Protein AF-A0A2D6XHH4-F1 (afdb_monomer_lite)

Foldseek 3Di:
DALVVLVVLLLVLLPDDLVNCCVVAPFPDADPVWGTKGKACPVFQEEEEAERDFLDFDRWDDDPRFKIAIQRVQPSLFVSCQPPVCVVLVHDHIYIYWTCVVVVPIPLLVDDDPDAHQEYETQRDAFFAKEFEQLDDPVVCVLCVVLLHHYDYDDDDSVVSVCVSQFTYMHGHQQWDPHPDSGIMGGNVRNVVRSVSVSVVCVVPSPHHHGDDRPPDPPPPPPPPPPPPDPDPPDDDDDDDDDDDDDDPDPPPPPPDDDPDDDPPDDPVPPPDDDDDDLQSCQPDDPVRVVVVQVVCVVSVVDDPVVVVSVCSSHVDDDDDDDDDDDPVVVVVVVVVVVVVPDDDDDDDDDDDDDDDDDDDDDDDDDDPPPPPPPPPPPDDDDDDDDDDDDDD

Structure (mmCIF, N/CA/C/O backbone):
data_AF-A0A2D6XHH4-F1
#
_entry.id   AF-A0A2D6XHH4-F1
#
loop_
_atom_site.group_PDB
_atom_site.id
_atom_site.type_symbol
_atom_site.label_atom_id
_atom_site.label_alt_id
_atom_site.label_comp_id
_atom_site.label_asym_id
_atom_site.label_entity_id
_atom_site.label_seq_id
_atom_site.pdbx_PDB_ins_code
_atom_site.Cartn_x
_atom_site.Cartn_y
_atom_site.Cartn_z
_atom_site.occupancy
_atom_site.B_iso_or_equiv
_atom_site.auth_seq_id
_atom_site.auth_comp_id
_atom_site.auth_asym_id
_atom_site.auth_atom_id
_atom_site.pdbx_PDB_model_num
ATOM 1 N N . MET A 1 1 ? 11.012 -10.447 7.308 1.00 82.06 1 MET A N 1
ATOM 2 C CA . MET A 1 1 ? 11.547 -11.017 6.046 1.00 82.06 1 MET A CA 1
ATOM 3 C C . MET A 1 1 ? 12.884 -10.351 5.748 1.00 82.06 1 MET A C 1
ATOM 5 O O . MET A 1 1 ? 12.938 -9.150 5.939 1.00 82.06 1 MET A O 1
ATOM 9 N N . LYS A 1 2 ? 13.917 -11.080 5.291 1.00 83.00 2 LYS A N 1
ATOM 10 C CA . LYS A 1 2 ? 15.198 -10.460 4.887 1.00 83.00 2 LYS A CA 1
ATOM 11 C C . LYS A 1 2 ? 15.027 -9.564 3.651 1.00 83.00 2 LYS A C 1
ATOM 13 O O . LYS A 1 2 ? 14.318 -9.969 2.724 1.00 83.00 2 LYS A O 1
ATOM 18 N N . ALA A 1 3 ? 15.736 -8.442 3.563 1.00 84.75 3 ALA A N 1
ATOM 19 C CA . ALA A 1 3 ? 15.645 -7.464 2.474 1.00 84.75 3 ALA A CA 1
ATOM 20 C C . ALA A 1 3 ? 15.894 -8.090 1.097 1.00 84.75 3 ALA A C 1
ATOM 22 O O . ALA A 1 3 ? 15.133 -7.869 0.159 1.00 84.75 3 ALA A O 1
ATOM 23 N N . LYS A 1 4 ? 16.892 -8.979 0.987 1.00 88.50 4 LYS A N 1
ATOM 24 C CA . LYS A 1 4 ? 17.173 -9.729 -0.252 1.00 88.50 4 LYS A CA 1
ATOM 25 C C . LYS A 1 4 ? 15.967 -10.545 -0.733 1.00 88.50 4 LYS A C 1
ATOM 27 O O . LYS A 1 4 ? 15.725 -10.641 -1.934 1.00 88.50 4 LYS A O 1
ATOM 32 N N . LYS A 1 5 ? 15.211 -11.140 0.197 1.00 93.50 5 LYS A N 1
ATOM 33 C CA . LYS A 1 5 ? 14.001 -11.906 -0.128 1.00 93.50 5 LYS A CA 1
ATOM 34 C C . LYS A 1 5 ? 12.872 -10.972 -0.560 1.00 93.50 5 LYS A C 1
ATOM 36 O O . LYS A 1 5 ? 12.207 -11.274 -1.544 1.00 93.50 5 LYS A O 1
ATOM 41 N N . PHE A 1 6 ? 12.697 -9.841 0.121 1.00 94.88 6 PHE A N 1
ATOM 42 C CA . PHE A 1 6 ? 11.680 -8.863 -0.261 1.00 94.88 6 PHE A CA 1
ATOM 43 C C . PHE A 1 6 ? 11.964 -8.247 -1.638 1.00 94.88 6 PHE A C 1
ATOM 45 O O . PHE A 1 6 ? 11.081 -8.209 -2.484 1.00 94.88 6 PHE A O 1
ATOM 52 N N . MET A 1 7 ? 13.220 -7.904 -1.925 1.00 95.38 7 MET A N 1
ATOM 53 C CA . MET A 1 7 ? 13.656 -7.429 -3.240 1.00 95.38 7 MET A CA 1
ATOM 54 C C . MET A 1 7 ? 13.319 -8.424 -4.363 1.00 95.38 7 MET A C 1
ATOM 56 O O . MET A 1 7 ? 12.922 -8.027 -5.458 1.00 95.38 7 MET A O 1
ATOM 60 N N . ALA A 1 8 ? 13.441 -9.730 -4.102 1.00 96.50 8 ALA A N 1
ATOM 61 C CA . ALA A 1 8 ? 13.021 -10.759 -5.051 1.00 96.50 8 ALA A CA 1
ATOM 62 C C . ALA A 1 8 ? 11.495 -10.768 -5.265 1.00 96.50 8 ALA A C 1
ATOM 64 O O . ALA A 1 8 ? 11.050 -10.958 -6.396 1.00 96.50 8 ALA A O 1
ATOM 65 N N . CYS A 1 9 ? 10.701 -10.523 -4.216 1.00 97.75 9 CYS A N 1
ATOM 66 C CA . CYS A 1 9 ? 9.252 -10.346 -4.331 1.00 97.75 9 CYS A CA 1
ATOM 67 C C . CYS A 1 9 ? 8.900 -9.108 -5.165 1.00 97.75 9 CYS A C 1
ATOM 69 O O . CYS A 1 9 ? 8.151 -9.254 -6.125 1.00 97.75 9 CYS A O 1
ATOM 71 N N . VAL A 1 10 ? 9.496 -7.941 -4.893 1.00 97.88 10 VAL A N 1
ATOM 72 C CA . VAL A 1 10 ? 9.276 -6.705 -5.677 1.00 97.88 10 VAL A CA 1
ATOM 73 C C . VAL A 1 10 ? 9.535 -6.960 -7.161 1.00 97.88 10 VAL A C 1
ATOM 75 O O . VAL A 1 10 ? 8.657 -6.799 -8.003 1.00 97.88 10 VAL A O 1
ATOM 78 N N . LYS A 1 11 ? 10.715 -7.500 -7.472 1.00 97.88 11 LYS A N 1
ATOM 79 C CA . LYS A 1 11 ? 11.112 -7.911 -8.823 1.00 97.88 11 LYS A CA 1
ATOM 80 C C . LYS A 1 11 ? 10.132 -8.882 -9.478 1.00 97.88 11 LYS A C 1
ATOM 82 O O . LYS A 1 11 ? 9.920 -8.807 -10.685 1.00 97.88 11 LYS A O 1
ATOM 87 N N . LYS A 1 12 ? 9.583 -9.827 -8.715 1.00 98.12 12 LYS A N 1
ATOM 88 C CA . LYS A 1 12 ? 8.576 -10.769 -9.207 1.00 98.12 12 LYS A CA 1
ATOM 89 C C . LYS A 1 12 ? 7.274 -10.039 -9.538 1.00 98.12 12 LYS A C 1
ATOM 91 O O . LYS A 1 12 ? 6.743 -10.263 -10.616 1.00 98.12 12 LYS A O 1
ATOM 96 N N . ARG A 1 13 ? 6.774 -9.170 -8.651 1.00 98.12 13 ARG A N 1
ATOM 97 C CA . ARG A 1 13 ? 5.517 -8.427 -8.861 1.00 98.12 13 ARG A CA 1
ATOM 98 C C . ARG A 1 13 ? 5.609 -7.429 -10.012 1.00 98.12 13 ARG A C 1
ATOM 100 O O . ARG A 1 13 ? 4.665 -7.337 -10.782 1.00 98.12 13 ARG A O 1
ATOM 107 N N . CYS A 1 14 ? 6.753 -6.772 -10.196 1.00 97.94 14 CYS A N 1
ATOM 108 C CA . CYS A 1 14 ? 6.982 -5.847 -11.314 1.00 97.94 14 CYS A CA 1
ATOM 109 C C . CYS A 1 14 ? 7.021 -6.531 -12.695 1.00 97.94 14 CYS A C 1
ATOM 111 O O . CYS A 1 14 ? 6.845 -5.863 -13.707 1.00 97.94 14 CYS A O 1
ATOM 113 N N . ARG A 1 15 ? 7.289 -7.846 -12.751 1.00 97.75 15 ARG A N 1
ATOM 114 C CA . ARG A 1 15 ? 7.307 -8.639 -13.998 1.00 97.75 15 ARG A CA 1
ATOM 115 C C . ARG A 1 15 ? 6.029 -9.431 -14.248 1.00 97.75 15 ARG A C 1
ATOM 117 O O . ARG A 1 15 ? 5.916 -10.085 -15.274 1.00 97.75 15 ARG A O 1
ATOM 124 N N . MET A 1 16 ? 5.151 -9.495 -13.257 1.00 97.88 16 MET A N 1
ATOM 125 C CA . MET A 1 16 ? 3.979 -10.349 -13.317 1.00 97.88 16 MET A CA 1
ATOM 126 C C . MET A 1 16 ? 2.921 -9.668 -14.177 1.00 97.88 16 MET A C 1
ATOM 128 O O . MET A 1 16 ? 2.553 -8.526 -13.894 1.00 97.88 16 MET A O 1
ATOM 132 N N . GLU A 1 17 ? 2.436 -10.370 -15.195 1.00 97.25 17 GLU A N 1
ATOM 133 C CA . GLU A 1 17 ? 1.322 -9.897 -16.013 1.00 97.25 17 GLU A CA 1
ATOM 134 C C . GLU A 1 17 ? 0.057 -9.793 -15.153 1.00 97.25 17 GLU A C 1
ATOM 136 O O . GLU A 1 17 ? -0.080 -10.495 -14.148 1.00 97.25 17 GLU A O 1
ATOM 141 N N . ILE A 1 18 ? -0.872 -8.910 -15.521 1.00 96.56 18 ILE A N 1
ATOM 142 C CA . ILE A 1 18 ? -2.100 -8.669 -14.742 1.00 96.56 18 ILE A CA 1
ATOM 143 C C . ILE A 1 18 ? -2.895 -9.972 -14.547 1.00 96.56 18 ILE A C 1
ATOM 145 O O . ILE A 1 18 ? -3.305 -10.289 -13.430 1.00 96.56 18 ILE A O 1
ATOM 149 N N . ASP A 1 19 ? -3.014 -10.797 -15.589 1.00 96.62 19 ASP A N 1
ATOM 150 C CA . ASP A 1 19 ? -3.743 -12.070 -15.525 1.00 96.62 19 ASP A CA 1
ATOM 151 C C . ASP A 1 19 ? -3.163 -13.074 -14.519 1.00 96.62 19 ASP A C 1
ATOM 153 O O . ASP A 1 19 ? -3.909 -13.864 -13.932 1.00 96.62 19 ASP A O 1
ATOM 157 N N . ASP A 1 20 ? -1.859 -13.031 -14.244 1.00 97.88 20 ASP A N 1
ATOM 158 C CA . ASP A 1 20 ? -1.245 -13.923 -13.258 1.00 97.88 20 ASP A CA 1
ATOM 159 C C . ASP A 1 20 ? -1.727 -13.607 -11.826 1.00 97.88 20 ASP A C 1
ATOM 161 O O . ASP A 1 20 ? -1.758 -14.496 -10.959 1.00 97.88 20 ASP A O 1
ATOM 165 N N . PHE A 1 21 ? -2.172 -12.370 -11.561 1.00 98.12 21 PHE A N 1
ATOM 166 C CA . PHE A 1 21 ? -2.742 -11.984 -10.265 1.00 98.12 21 PHE A CA 1
ATOM 167 C C . PHE A 1 21 ? -4.106 -12.606 -10.002 1.00 98.12 21 PHE A C 1
ATOM 169 O O . PHE A 1 21 ? -4.503 -12.681 -8.840 1.00 98.12 21 PHE A O 1
ATOM 176 N N . ARG A 1 22 ? -4.792 -13.155 -11.012 1.00 97.94 22 ARG A N 1
ATOM 177 C CA . ARG A 1 22 ? -6.047 -13.904 -10.804 1.00 97.94 22 ARG A CA 1
ATOM 178 C C . ARG A 1 22 ? -5.865 -15.098 -9.868 1.00 97.94 22 ARG A C 1
ATOM 180 O O . ARG A 1 22 ? -6.818 -15.567 -9.265 1.00 97.94 22 ARG A O 1
ATOM 187 N N . SER A 1 23 ? -4.634 -15.582 -9.701 1.00 97.81 23 SER A N 1
ATOM 188 C CA . SER A 1 23 ? -4.301 -16.622 -8.721 1.00 97.81 23 SER A CA 1
ATOM 189 C C . SER A 1 23 ? -4.298 -16.141 -7.259 1.00 97.81 23 SER A C 1
ATOM 191 O O . SER A 1 23 ? -4.251 -16.963 -6.342 1.00 97.81 23 SER A O 1
ATOM 193 N N . VAL A 1 24 ? -4.325 -14.825 -7.016 1.00 98.06 24 VAL A N 1
ATOM 194 C CA . VAL A 1 24 ? -4.286 -14.228 -5.673 1.00 98.06 24 VAL A CA 1
ATOM 195 C C . VAL A 1 24 ? -5.649 -14.299 -4.982 1.00 98.06 24 VAL A C 1
ATOM 197 O O . VAL A 1 24 ? -5.685 -14.499 -3.764 1.00 98.06 24 VAL A O 1
ATOM 200 N N . GLY A 1 25 ? -6.743 -14.158 -5.732 1.00 98.12 25 GLY A N 1
ATOM 201 C CA . GLY A 1 25 ? -8.104 -14.057 -5.207 1.00 98.12 25 GLY A CA 1
ATOM 202 C C . GLY A 1 25 ? -9.180 -14.357 -6.253 1.00 98.12 25 GLY A C 1
ATOM 203 O O . GLY A 1 25 ? -8.891 -14.820 -7.349 1.00 98.12 25 GLY A O 1
ATOM 204 N N . GLU A 1 26 ? -10.434 -14.115 -5.898 1.00 98.25 26 GLU A N 1
ATOM 205 C CA . GLU A 1 26 ? -11.584 -14.227 -6.795 1.00 98.25 26 GLU A CA 1
ATOM 206 C C . GLU A 1 26 ? -11.703 -12.972 -7.666 1.00 98.25 26 GLU A C 1
ATOM 208 O O . GLU A 1 26 ? -11.599 -11.856 -7.164 1.00 98.25 26 GLU A O 1
ATOM 213 N N . VAL A 1 27 ? -11.954 -13.137 -8.965 1.00 98.25 27 VAL A N 1
ATOM 214 C CA . VAL A 1 27 ? -12.303 -12.012 -9.844 1.00 98.25 27 VAL A CA 1
ATOM 215 C C . VAL A 1 27 ? -13.765 -11.650 -9.590 1.00 98.25 27 VAL A C 1
ATOM 217 O O . VAL A 1 27 ? -14.665 -12.390 -9.984 1.00 98.25 27 VAL A O 1
ATOM 220 N N . VAL A 1 28 ? -14.001 -10.541 -8.890 1.00 97.88 28 VAL A N 1
ATOM 221 C CA . VAL A 1 28 ? -15.346 -10.102 -8.467 1.00 97.88 28 VAL A CA 1
ATOM 222 C C . VAL A 1 28 ? -15.997 -9.143 -9.460 1.00 97.88 28 VAL A C 1
ATOM 224 O O . VAL A 1 28 ? -17.214 -8.962 -9.444 1.00 97.88 28 VAL A O 1
ATOM 227 N N . HIS A 1 29 ? -15.194 -8.551 -10.338 1.00 96.25 29 HIS A N 1
ATOM 228 C CA . HIS A 1 29 ? -15.643 -7.784 -11.486 1.00 96.25 29 HIS A CA 1
ATOM 229 C C . HIS A 1 29 ? -14.603 -7.906 -12.603 1.00 96.25 29 HIS A C 1
ATOM 231 O O . HIS A 1 29 ? -13.413 -8.053 -12.334 1.00 96.25 29 HIS A O 1
ATOM 237 N N . GLU A 1 30 ? -15.056 -7.875 -13.849 1.00 92.94 30 GLU A N 1
ATOM 238 C CA . GLU A 1 30 ? -14.188 -7.914 -15.019 1.00 92.94 30 GLU A CA 1
ATOM 239 C C . GLU A 1 30 ? -14.768 -6.981 -16.071 1.00 92.94 30 GLU A C 1
ATOM 241 O O . GLU A 1 30 ? -15.883 -7.198 -16.557 1.00 92.94 30 GLU A O 1
ATOM 246 N N . ASP A 1 31 ? -14.005 -5.940 -16.383 1.00 87.75 31 ASP A N 1
ATOM 247 C CA . ASP A 1 31 ? -14.319 -4.997 -17.439 1.00 87.75 31 ASP A CA 1
ATOM 248 C C . ASP A 1 31 ? -13.414 -5.291 -18.643 1.00 87.75 31 ASP A C 1
ATOM 250 O O . ASP A 1 31 ? -12.207 -5.496 -18.505 1.00 87.75 31 ASP A O 1
ATOM 254 N N . ALA A 1 32 ? -14.004 -5.364 -19.836 1.00 77.50 32 ALA A N 1
ATOM 255 C CA . ALA A 1 32 ? -13.260 -5.700 -21.048 1.00 77.50 32 ALA A CA 1
ATOM 256 C C . ALA A 1 32 ? -12.268 -4.599 -21.470 1.00 77.50 32 ALA A C 1
ATOM 258 O O . ALA A 1 32 ? -11.323 -4.891 -22.201 1.00 77.50 32 ALA A O 1
ATOM 259 N N . GLU A 1 33 ? -12.504 -3.358 -21.049 1.00 87.12 33 GLU A N 1
ATOM 260 C CA . GLU A 1 33 ? -11.670 -2.184 -21.301 1.00 87.12 33 GLU A CA 1
ATOM 261 C C . GLU A 1 33 ? -10.717 -1.908 -20.131 1.00 87.12 33 GLU A C 1
ATOM 263 O O . GLU A 1 33 ? -9.568 -1.541 -20.370 1.00 87.12 33 GLU A O 1
ATOM 268 N N . HIS A 1 34 ? -11.164 -2.135 -18.891 1.00 89.94 34 HIS A N 1
ATOM 269 C CA . HIS A 1 34 ? -10.436 -1.708 -17.689 1.00 89.94 34 HIS A CA 1
ATOM 270 C C . HIS A 1 34 ? -9.758 -2.819 -16.878 1.00 89.94 34 HIS A C 1
ATOM 272 O O . HIS A 1 34 ? -9.029 -2.507 -15.940 1.00 89.94 34 HIS A O 1
ATOM 278 N N . GLY A 1 35 ? -9.957 -4.092 -17.234 1.00 93.88 35 GLY A N 1
ATOM 279 C CA . GLY A 1 35 ? -9.280 -5.229 -16.610 1.00 93.88 35 GLY A CA 1
ATOM 280 C C . GLY A 1 35 ? -10.006 -5.829 -15.394 1.00 93.88 35 GLY A C 1
ATOM 281 O O . GLY A 1 35 ? -11.191 -5.559 -15.155 1.00 93.88 35 GLY A O 1
ATOM 282 N N . PRO A 1 36 ? -9.349 -6.746 -14.655 1.00 97.44 36 PRO A N 1
ATOM 283 C CA . PRO A 1 36 ? -9.973 -7.480 -13.562 1.00 97.44 36 PRO A CA 1
ATOM 284 C C . PRO A 1 36 ? -9.915 -6.727 -12.225 1.00 97.44 36 PRO A C 1
ATOM 286 O O . PRO A 1 36 ? -8.876 -6.221 -11.817 1.00 97.44 36 PRO A O 1
ATOM 289 N N . LEU A 1 37 ? -11.008 -6.800 -11.465 1.00 98.38 37 LEU A N 1
ATOM 290 C CA . LEU A 1 37 ? -11.043 -6.482 -10.039 1.00 98.38 37 LEU A CA 1
ATOM 291 C C . LEU A 1 37 ? -10.935 -7.782 -9.236 1.00 98.38 37 LEU A C 1
ATOM 293 O O . LEU A 1 37 ? -11.834 -8.631 -9.278 1.00 98.38 37 LEU A O 1
ATOM 297 N N . ILE A 1 38 ? -9.845 -7.949 -8.491 1.00 98.69 38 ILE A N 1
ATOM 298 C CA . ILE A 1 38 ? -9.516 -9.205 -7.807 1.00 98.69 38 ILE A CA 1
ATOM 299 C C . ILE A 1 38 ? -9.641 -9.014 -6.301 1.00 98.69 38 ILE A C 1
ATOM 301 O O . ILE A 1 38 ? -8.956 -8.190 -5.707 1.00 98.69 38 ILE A O 1
ATOM 305 N N . PHE A 1 39 ? -10.470 -9.819 -5.650 1.00 98.81 39 PHE A N 1
ATOM 306 C CA . PHE A 1 39 ? -10.703 -9.752 -4.215 1.00 98.81 39 PHE A CA 1
ATOM 307 C C . PHE A 1 39 ? -10.272 -11.038 -3.506 1.00 98.81 39 PHE A C 1
ATOM 309 O O . PHE A 1 39 ? -10.574 -12.151 -3.933 1.00 98.81 39 PHE A O 1
ATOM 316 N N . LYS A 1 40 ? -9.591 -10.897 -2.370 1.00 98.69 40 LYS A N 1
ATOM 317 C CA . LYS A 1 40 ? -9.203 -12.005 -1.498 1.00 98.69 40 LYS A CA 1
ATOM 318 C C . LYS A 1 40 ? -9.690 -11.759 -0.074 1.00 98.69 40 LYS A C 1
ATOM 320 O O . LYS A 1 40 ? -9.127 -10.935 0.651 1.00 98.69 40 LYS A O 1
ATOM 325 N N . ASP A 1 41 ? -10.674 -12.547 0.346 1.00 98.50 41 ASP A N 1
ATOM 326 C CA . ASP A 1 41 ? -11.144 -12.577 1.731 1.00 98.50 41 ASP A CA 1
ATOM 327 C C . ASP A 1 41 ? -10.180 -13.392 2.605 1.00 98.50 41 ASP A C 1
ATOM 329 O O . ASP A 1 41 ? -10.082 -14.615 2.485 1.00 98.50 41 ASP A O 1
ATOM 333 N N . ASN A 1 42 ? -9.465 -12.717 3.505 1.00 98.31 42 ASN A N 1
ATOM 334 C CA . ASN A 1 42 ? -8.624 -13.351 4.522 1.00 98.31 42 ASN A CA 1
ATOM 335 C C . ASN A 1 42 ? -9.319 -13.372 5.897 1.00 98.31 42 ASN A C 1
ATOM 337 O O . ASN A 1 42 ? -8.686 -13.661 6.914 1.00 98.31 42 ASN A O 1
ATOM 341 N N . GLY A 1 43 ? -10.611 -13.038 5.956 1.00 98.25 43 GLY A N 1
ATOM 342 C CA . GLY A 1 43 ? -11.384 -12.920 7.188 1.00 98.25 43 GLY A CA 1
ATOM 343 C C . GLY A 1 43 ? -11.052 -11.670 8.007 1.00 98.25 43 GLY A C 1
ATOM 344 O O . GLY A 1 43 ? -11.453 -11.582 9.169 1.00 98.25 43 GLY A O 1
ATOM 345 N N . ALA A 1 44 ? -10.335 -10.696 7.442 1.00 98.38 44 ALA A N 1
ATOM 346 C CA . ALA A 1 44 ? -9.916 -9.504 8.167 1.00 98.38 44 ALA A CA 1
ATOM 347 C C . ALA A 1 44 ? -11.012 -8.428 8.198 1.00 98.38 44 ALA A C 1
ATOM 349 O O . ALA A 1 44 ? -11.963 -8.445 7.420 1.00 98.38 44 ALA A O 1
ATOM 350 N N . LYS A 1 45 ? -10.863 -7.460 9.109 1.00 98.56 45 LYS A N 1
ATOM 351 C CA . LYS A 1 45 ? -11.719 -6.261 9.181 1.00 98.56 45 LYS A CA 1
ATOM 352 C C . LYS A 1 45 ? -11.090 -5.040 8.520 1.00 98.56 45 LYS A C 1
ATOM 354 O O . LYS A 1 45 ? -11.688 -3.976 8.538 1.00 98.56 45 LYS A O 1
ATOM 359 N N . VAL A 1 46 ? -9.898 -5.169 7.959 1.00 98.81 46 VAL A N 1
ATOM 360 C CA . VAL A 1 46 ? -9.192 -4.090 7.262 1.00 98.81 46 VAL A CA 1
ATOM 361 C C . VAL A 1 46 ? -8.986 -4.538 5.822 1.00 98.81 46 VAL A C 1
ATOM 363 O O . VAL A 1 46 ? -8.631 -5.700 5.611 1.00 98.81 46 VAL A O 1
ATOM 366 N N . LEU A 1 47 ? -9.219 -3.637 4.870 1.00 98.88 47 LEU A N 1
ATOM 367 C CA . LEU A 1 47 ? -9.028 -3.884 3.441 1.00 98.88 47 LEU A CA 1
ATOM 368 C C . LEU A 1 47 ? -7.743 -3.199 2.966 1.00 98.88 47 LEU A C 1
ATOM 370 O O . LEU A 1 47 ? -7.596 -1.993 3.144 1.00 98.88 47 LEU A O 1
ATOM 374 N N . ALA A 1 48 ? -6.834 -3.972 2.388 1.00 98.88 48 ALA A N 1
ATOM 375 C CA . ALA A 1 48 ? -5.698 -3.482 1.625 1.00 98.88 48 ALA A CA 1
ATOM 376 C C . ALA A 1 48 ? -6.113 -3.351 0.158 1.00 98.88 48 ALA A C 1
ATOM 378 O O . ALA A 1 48 ? -6.735 -4.273 -0.372 1.00 98.88 48 ALA A O 1
ATOM 379 N N . VAL A 1 49 ? -5.763 -2.245 -0.479 1.00 98.81 49 VAL A N 1
ATOM 380 C CA . VAL A 1 49 ? -6.039 -1.969 -1.889 1.00 98.81 49 VAL A CA 1
ATOM 381 C C . VAL A 1 49 ? -4.709 -1.694 -2.601 1.00 98.81 49 VAL A C 1
ATOM 383 O O . VAL A 1 49 ? -3.756 -1.261 -1.952 1.00 98.81 49 VAL A O 1
ATOM 386 N N . GLY A 1 50 ? -4.602 -2.032 -3.883 1.00 98.38 50 GLY A N 1
ATOM 387 C CA . GLY A 1 50 ? -3.454 -1.674 -4.721 1.00 98.38 50 GLY A CA 1
ATOM 388 C C . GLY A 1 50 ? -3.720 -1.994 -6.188 1.00 98.38 50 GLY A C 1
ATOM 389 O O . GLY A 1 50 ? -4.353 -3.014 -6.482 1.00 98.38 50 GLY A O 1
ATOM 390 N N . HIS A 1 51 ? -3.235 -1.150 -7.092 1.00 98.25 51 HIS A N 1
ATOM 391 C CA . HIS A 1 51 ? -3.506 -1.288 -8.519 1.00 98.25 51 HIS A CA 1
ATOM 392 C C . HIS A 1 51 ? -2.428 -2.076 -9.267 1.00 98.25 51 HIS A C 1
ATOM 394 O O . HIS A 1 51 ? -1.284 -2.243 -8.829 1.00 98.25 51 HIS A O 1
ATOM 400 N N . LEU A 1 52 ? -2.842 -2.670 -10.385 1.00 98.06 52 LEU A N 1
ATOM 401 C CA . LEU A 1 52 ? -2.031 -3.585 -11.177 1.00 98.06 52 LEU A CA 1
ATOM 402 C C . LEU A 1 52 ? -1.567 -2.985 -12.503 1.00 98.06 52 LEU A C 1
ATOM 404 O O . LEU A 1 52 ? -0.593 -3.494 -13.059 1.00 98.06 52 LEU A O 1
ATOM 408 N N . ASP A 1 53 ? -2.218 -1.963 -13.032 1.00 97.25 53 ASP A N 1
ATOM 409 C CA . ASP A 1 53 ? -1.748 -1.269 -14.224 1.00 97.25 53 ASP A CA 1
ATOM 410 C C . ASP A 1 53 ? -0.450 -0.493 -13.978 1.00 97.25 53 ASP A C 1
ATOM 412 O O . ASP A 1 53 ? 0.066 -0.401 -12.866 1.00 97.25 53 ASP A O 1
ATOM 416 N N . TRP A 1 54 ? 0.125 -0.008 -15.074 1.00 95.88 54 TRP A N 1
ATOM 417 C CA . TRP A 1 54 ? 1.316 0.827 -15.090 1.00 95.88 54 TRP A CA 1
ATOM 418 C C . TRP A 1 54 ? 1.268 1.735 -16.324 1.00 95.88 54 TRP A C 1
ATOM 420 O O . TRP A 1 54 ? 0.828 1.320 -17.400 1.00 95.88 54 TRP A O 1
ATOM 430 N N . VAL A 1 55 ? 1.817 2.949 -16.230 1.00 94.81 55 VAL A N 1
ATOM 431 C CA . VAL A 1 55 ? 1.945 3.842 -17.406 1.00 94.81 55 VAL A CA 1
ATOM 432 C C . VAL A 1 55 ? 2.972 3.324 -18.420 1.00 94.81 55 VAL A C 1
ATOM 434 O O . VAL A 1 55 ? 2.818 3.468 -19.634 1.00 94.81 55 VAL A O 1
ATOM 437 N N . MET A 1 56 ? 4.077 2.760 -17.931 1.00 95.12 56 MET A N 1
ATOM 438 C CA . MET A 1 56 ? 5.213 2.307 -18.742 1.00 95.12 56 MET A CA 1
ATOM 439 C C . MET A 1 56 ? 5.769 1.003 -18.178 1.00 95.12 56 MET A C 1
ATOM 441 O O . MET A 1 56 ? 5.569 0.703 -17.005 1.00 95.12 56 MET A O 1
ATOM 445 N N . ASN A 1 57 ? 6.516 0.245 -18.984 1.00 94.81 57 ASN A N 1
ATOM 446 C CA . ASN A 1 57 ? 7.169 -0.971 -18.513 1.00 94.81 57 ASN A CA 1
ATOM 447 C C . ASN A 1 57 ? 8.668 -1.014 -18.826 1.00 94.81 57 ASN A C 1
ATOM 449 O O . ASN A 1 57 ? 9.163 -0.498 -19.828 1.00 94.81 57 ASN A O 1
ATOM 453 N N . SER A 1 58 ? 9.414 -1.639 -17.921 1.00 96.62 58 SER A N 1
ATOM 454 C CA . SER A 1 58 ? 10.791 -2.056 -18.156 1.00 96.62 58 SER A CA 1
ATOM 455 C C . SER A 1 58 ? 11.175 -3.204 -17.227 1.00 96.62 58 SER A C 1
ATOM 457 O O . SER A 1 58 ? 10.521 -3.463 -16.215 1.00 96.62 58 SER A O 1
ATOM 459 N N . GLU A 1 59 ? 12.265 -3.885 -17.557 1.00 97.06 59 GLU A N 1
ATOM 460 C CA . GLU A 1 59 ? 12.829 -4.915 -16.693 1.00 97.06 59 GLU A CA 1
ATOM 461 C C . GLU A 1 59 ? 13.354 -4.295 -15.380 1.00 97.06 59 GLU A C 1
ATOM 463 O O . GLU A 1 59 ? 14.196 -3.394 -15.444 1.00 97.06 59 GLU A O 1
ATOM 468 N N . PRO A 1 60 ? 12.935 -4.776 -14.191 1.00 96.81 60 PRO A N 1
ATOM 469 C CA . PRO A 1 60 ? 13.372 -4.208 -12.920 1.00 96.81 60 PRO A CA 1
ATOM 470 C C . PRO A 1 60 ? 14.861 -4.443 -12.674 1.00 96.81 60 PRO A C 1
ATOM 472 O O . PRO A 1 60 ? 15.329 -5.584 -12.535 1.00 96.81 60 PRO A O 1
ATOM 475 N N . LYS A 1 61 ? 15.603 -3.342 -12.550 1.00 96.88 61 LYS A N 1
ATOM 476 C CA . LYS A 1 61 ? 17.053 -3.330 -12.337 1.00 96.88 61 LYS A CA 1
ATOM 477 C C . LYS A 1 61 ? 17.358 -2.977 -10.896 1.00 96.88 61 LYS A C 1
ATOM 479 O O . LYS A 1 61 ? 16.990 -1.917 -10.418 1.00 96.88 61 LYS A O 1
ATOM 484 N N . GLN A 1 62 ? 18.057 -3.863 -10.200 1.00 94.25 62 GLN A N 1
ATOM 485 C CA . GLN A 1 62 ? 18.550 -3.554 -8.861 1.00 94.25 62 GLN A CA 1
ATOM 486 C C . GLN A 1 62 ? 19.905 -2.865 -8.965 1.00 94.25 62 GLN A C 1
ATOM 488 O O . GLN A 1 62 ? 20.816 -3.397 -9.599 1.00 94.25 62 GLN A O 1
ATOM 493 N N . THR A 1 63 ? 20.032 -1.718 -8.310 1.00 90.31 63 THR A N 1
ATOM 494 C CA . THR A 1 63 ? 21.266 -0.943 -8.215 1.00 90.31 63 THR A CA 1
ATOM 495 C C . THR A 1 63 ? 21.732 -0.961 -6.759 1.00 90.31 63 THR A C 1
ATOM 497 O O . THR A 1 63 ? 21.144 -0.364 -5.864 1.00 90.31 63 THR A O 1
ATOM 500 N N . GLY A 1 64 ? 22.784 -1.728 -6.478 1.00 88.94 64 GLY A N 1
ATOM 501 C CA . GLY A 1 64 ? 23.250 -1.939 -5.105 1.00 88.94 64 GLY A CA 1
ATOM 502 C C . GLY A 1 64 ? 22.300 -2.793 -4.252 1.00 88.94 64 GLY A C 1
ATOM 503 O O . GLY A 1 64 ? 21.505 -3.590 -4.756 1.00 88.94 64 GLY A O 1
ATOM 504 N N . ARG A 1 65 ? 22.424 -2.685 -2.926 1.00 86.50 65 ARG A N 1
ATOM 505 C CA . ARG A 1 65 ? 21.676 -3.528 -1.975 1.00 86.50 65 ARG A CA 1
ATOM 506 C C . ARG A 1 65 ? 20.222 -3.085 -1.802 1.00 86.50 65 ARG A C 1
ATOM 508 O O . ARG A 1 65 ? 19.349 -3.939 -1.664 1.00 86.50 65 ARG A O 1
ATOM 515 N N . TRP A 1 66 ? 19.985 -1.776 -1.817 1.00 92.56 66 TRP A N 1
ATOM 516 C CA . TRP A 1 66 ? 18.739 -1.173 -1.340 1.00 92.56 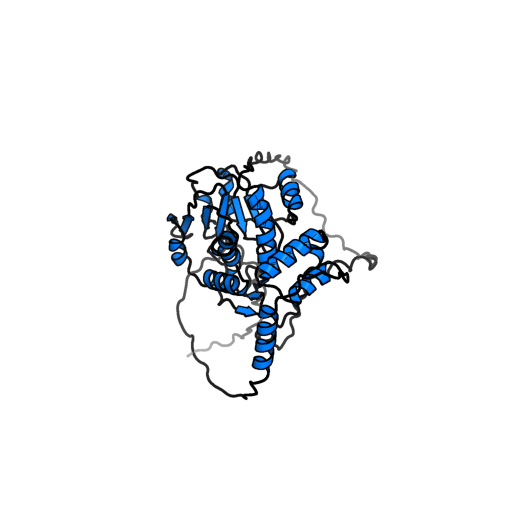66 TRP A CA 1
ATOM 517 C C . TRP A 1 66 ? 17.875 -0.551 -2.429 1.00 92.56 66 TRP A C 1
ATOM 519 O O . TRP A 1 66 ? 16.722 -0.254 -2.150 1.00 92.56 66 TRP A O 1
ATOM 529 N N . TYR A 1 67 ? 18.382 -0.402 -3.654 1.00 96.31 67 TYR A N 1
ATOM 530 C CA . TYR A 1 67 ? 17.655 0.306 -4.702 1.00 96.31 67 TYR A CA 1
ATOM 531 C C . TYR A 1 67 ? 17.211 -0.615 -5.833 1.00 96.31 67 TYR A C 1
ATOM 533 O O . TYR A 1 67 ? 17.921 -1.541 -6.241 1.00 96.31 67 TYR A O 1
ATOM 541 N N . VAL A 1 68 ? 16.028 -0.334 -6.364 1.00 97.56 68 VAL A N 1
ATOM 542 C CA . VAL A 1 68 ? 15.482 -0.966 -7.567 1.00 97.56 68 VAL A CA 1
ATOM 543 C C . VAL A 1 68 ? 14.866 0.101 -8.457 1.00 97.56 68 VAL A C 1
ATOM 545 O O . VAL A 1 68 ? 14.219 1.007 -7.955 1.00 97.56 68 VAL A O 1
ATOM 548 N N . GLY A 1 69 ? 15.090 0.007 -9.764 1.00 97.88 69 GLY A N 1
ATOM 549 C CA . GLY A 1 69 ? 14.527 0.896 -10.772 1.00 97.88 69 GLY A CA 1
ATOM 550 C C . GLY A 1 69 ? 13.631 0.146 -11.749 1.00 97.88 69 GLY A C 1
ATOM 551 O O . GLY A 1 69 ? 14.084 -0.823 -12.368 1.00 97.88 69 GLY A O 1
ATOM 552 N N . CYS A 1 70 ? 12.387 0.603 -11.878 1.00 97.44 70 CYS A N 1
ATOM 553 C CA . CYS A 1 70 ? 11.473 0.326 -12.987 1.00 97.44 70 CYS A CA 1
ATOM 554 C C . CYS A 1 70 ? 10.224 1.221 -12.888 1.00 97.44 70 CYS A C 1
ATOM 556 O O . CYS A 1 70 ? 9.783 1.500 -11.776 1.00 97.44 70 CYS A O 1
ATOM 558 N N . PRO A 1 71 ? 9.607 1.616 -14.017 1.00 97.31 71 PRO A N 1
ATOM 559 C CA . PRO A 1 71 ? 8.364 2.391 -14.028 1.00 97.31 71 PRO A CA 1
ATOM 560 C C . PRO A 1 71 ? 7.212 1.751 -13.260 1.00 97.31 71 PRO A C 1
ATOM 562 O O . PRO A 1 71 ? 6.479 2.461 -12.593 1.00 97.31 71 PRO A O 1
ATOM 565 N N . GLN A 1 72 ? 7.104 0.420 -13.296 1.00 97.62 72 GLN A N 1
ATOM 566 C CA . GLN A 1 72 ? 6.013 -0.319 -12.655 1.00 97.62 72 GLN A CA 1
ATOM 567 C C . GLN A 1 72 ? 6.064 -0.294 -11.121 1.00 97.62 72 GLN A C 1
ATOM 569 O O . GLN A 1 72 ? 5.259 -0.965 -10.492 1.00 97.62 72 GLN A O 1
ATOM 574 N N . LEU A 1 73 ? 7.038 0.373 -10.486 1.00 97.81 73 LEU A N 1
ATOM 575 C CA . LEU A 1 73 ? 7.042 0.487 -9.020 1.00 97.81 73 LEU A CA 1
ATOM 576 C C . LEU A 1 73 ? 5.791 1.203 -8.507 1.00 97.81 73 LEU A C 1
ATOM 578 O O . LEU A 1 73 ? 5.379 0.891 -7.393 1.00 97.81 73 LEU A O 1
ATOM 582 N N . ASP A 1 74 ? 5.213 2.072 -9.334 1.00 96.50 74 ASP A N 1
ATOM 583 C CA . ASP A 1 74 ? 3.869 2.624 -9.195 1.00 96.50 74 ASP A CA 1
ATOM 584 C C . ASP A 1 74 ? 2.866 1.678 -9.895 1.00 96.50 74 ASP A C 1
ATOM 586 O O . ASP A 1 74 ? 2.936 1.524 -11.115 1.00 96.50 74 ASP A O 1
ATOM 590 N N . ASP A 1 75 ? 2.059 0.872 -9.196 1.00 95.19 75 ASP A N 1
ATOM 591 C CA . ASP A 1 75 ? 2.124 0.519 -7.762 1.00 95.19 75 ASP A CA 1
ATOM 592 C C . ASP A 1 75 ? 2.541 -0.949 -7.512 1.00 95.19 75 ASP A C 1
ATOM 594 O O . ASP A 1 75 ? 2.198 -1.611 -6.523 1.00 95.19 75 ASP A O 1
ATOM 598 N N . ARG A 1 76 ? 3.364 -1.551 -8.384 1.00 98.06 76 ARG A N 1
ATOM 599 C CA . ARG A 1 76 ? 3.819 -2.937 -8.124 1.00 98.06 76 ARG A CA 1
ATOM 600 C C . ARG A 1 76 ? 4.710 -3.051 -6.886 1.00 98.06 76 ARG A C 1
ATOM 602 O O . ARG A 1 76 ? 4.901 -4.171 -6.391 1.00 98.06 76 ARG A O 1
ATOM 609 N N . LEU A 1 77 ? 5.239 -1.941 -6.359 1.00 98.56 77 LEU A N 1
ATOM 610 C CA . LEU A 1 77 ? 5.893 -1.920 -5.052 1.00 98.56 77 LEU A CA 1
ATOM 611 C C . LEU A 1 77 ? 4.876 -2.061 -3.912 1.00 98.56 77 LEU A C 1
ATOM 613 O O . LEU A 1 77 ? 5.086 -2.921 -3.050 1.00 98.56 77 LEU A O 1
ATOM 617 N N . GLY A 1 78 ? 3.780 -1.302 -3.917 1.00 98.56 78 GLY A N 1
ATOM 618 C CA . GLY A 1 78 ? 2.689 -1.430 -2.953 1.00 98.56 78 GLY A CA 1
ATOM 619 C C . GLY A 1 78 ? 2.063 -2.806 -2.941 1.00 98.56 78 GLY A C 1
ATOM 620 O O . GLY A 1 78 ? 1.945 -3.447 -1.891 1.00 98.56 78 GLY A O 1
ATOM 621 N N . VAL A 1 79 ? 1.800 -3.350 -4.126 1.00 98.75 79 VAL A N 1
ATOM 622 C CA . VAL A 1 79 ? 1.315 -4.724 -4.288 1.00 98.75 79 VAL A CA 1
ATOM 623 C C . VAL A 1 79 ? 2.291 -5.739 -3.677 1.00 98.75 79 VAL A C 1
ATOM 625 O O . VAL A 1 79 ? 1.870 -6.679 -2.996 1.00 98.75 79 VAL A O 1
ATOM 628 N N . ALA A 1 80 ? 3.607 -5.564 -3.847 1.00 98.69 80 ALA A N 1
ATOM 629 C CA . ALA A 1 80 ? 4.598 -6.417 -3.184 1.00 98.69 80 ALA A CA 1
ATOM 630 C C . ALA A 1 80 ? 4.590 -6.243 -1.654 1.00 98.69 80 ALA A C 1
ATOM 632 O O . ALA A 1 80 ? 4.740 -7.226 -0.918 1.00 98.69 80 ALA A O 1
ATOM 633 N N . VAL A 1 81 ? 4.387 -5.022 -1.152 1.00 98.69 81 VAL A N 1
ATOM 634 C CA . VAL A 1 81 ? 4.227 -4.771 0.286 1.00 98.69 81 VAL A CA 1
ATOM 635 C C . VAL A 1 81 ? 3.019 -5.542 0.824 1.00 98.69 81 VAL A C 1
ATOM 637 O O . VAL A 1 81 ? 3.165 -6.325 1.766 1.00 98.69 81 VAL A O 1
ATOM 640 N N . ILE A 1 82 ? 1.857 -5.395 0.191 1.00 98.75 82 ILE A N 1
ATOM 641 C CA . ILE A 1 82 ? 0.586 -5.993 0.614 1.00 98.75 82 ILE A CA 1
ATOM 642 C C . ILE A 1 82 ? 0.621 -7.523 0.544 1.00 98.75 82 ILE A C 1
ATOM 644 O O . ILE A 1 82 ? 0.208 -8.196 1.491 1.00 98.75 82 ILE A O 1
ATOM 648 N N . LEU A 1 83 ? 1.117 -8.087 -0.560 1.00 98.69 83 LEU A N 1
ATOM 649 C CA . LEU A 1 83 ? 1.059 -9.530 -0.805 1.00 98.69 83 LEU A CA 1
ATOM 650 C C . LEU A 1 83 ? 2.196 -10.314 -0.148 1.00 98.69 83 LEU A C 1
ATOM 652 O O . LEU A 1 83 ? 2.016 -11.498 0.146 1.00 98.69 83 LEU A O 1
ATOM 656 N N . ASP A 1 84 ? 3.363 -9.697 0.053 1.00 98.31 84 ASP A N 1
ATOM 657 C CA . ASP A 1 84 ? 4.567 -10.408 0.484 1.00 98.31 84 ASP A CA 1
ATOM 658 C C . ASP A 1 84 ? 5.124 -9.881 1.817 1.00 98.31 84 ASP A C 1
ATOM 660 O O . ASP A 1 84 ? 5.386 -10.676 2.729 1.00 98.31 84 ASP A O 1
ATOM 664 N N . LEU A 1 85 ? 5.295 -8.562 1.975 1.00 97.81 85 LEU A N 1
ATOM 665 C CA . LEU A 1 85 ? 5.931 -7.992 3.170 1.00 97.81 85 LEU A CA 1
ATOM 666 C C . LEU A 1 85 ? 5.019 -8.032 4.397 1.00 97.81 85 LEU A C 1
ATOM 668 O O . LEU A 1 85 ? 5.413 -8.610 5.413 1.00 97.81 85 LEU A O 1
ATOM 672 N N . LEU A 1 86 ? 3.816 -7.460 4.313 1.00 98.00 86 LEU A N 1
ATOM 673 C CA . LEU A 1 86 ? 2.884 -7.360 5.441 1.00 98.00 86 LEU A CA 1
ATOM 674 C C . LEU A 1 86 ? 2.525 -8.739 6.031 1.00 98.00 86 LEU A C 1
ATOM 676 O O . LEU A 1 86 ? 2.647 -8.895 7.253 1.00 98.00 86 LEU A O 1
ATOM 680 N N . PRO A 1 87 ? 2.222 -9.785 5.232 1.00 97.88 87 PRO A N 1
ATOM 681 C CA . PRO A 1 87 ? 1.986 -11.123 5.773 1.00 97.88 87 PRO A CA 1
ATOM 682 C C . PRO A 1 87 ? 3.197 -11.679 6.526 1.00 97.88 87 PRO A C 1
ATOM 684 O O . PRO A 1 87 ? 3.043 -12.338 7.553 1.00 97.88 87 PRO A O 1
ATOM 687 N N . SER A 1 88 ? 4.419 -11.371 6.075 1.00 96.00 88 SER A N 1
ATOM 688 C CA . SER A 1 88 ? 5.645 -11.789 6.770 1.00 96.00 88 SER A CA 1
ATOM 689 C C . SER A 1 88 ? 5.876 -11.081 8.110 1.00 96.00 88 SER A C 1
ATOM 691 O O . SER A 1 88 ? 6.702 -11.537 8.901 1.00 96.00 88 SER A O 1
ATOM 693 N N . LEU A 1 89 ? 5.157 -9.983 8.358 1.00 94.38 89 LEU A N 1
ATOM 694 C CA . LEU A 1 89 ? 5.136 -9.235 9.615 1.00 94.38 89 LEU A CA 1
ATOM 695 C C . LEU A 1 89 ? 3.941 -9.621 10.510 1.00 94.38 89 LEU A C 1
ATOM 697 O O . LEU A 1 89 ? 3.754 -9.018 11.568 1.00 94.38 89 LEU A O 1
ATOM 701 N N . GLY A 1 90 ? 3.138 -10.617 10.107 1.00 96.19 90 GLY A N 1
ATOM 702 C CA . GLY A 1 90 ? 1.936 -11.056 10.827 1.00 96.19 90 GLY A CA 1
ATOM 703 C C . GLY A 1 90 ? 0.725 -10.135 10.646 1.00 96.19 90 GLY A C 1
ATOM 704 O O . GLY A 1 90 ? -0.206 -10.171 11.452 1.00 96.19 90 GLY A O 1
ATOM 705 N N . ILE A 1 91 ? 0.740 -9.283 9.619 1.00 97.94 91 ILE A N 1
ATOM 706 C CA . ILE A 1 91 ? -0.372 -8.399 9.271 1.00 97.94 91 ILE A CA 1
ATOM 707 C C . ILE A 1 91 ? -1.244 -9.112 8.237 1.00 97.94 91 ILE A C 1
ATOM 709 O O . ILE A 1 91 ? -0.764 -9.526 7.183 1.00 97.94 91 ILE A O 1
ATOM 713 N N . HIS A 1 92 ? -2.535 -9.249 8.542 1.00 96.06 92 HIS A N 1
ATOM 714 C CA . HIS A 1 92 ? -3.501 -9.951 7.701 1.00 96.06 92 HIS A CA 1
ATOM 715 C C . HIS A 1 92 ? -4.677 -9.025 7.395 1.00 96.06 92 HIS A C 1
ATOM 717 O O . HIS A 1 92 ? -5.534 -8.794 8.244 1.00 96.06 92 HIS A O 1
ATOM 723 N N . ALA A 1 93 ? -4.706 -8.479 6.187 1.00 98.62 93 ALA A N 1
ATOM 724 C CA . ALA A 1 93 ? -5.824 -7.706 5.661 1.00 98.62 93 ALA A CA 1
ATOM 725 C C . ALA A 1 93 ? -6.531 -8.513 4.570 1.00 98.62 93 ALA A C 1
ATOM 727 O O . ALA A 1 93 ? -5.928 -9.410 3.978 1.00 98.62 93 ALA A O 1
ATOM 728 N N . ASP A 1 94 ? -7.791 -8.201 4.300 1.00 98.88 94 ASP A N 1
ATOM 729 C CA . ASP A 1 94 ? -8.387 -8.585 3.026 1.00 98.88 94 ASP A CA 1
ATOM 730 C C . ASP A 1 94 ? -7.712 -7.778 1.928 1.00 98.88 94 ASP A C 1
ATOM 732 O O . ASP A 1 94 ? -7.164 -6.713 2.204 1.00 98.88 94 ASP A O 1
ATOM 736 N N . ILE A 1 95 ? -7.720 -8.283 0.703 1.00 98.88 95 ILE A N 1
ATOM 737 C CA . ILE A 1 95 ? -7.001 -7.649 -0.400 1.00 98.88 95 ILE A CA 1
ATOM 738 C C . ILE A 1 95 ? -7.977 -7.378 -1.533 1.00 98.88 95 ILE A C 1
ATOM 740 O O . ILE A 1 95 ? -8.731 -8.271 -1.914 1.00 98.88 95 ILE A O 1
ATOM 744 N N . LEU A 1 96 ? -7.925 -6.170 -2.075 1.00 98.81 96 LEU A N 1
ATOM 745 C CA . LEU A 1 96 ? -8.550 -5.775 -3.324 1.00 98.81 96 LEU A CA 1
ATOM 746 C C . LEU A 1 96 ? -7.439 -5.328 -4.274 1.00 98.81 96 LEU A C 1
ATOM 748 O O . LEU A 1 96 ? -6.719 -4.388 -3.965 1.00 98.81 96 LEU A O 1
ATOM 752 N N . LEU A 1 97 ? -7.265 -6.021 -5.391 1.00 98.75 97 LEU A N 1
ATOM 753 C CA . LEU A 1 97 ? -6.369 -5.591 -6.456 1.00 98.75 97 LEU A CA 1
ATOM 754 C C . LEU A 1 97 ? -7.204 -5.009 -7.584 1.00 98.75 97 LEU A C 1
ATOM 756 O O . LEU A 1 97 ? -8.182 -5.633 -8.006 1.00 98.75 97 LEU A O 1
ATOM 760 N N . THR A 1 98 ? -6.820 -3.822 -8.018 1.00 98.31 98 THR A N 1
ATOM 761 C CA . THR A 1 98 ? -7.541 -3.005 -8.991 1.00 98.31 98 THR A CA 1
ATOM 762 C C . THR A 1 98 ? -6.722 -2.881 -10.272 1.00 98.31 98 THR A C 1
ATOM 764 O O . THR A 1 98 ? -5.613 -3.407 -10.387 1.00 98.31 98 THR A O 1
ATOM 767 N N . ASP A 1 99 ? -7.301 -2.214 -11.254 1.00 97.12 99 ASP A N 1
ATOM 768 C CA . ASP A 1 99 ? -6.734 -1.979 -12.575 1.00 97.12 99 ASP A CA 1
ATOM 769 C C . ASP A 1 99 ? -7.308 -0.652 -13.105 1.00 97.12 99 ASP A C 1
ATOM 771 O O . ASP A 1 99 ? -8.339 -0.182 -12.600 1.00 97.12 99 ASP A O 1
ATOM 775 N N . SER A 1 100 ? -6.653 -0.064 -14.105 1.00 96.12 100 SER A N 1
ATOM 776 C CA . SER A 1 100 ? -6.962 1.241 -14.713 1.00 96.12 100 SER A CA 1
ATOM 777 C C . SER A 1 100 ? -6.919 2.465 -13.776 1.00 96.12 100 SER A C 1
ATOM 779 O O . SER A 1 100 ? -7.545 3.492 -14.077 1.00 96.12 100 SER A O 1
ATOM 781 N N . GLU A 1 101 ? -6.180 2.410 -12.663 1.00 96.06 101 GLU A N 1
ATOM 782 C CA . GLU A 1 101 ? -5.936 3.583 -11.806 1.00 96.06 101 GLU A CA 1
ATOM 783 C C . GLU A 1 101 ? -5.201 4.683 -12.580 1.00 96.06 101 GLU A C 1
ATOM 785 O O . GLU A 1 101 ? -5.634 5.838 -12.563 1.00 96.06 101 GLU A O 1
ATOM 790 N N . GLU A 1 102 ? -4.203 4.300 -13.380 1.00 94.38 102 GLU A N 1
ATOM 791 C CA . GLU A 1 102 ? -3.282 5.190 -14.099 1.00 94.38 102 GLU A CA 1
ATOM 792 C C . GLU A 1 102 ? -3.985 5.991 -15.209 1.00 94.38 102 GLU A C 1
ATOM 794 O O . GLU A 1 102 ? -3.478 6.988 -15.738 1.00 94.38 102 GLU A O 1
ATOM 799 N N . LEU A 1 103 ? -5.191 5.551 -15.578 1.00 93.06 103 LEU A N 1
ATOM 800 C CA . LEU A 1 103 ? -6.098 6.213 -16.517 1.00 93.06 103 LEU A CA 1
ATOM 801 C C . LEU A 1 103 ? -7.123 7.118 -15.810 1.00 93.06 103 LEU A C 1
ATOM 803 O O . LEU A 1 103 ? -7.904 7.809 -16.470 1.00 93.06 103 LEU A O 1
ATOM 807 N N . GLY A 1 104 ? -7.140 7.118 -14.477 1.00 91.56 104 GLY A N 1
ATOM 808 C CA . GLY A 1 104 ? -8.163 7.744 -13.645 1.00 91.56 104 GLY A CA 1
ATOM 809 C C . GLY A 1 104 ? -9.518 7.036 -13.727 1.00 91.56 104 GLY A C 1
ATOM 810 O O . GLY A 1 104 ? -10.547 7.689 -13.555 1.00 91.56 104 GLY A O 1
ATOM 811 N N . CYS A 1 105 ? -9.534 5.740 -14.057 1.00 92.06 105 CYS A N 1
ATOM 812 C CA . CYS A 1 105 ? -10.729 4.910 -14.265 1.00 92.06 105 CYS A CA 1
ATOM 813 C C . CYS A 1 105 ? -10.632 3.617 -13.442 1.00 92.06 105 CYS A C 1
ATOM 815 O O . CYS A 1 105 ? -10.834 2.521 -13.957 1.00 92.06 105 CYS A O 1
ATOM 817 N N . SER A 1 106 ? -10.272 3.760 -12.164 1.00 95.81 106 SER A N 1
ATOM 818 C CA . SER A 1 106 ? -10.042 2.633 -11.263 1.00 95.81 106 SER A CA 1
ATOM 819 C C . SER A 1 106 ? -11.255 1.702 -11.184 1.00 95.81 106 SER A C 1
ATOM 821 O O . SER A 1 106 ? -12.357 2.109 -10.804 1.00 95.81 106 SER A O 1
ATOM 823 N N . THR A 1 107 ? -11.019 0.411 -11.414 1.00 97.44 107 THR A N 1
ATOM 824 C CA . THR A 1 107 ? -12.029 -0.643 -11.229 1.00 97.44 107 THR A CA 1
ATOM 825 C C . THR A 1 107 ? -12.513 -0.780 -9.778 1.00 97.44 107 THR A C 1
ATOM 827 O O . THR A 1 107 ? -13.518 -1.455 -9.529 1.00 97.44 107 THR A O 1
ATOM 830 N N . ALA A 1 108 ? -11.870 -0.117 -8.805 1.00 97.56 108 ALA A N 1
ATOM 831 C CA . ALA A 1 108 ? -12.309 -0.086 -7.410 1.00 97.56 108 ALA A CA 1
ATOM 832 C C . ALA A 1 108 ? -13.742 0.439 -7.242 1.00 97.56 108 ALA A C 1
ATOM 834 O O . ALA A 1 108 ? -14.445 0.002 -6.326 1.00 97.56 108 ALA A O 1
ATOM 835 N N . GLU A 1 109 ? -14.211 1.320 -8.134 1.00 96.75 109 GLU A N 1
ATOM 836 C CA . GLU A 1 109 ? -15.578 1.857 -8.085 1.00 96.75 109 GLU A CA 1
ATOM 837 C C . GLU A 1 109 ? -16.658 0.761 -8.182 1.00 96.75 109 GLU A C 1
ATOM 839 O O . GLU A 1 109 ? -17.781 0.924 -7.694 1.00 96.75 109 GLU A O 1
ATOM 844 N N . HIS A 1 110 ? -16.318 -0.390 -8.771 1.00 97.25 110 HIS A N 1
ATOM 845 C CA . HIS A 1 110 ? -17.215 -1.533 -8.935 1.00 97.25 110 HIS A CA 1
ATOM 846 C C . HIS A 1 110 ? -17.219 -2.484 -7.731 1.00 97.25 110 HIS A C 1
ATOM 848 O O . HIS A 1 110 ? -17.981 -3.456 -7.712 1.00 97.25 110 HIS A O 1
ATOM 854 N N . PHE A 1 111 ? -16.401 -2.228 -6.706 1.00 98.12 111 PHE A N 1
ATOM 855 C CA . PHE A 1 111 ? -16.291 -3.123 -5.563 1.00 98.12 111 PHE A CA 1
ATOM 856 C C . PHE A 1 111 ? -17.544 -3.099 -4.680 1.00 98.12 111 PHE A C 1
ATOM 858 O O . PHE A 1 111 ? -17.897 -2.090 -4.058 1.00 98.12 111 PHE A O 1
ATOM 865 N N . VAL A 1 112 ? -18.182 -4.263 -4.546 1.00 98.12 112 VAL A N 1
ATOM 866 C CA . VAL A 1 112 ? -19.270 -4.500 -3.593 1.00 98.12 112 VAL A CA 1
ATOM 867 C C . VAL A 1 112 ? -18.732 -5.344 -2.445 1.00 98.12 112 VAL A C 1
ATOM 869 O O . VAL A 1 112 ? -18.560 -6.555 -2.573 1.00 98.12 112 VAL A O 1
ATOM 872 N N . ALA A 1 113 ? -18.471 -4.700 -1.307 1.00 97.56 113 ALA A N 1
ATOM 873 C CA . ALA A 1 113 ? -17.903 -5.381 -0.152 1.00 97.56 113 ALA A CA 1
ATOM 874 C C . ALA A 1 113 ? -18.853 -6.473 0.389 1.00 97.56 113 ALA A C 1
ATOM 876 O O . ALA A 1 113 ? -20.019 -6.182 0.677 1.00 97.56 113 ALA A O 1
ATOM 877 N N . PRO A 1 114 ? -18.370 -7.710 0.617 1.00 97.75 114 PRO A N 1
ATOM 878 C CA . PRO A 1 114 ? -19.191 -8.784 1.181 1.00 97.75 114 PRO A CA 1
ATOM 879 C C . PRO A 1 114 ? -19.443 -8.612 2.689 1.00 97.75 114 PRO A C 1
ATOM 881 O O . PRO A 1 114 ? -20.236 -9.348 3.279 1.00 97.75 114 PRO A O 1
ATOM 884 N N . LYS A 1 115 ? -18.750 -7.663 3.332 1.00 98.12 115 LYS A N 1
ATOM 885 C CA . LYS A 1 115 ? -18.815 -7.372 4.768 1.00 98.12 115 LYS A CA 1
ATOM 886 C C . LYS A 1 115 ? -18.424 -5.926 5.064 1.00 98.12 115 LYS A C 1
ATOM 888 O O . LYS A 1 115 ? -17.904 -5.214 4.210 1.00 98.12 115 LYS A O 1
ATOM 893 N N . GLU A 1 116 ? -18.641 -5.504 6.305 1.00 98.25 116 GLU A N 1
ATOM 894 C CA . GLU A 1 116 ? -18.202 -4.192 6.773 1.00 98.25 116 GLU A CA 1
ATOM 895 C C . GLU A 1 116 ? -16.717 -4.199 7.157 1.00 98.25 116 GLU A C 1
ATOM 897 O O . GLU A 1 116 ? -16.276 -4.998 7.987 1.00 98.25 116 GLU A O 1
ATOM 902 N N . TYR A 1 117 ? -15.965 -3.246 6.610 1.00 98.75 117 TYR A N 1
ATOM 903 C CA . TYR A 1 117 ? -14.578 -2.980 6.990 1.00 98.75 117 TYR A CA 1
ATOM 904 C C . TYR A 1 117 ? -14.493 -1.894 8.052 1.00 98.75 117 TYR A C 1
ATOM 906 O O . TYR A 1 117 ? -15.363 -1.039 8.130 1.00 98.75 117 TYR A O 1
ATOM 914 N N . ASN A 1 118 ? -13.445 -1.922 8.865 1.00 98.81 118 ASN A N 1
ATOM 915 C CA . ASN A 1 118 ? -13.117 -0.926 9.875 1.00 98.81 118 ASN A CA 1
ATOM 916 C C . ASN A 1 118 ? -12.453 0.314 9.268 1.00 98.81 118 ASN A C 1
ATOM 918 O O . ASN A 1 118 ? -12.725 1.432 9.707 1.00 98.81 118 ASN A O 1
ATOM 922 N N . TRP A 1 119 ? -11.587 0.099 8.284 1.00 98.81 119 TRP A N 1
ATOM 923 C CA . TRP A 1 119 ? -10.911 1.104 7.468 1.00 98.81 119 TRP A CA 1
ATOM 924 C C . TRP A 1 119 ? -10.217 0.403 6.300 1.00 98.81 119 TRP A C 1
ATOM 926 O O . TRP A 1 119 ? -10.115 -0.830 6.276 1.00 98.81 119 TRP A O 1
ATOM 936 N N . ILE A 1 120 ? -9.776 1.201 5.335 1.00 98.81 120 ILE A N 1
ATOM 937 C CA . ILE A 1 120 ? -9.090 0.748 4.125 1.00 98.81 120 ILE A CA 1
ATOM 938 C C . ILE A 1 120 ? -7.695 1.376 4.052 1.00 98.81 120 ILE A C 1
ATOM 940 O O . ILE A 1 120 ? -7.462 2.435 4.645 1.00 98.81 120 ILE A O 1
ATOM 944 N N . PHE A 1 121 ? -6.760 0.739 3.359 1.00 98.88 121 PHE A N 1
ATOM 945 C CA . PHE A 1 121 ? -5.455 1.335 3.106 1.00 98.88 121 PHE A CA 1
ATOM 946 C C . PHE A 1 121 ? -4.831 0.897 1.791 1.00 98.88 121 PHE A C 1
ATOM 948 O O . PHE A 1 121 ? -5.104 -0.195 1.308 1.00 98.88 121 PHE A O 1
ATOM 955 N N . GLU A 1 122 ? -3.921 1.730 1.314 1.00 98.50 122 GLU A N 1
ATOM 956 C CA . GLU A 1 122 ? -3.021 1.483 0.193 1.00 98.50 122 GLU A CA 1
ATOM 957 C C . GLU A 1 122 ? -1.586 1.734 0.611 1.00 98.50 122 GLU A C 1
ATOM 959 O O . GLU A 1 122 ? -1.304 2.456 1.572 1.00 98.50 122 GLU A O 1
ATOM 964 N N . PHE A 1 123 ? -0.687 1.132 -0.145 1.00 98.50 123 PHE A N 1
ATOM 965 C CA . PHE A 1 123 ? 0.708 1.508 -0.185 1.00 98.50 123 PHE A CA 1
ATOM 966 C C . PHE A 1 123 ? 0.971 1.983 -1.606 1.00 98.50 123 PHE A C 1
ATOM 968 O O . PHE A 1 123 ? 1.572 1.239 -2.339 1.00 98.50 123 PHE A O 1
ATOM 975 N N . ASP A 1 124 ? 0.503 3.165 -1.984 1.00 96.75 124 ASP A N 1
ATOM 976 C CA . ASP A 1 124 ? 0.519 3.676 -3.363 1.00 96.75 124 ASP A CA 1
ATOM 977 C C . ASP A 1 124 ? 0.926 5.162 -3.343 1.00 96.75 124 ASP A C 1
ATOM 979 O O . ASP A 1 124 ? 0.208 6.093 -3.719 1.00 96.75 124 ASP A O 1
ATOM 983 N N . ARG A 1 125 ? 2.048 5.438 -2.676 1.00 96.38 125 ARG A N 1
ATOM 984 C CA . ARG A 1 125 ? 2.491 6.812 -2.473 1.00 96.38 125 ARG A CA 1
ATOM 985 C C . ARG A 1 125 ? 3.997 6.936 -2.569 1.00 96.38 125 ARG A C 1
ATOM 987 O O . ARG A 1 125 ? 4.734 6.319 -1.806 1.00 96.38 125 ARG A O 1
ATOM 994 N N . ALA A 1 126 ? 4.452 7.821 -3.452 1.00 96.75 126 ALA A N 1
ATOM 995 C CA . ALA A 1 126 ? 5.864 8.170 -3.546 1.00 96.75 126 ALA A CA 1
ATOM 996 C C . ALA A 1 126 ? 6.438 8.654 -2.199 1.00 96.75 126 ALA A C 1
ATOM 998 O O . ALA A 1 126 ? 5.826 9.463 -1.498 1.00 96.75 126 ALA A O 1
ATOM 999 N N . GLY A 1 127 ? 7.655 8.222 -1.874 1.00 96.44 127 GLY A N 1
ATOM 1000 C CA . GLY A 1 127 ? 8.339 8.583 -0.633 1.00 96.44 127 GLY A CA 1
ATOM 1001 C C . GLY A 1 127 ? 7.682 8.004 0.626 1.00 96.44 127 GLY A C 1
ATOM 1002 O O . GLY A 1 127 ? 7.277 6.845 0.656 1.00 96.44 127 GLY A O 1
ATOM 1003 N N . MET A 1 128 ? 7.630 8.798 1.701 1.00 97.12 128 MET A N 1
ATOM 1004 C CA . MET A 1 128 ? 7.269 8.345 3.058 1.00 97.12 128 MET A CA 1
ATOM 1005 C C . MET A 1 128 ? 6.131 9.149 3.716 1.00 97.12 128 MET A C 1
ATOM 1007 O O . MET A 1 128 ? 5.914 9.031 4.927 1.00 97.12 128 MET A O 1
ATOM 1011 N N . ASP A 1 129 ? 5.419 9.997 2.966 1.00 96.88 129 ASP A N 1
ATOM 1012 C CA . ASP A 1 129 ? 4.226 10.672 3.489 1.00 96.88 129 ASP A CA 1
ATOM 1013 C C . ASP A 1 129 ? 3.003 9.738 3.485 1.00 96.88 129 ASP A C 1
ATOM 1015 O O . ASP A 1 129 ? 3.044 8.590 3.050 1.00 96.88 129 ASP A O 1
ATOM 1019 N N . THR A 1 130 ? 1.912 10.176 4.099 1.00 98.31 130 THR A N 1
ATOM 1020 C CA . THR A 1 130 ? 0.643 9.450 4.160 1.00 98.31 130 THR A CA 1
ATOM 1021 C C . THR A 1 130 ? -0.483 10.406 3.826 1.00 98.31 130 THR A C 1
ATOM 1023 O O . THR A 1 130 ? -0.576 11.501 4.387 1.00 98.31 130 THR A O 1
ATOM 1026 N N . VAL A 1 131 ? -1.351 10.004 2.906 1.00 98.38 131 VAL A N 1
ATOM 1027 C CA . VAL A 1 131 ? -2.414 10.848 2.365 1.00 98.38 131 VAL A CA 1
ATOM 1028 C C . VAL A 1 131 ? -3.778 10.242 2.686 1.00 98.38 131 VAL A C 1
ATOM 1030 O O . VAL A 1 131 ? -3.976 9.034 2.637 1.00 98.38 131 VAL A O 1
ATOM 1033 N N . MET A 1 132 ? -4.738 11.104 3.028 1.00 97.75 132 MET A N 1
ATOM 1034 C CA . MET A 1 132 ? -6.125 10.713 3.323 1.00 97.75 132 MET A CA 1
ATOM 1035 C C . MET A 1 132 ? -7.130 11.231 2.286 1.00 97.75 132 MET A C 1
ATOM 1037 O O . MET A 1 132 ? -8.312 10.925 2.378 1.00 97.75 132 MET A O 1
ATOM 1041 N N . TYR A 1 133 ? -6.707 12.055 1.322 1.00 96.38 133 TYR A N 1
ATOM 1042 C CA . TYR A 1 133 ? -7.576 12.630 0.285 1.00 96.38 133 TYR A CA 1
ATOM 1043 C C . TYR A 1 133 ? -8.865 13.235 0.873 1.00 96.38 133 TYR A C 1
ATOM 1045 O O . TYR A 1 133 ? -8.815 14.124 1.728 1.00 96.38 133 TYR A O 1
ATOM 1053 N N . LYS A 1 134 ? -10.031 12.734 0.449 1.00 95.75 134 LYS A N 1
ATOM 1054 C CA . LYS A 1 134 ? -11.348 13.155 0.942 1.00 95.75 134 LYS A CA 1
ATOM 1055 C C . LYS A 1 134 ? -11.693 12.650 2.344 1.00 95.75 134 LYS A C 1
ATOM 1057 O O . LYS A 1 134 ? -12.648 13.162 2.922 1.00 95.75 134 LYS A O 1
ATOM 1062 N N . TYR A 1 135 ? -10.943 11.693 2.888 1.00 97.00 135 TYR A N 1
ATOM 1063 C CA . TYR A 1 135 ? -11.105 11.167 4.247 1.00 97.00 135 TYR A CA 1
ATOM 1064 C C . TYR A 1 135 ? -10.459 12.059 5.312 1.00 97.00 135 TYR A C 1
ATOM 1066 O O . TYR A 1 135 ? -10.673 11.843 6.503 1.00 97.00 135 TYR A O 1
ATOM 1074 N N . HIS A 1 136 ? -9.677 13.064 4.905 1.00 96.44 136 HIS A N 1
ATOM 1075 C CA . HIS A 1 136 ? -8.908 13.902 5.816 1.00 96.44 136 HIS A CA 1
ATOM 1076 C C . HIS A 1 136 ? -9.793 14.598 6.867 1.00 96.44 136 HIS A C 1
ATOM 1078 O O . HIS A 1 136 ? -10.661 15.412 6.548 1.00 96.44 136 HIS A O 1
ATOM 1084 N N . THR A 1 137 ? -9.476 14.373 8.142 1.00 96.75 137 THR A N 1
ATOM 1085 C CA . THR A 1 137 ? -9.996 15.119 9.299 1.00 96.75 137 THR A CA 1
ATOM 1086 C C . THR A 1 137 ? -8.836 15.507 10.214 1.00 96.75 137 THR A C 1
ATOM 1088 O O . THR A 1 137 ? -7.755 14.925 10.116 1.00 96.75 137 THR A O 1
ATOM 1091 N N . ALA A 1 138 ? -9.032 16.498 11.088 1.00 96.75 138 ALA A N 1
ATOM 1092 C CA . ALA A 1 138 ? -7.988 16.891 12.036 1.00 96.75 138 ALA A CA 1
ATOM 1093 C C . ALA A 1 138 ? -7.666 15.742 13.006 1.00 96.75 138 ALA A C 1
ATOM 1095 O O . ALA A 1 138 ? -6.510 15.501 13.327 1.00 96.75 138 ALA A O 1
ATOM 1096 N N . GLU A 1 139 ? -8.687 14.988 13.407 1.00 97.56 139 GLU A N 1
ATOM 1097 C CA . GLU A 1 139 ? -8.576 13.849 14.308 1.00 97.56 139 GLU A CA 1
ATOM 1098 C C . GLU A 1 139 ? -7.758 12.708 13.690 1.00 97.56 139 GLU A C 1
ATOM 1100 O O . GLU A 1 139 ? -6.889 12.148 14.356 1.00 97.56 139 GLU A O 1
ATOM 1105 N N . LEU A 1 140 ? -8.000 12.377 12.416 1.00 98.06 140 LEU A N 1
ATOM 1106 C CA . LEU A 1 140 ? -7.229 11.346 11.716 1.00 98.06 140 LEU A CA 1
ATOM 1107 C C . LEU A 1 140 ? -5.797 11.799 11.411 1.00 98.06 140 LEU A C 1
ATOM 1109 O O . LEU A 1 140 ? -4.880 10.990 11.525 1.00 98.06 140 LEU A O 1
ATOM 1113 N N . ALA A 1 141 ? -5.589 13.081 11.087 1.00 98.00 141 ALA A N 1
ATOM 1114 C CA . ALA A 1 141 ? -4.247 13.635 10.919 1.00 98.00 141 ALA A CA 1
ATOM 1115 C C . ALA A 1 141 ? -3.439 13.510 12.219 1.00 98.00 141 ALA A C 1
ATOM 1117 O O . ALA A 1 141 ? -2.366 12.914 12.216 1.00 98.00 141 ALA A O 1
ATOM 1118 N N . SER A 1 142 ? -4.000 13.956 13.349 1.00 97.94 142 SER A N 1
ATOM 1119 C CA . SER A 1 142 ? -3.349 13.825 14.657 1.00 97.94 142 SER A CA 1
ATOM 1120 C C . SER A 1 142 ? -3.133 12.369 15.074 1.00 97.94 142 SER A C 1
ATOM 1122 O O . SER A 1 142 ? -2.138 12.057 15.727 1.00 97.94 142 SER A O 1
ATOM 1124 N N . LEU A 1 143 ? -4.036 11.457 14.692 1.00 98.31 143 LEU A N 1
ATOM 1125 C CA . LEU A 1 143 ? -3.829 10.026 14.895 1.00 98.31 143 LEU A CA 1
ATOM 1126 C C . LEU A 1 143 ? -2.599 9.537 14.120 1.00 98.31 143 LEU A C 1
ATOM 1128 O O . LEU A 1 143 ? -1.725 8.936 14.732 1.00 98.31 143 LEU A O 1
ATOM 1132 N N . LEU A 1 144 ? -2.496 9.809 12.817 1.00 98.06 144 LEU A N 1
ATOM 1133 C CA . LEU A 1 144 ? -1.347 9.406 11.996 1.00 98.06 144 LEU A CA 1
ATOM 1134 C C . LEU A 1 144 ? -0.028 10.004 12.512 1.00 98.06 144 LEU A C 1
ATOM 1136 O O . LEU A 1 144 ? 0.965 9.288 12.647 1.00 98.06 144 LEU A O 1
ATOM 1140 N N . GLU A 1 145 ? -0.034 11.283 12.880 1.00 95.94 145 GLU A N 1
ATOM 1141 C CA . GLU A 1 145 ? 1.126 11.969 13.462 1.00 95.94 145 GLU A CA 1
ATOM 1142 C C . GLU A 1 145 ? 1.573 11.324 14.784 1.00 95.94 145 GLU A C 1
ATOM 1144 O O . GLU A 1 145 ? 2.772 11.211 15.036 1.00 95.94 145 GLU A O 1
ATOM 1149 N N . SER A 1 146 ? 0.639 10.812 15.599 1.00 96.00 146 SER A N 1
ATOM 1150 C CA . SER A 1 146 ? 0.972 10.070 16.829 1.00 96.00 146 SER A CA 1
ATOM 1151 C C . SER A 1 146 ? 1.686 8.732 16.577 1.00 96.00 146 SER A C 1
ATOM 1153 O O . SER A 1 146 ? 2.315 8.193 17.485 1.00 96.00 146 SER A O 1
ATOM 1155 N N . TYR A 1 147 ? 1.631 8.223 15.340 1.00 94.44 147 TYR A N 1
ATOM 1156 C CA . TYR A 1 147 ? 2.410 7.077 14.855 1.00 94.44 147 TYR A CA 1
ATOM 1157 C C . TYR A 1 147 ? 3.598 7.506 13.973 1.00 94.44 147 TYR A C 1
ATOM 1159 O O . TYR A 1 147 ? 4.198 6.674 13.291 1.00 94.44 147 TYR A O 1
ATOM 1167 N N . HIS A 1 148 ? 3.966 8.792 14.002 1.00 94.25 148 HIS A N 1
ATOM 1168 C CA . HIS A 1 148 ? 5.090 9.375 13.263 1.00 94.25 148 HIS A CA 1
ATOM 1169 C C . HIS A 1 148 ? 4.969 9.262 11.737 1.00 94.25 148 HIS A C 1
ATOM 1171 O O . HIS A 1 148 ? 5.980 9.183 11.025 1.00 94.25 148 HIS A O 1
ATOM 1177 N N . PHE A 1 149 ? 3.742 9.247 11.219 1.00 96.19 149 PHE A N 1
ATOM 1178 C CA . PHE A 1 149 ? 3.502 9.449 9.796 1.00 96.19 149 PHE A CA 1
ATOM 1179 C C . PHE A 1 149 ? 3.507 10.939 9.462 1.00 96.19 149 PHE A C 1
ATOM 1181 O O . PHE A 1 149 ? 2.948 11.754 10.196 1.00 96.19 149 PHE A O 1
ATOM 1188 N N . LEU A 1 150 ? 4.124 11.287 8.333 1.00 96.06 150 LEU A N 1
ATOM 1189 C CA . LEU A 1 150 ? 4.056 12.634 7.779 1.00 96.06 150 LEU A CA 1
ATOM 1190 C C . LEU A 1 150 ? 2.761 12.756 6.979 1.00 96.06 150 LEU A C 1
ATOM 1192 O O . LEU A 1 150 ? 2.568 12.017 6.020 1.00 96.06 150 LEU A O 1
ATOM 1196 N N . VAL A 1 151 ? 1.865 13.669 7.354 1.00 97.50 151 VAL A N 1
ATOM 1197 C CA . VAL A 1 151 ? 0.595 13.844 6.636 1.00 97.50 151 VAL A CA 1
ATOM 1198 C C . VAL A 1 151 ? 0.811 14.710 5.396 1.00 97.50 151 VAL A C 1
ATOM 1200 O O . VAL A 1 151 ? 1.173 15.884 5.484 1.00 97.50 151 VAL A O 1
ATOM 1203 N N . GLY A 1 152 ? 0.578 14.111 4.232 1.00 96.38 152 GLY A N 1
ATOM 1204 C CA . GLY A 1 152 ? 0.777 14.718 2.924 1.00 96.38 152 GLY A CA 1
ATOM 1205 C C . GLY A 1 152 ? -0.503 15.247 2.277 1.00 96.38 152 GLY A C 1
ATOM 1206 O O . GLY A 1 152 ? -1.579 15.334 2.877 1.00 96.38 152 GLY A O 1
ATOM 1207 N N . ARG A 1 153 ? -0.385 15.592 0.992 1.00 95.25 153 ARG A N 1
ATOM 1208 C CA . ARG A 1 153 ? -1.511 15.931 0.112 1.00 95.25 153 ARG A CA 1
ATOM 1209 C C . ARG A 1 153 ? -1.380 15.167 -1.198 1.00 95.25 153 ARG A C 1
ATOM 1211 O O . ARG A 1 153 ? -0.302 15.134 -1.781 1.00 95.25 153 ARG A O 1
ATOM 1218 N N . GLY A 1 154 ? -2.500 14.645 -1.681 1.00 94.06 154 GLY A N 1
ATOM 1219 C CA . GLY A 1 154 ? -2.610 13.955 -2.964 1.00 94.06 154 GLY A CA 1
ATOM 1220 C C . GLY A 1 154 ? -3.889 14.351 -3.693 1.00 94.06 154 GLY A C 1
ATOM 1221 O O . GLY A 1 154 ? -4.752 15.034 -3.130 1.00 94.06 154 GLY A O 1
ATOM 1222 N N . SER A 1 155 ? -3.977 13.953 -4.959 1.00 90.75 155 SER A N 1
ATOM 1223 C CA . SER A 1 155 ? -5.088 14.272 -5.861 1.00 90.75 155 SER A CA 1
ATOM 1224 C C . SER A 1 155 ? -6.056 13.113 -6.072 1.00 90.75 155 SER A C 1
ATOM 1226 O O . SER A 1 155 ? -7.260 13.352 -6.081 1.00 90.75 155 SER A O 1
ATOM 1228 N N . PHE A 1 156 ? -5.539 11.897 -6.242 1.00 94.88 156 PHE A N 1
ATOM 1229 C CA . PHE A 1 156 ? -6.303 10.701 -6.590 1.00 94.88 156 PHE A CA 1
ATOM 1230 C C . PHE A 1 156 ? -5.538 9.421 -6.185 1.00 94.88 156 PHE A C 1
ATOM 1232 O O . PHE A 1 156 ? -4.358 9.536 -5.843 1.00 94.88 156 PHE A O 1
ATOM 1239 N N . THR A 1 157 ? -6.263 8.300 -6.110 1.00 95.31 157 THR A N 1
ATOM 1240 C CA . THR A 1 157 ? -5.822 6.894 -5.931 1.00 95.31 157 THR A CA 1
ATOM 1241 C C . THR A 1 157 ? -7.087 6.009 -5.846 1.00 95.31 157 THR A C 1
ATOM 1243 O O . THR A 1 157 ? -8.186 6.559 -5.657 1.00 95.31 157 THR A O 1
ATOM 1246 N N . ASP A 1 158 ? -6.989 4.677 -5.884 1.00 96.25 158 ASP A N 1
ATOM 1247 C CA . ASP A 1 158 ? -8.154 3.775 -5.864 1.00 96.25 158 ASP A CA 1
ATOM 1248 C C . ASP A 1 158 ? -9.038 3.926 -4.615 1.00 96.25 158 ASP A C 1
ATOM 1250 O O . ASP A 1 158 ? -10.269 3.908 -4.733 1.00 96.25 158 ASP A O 1
ATOM 1254 N N . ILE A 1 159 ? -8.480 4.161 -3.413 1.00 97.31 159 ILE A N 1
ATOM 1255 C CA . ILE A 1 159 ? -9.315 4.390 -2.217 1.00 97.31 159 ILE A CA 1
ATOM 1256 C C . ILE A 1 159 ? -10.247 5.591 -2.380 1.00 97.31 159 ILE A C 1
ATOM 1258 O O . ILE A 1 159 ? -11.218 5.712 -1.625 1.00 97.31 159 ILE A O 1
ATOM 1262 N N . CYS A 1 160 ? -10.003 6.499 -3.332 1.00 96.38 160 CYS A N 1
ATOM 1263 C CA . CYS A 1 160 ? -10.951 7.559 -3.644 1.00 96.38 160 CYS A CA 1
ATOM 1264 C C . CYS A 1 160 ? -12.254 7.017 -4.241 1.00 96.38 160 CYS A C 1
ATOM 1266 O O . CYS A 1 160 ? -13.272 7.673 -4.070 1.00 96.38 160 CYS A O 1
ATOM 1268 N N . GLU A 1 161 ? -12.301 5.835 -4.835 1.00 97.00 161 GLU A N 1
ATOM 1269 C CA . GLU A 1 161 ? -13.542 5.264 -5.373 1.00 97.00 161 GLU A CA 1
ATOM 1270 C C . GLU A 1 161 ? -14.297 4.372 -4.377 1.00 97.00 161 GLU A C 1
ATOM 1272 O O . GLU A 1 161 ? -15.397 3.902 -4.651 1.00 97.00 161 GLU A O 1
ATOM 1277 N N . LEU A 1 162 ? -13.774 4.214 -3.156 1.00 97.50 162 LEU A N 1
ATOM 1278 C CA . LEU A 1 162 ? -14.330 3.324 -2.126 1.00 97.50 162 LEU A CA 1
ATOM 1279 C C . LEU A 1 162 ? -15.127 4.043 -1.022 1.00 97.50 162 LEU A C 1
ATOM 1281 O O . LEU A 1 162 ? -15.340 3.512 0.072 1.00 97.50 162 LEU A O 1
ATOM 1285 N N . ASP A 1 163 ? -15.598 5.265 -1.281 1.00 95.62 163 ASP A N 1
ATOM 1286 C CA . ASP A 1 163 ? -16.243 6.092 -0.252 1.00 95.62 163 ASP A CA 1
ATOM 1287 C C . ASP A 1 163 ? -17.626 5.593 0.189 1.00 95.62 163 ASP A C 1
ATOM 1289 O O . ASP A 1 163 ? -18.077 5.889 1.304 1.00 95.62 163 ASP A O 1
ATOM 1293 N N . HIS A 1 164 ? -18.270 4.776 -0.647 1.00 96.31 164 HIS A N 1
ATOM 1294 C CA . HIS A 1 164 ? -19.528 4.093 -0.352 1.00 96.31 164 HIS A CA 1
ATOM 1295 C C . HIS A 1 164 ? -19.394 3.045 0.752 1.00 96.31 164 HIS A C 1
ATOM 1297 O O . HIS A 1 164 ? -20.406 2.693 1.359 1.00 96.31 164 HIS A O 1
ATOM 1303 N N . LEU A 1 165 ? -18.176 2.594 1.076 1.00 97.69 165 LEU A N 1
ATOM 1304 C CA . LEU A 1 165 ? -17.927 1.687 2.202 1.00 97.69 165 LEU A CA 1
ATOM 1305 C C . LEU A 1 165 ? -18.123 2.368 3.571 1.00 97.69 165 LEU A C 1
ATOM 1307 O O . LEU A 1 165 ? -18.185 1.696 4.605 1.00 97.69 165 LEU A O 1
ATOM 1311 N N . GLY A 1 166 ? -18.229 3.704 3.603 1.00 97.75 166 GLY A N 1
ATOM 1312 C CA . GLY A 1 166 ? -18.527 4.469 4.817 1.00 97.75 166 GLY A CA 1
ATOM 1313 C C . GLY A 1 166 ? -17.404 4.456 5.859 1.00 97.75 166 GLY A C 1
ATOM 1314 O O . GLY A 1 166 ? -17.646 4.745 7.035 1.00 97.75 166 GLY A O 1
ATOM 1315 N N . VAL A 1 167 ? -16.178 4.124 5.451 1.00 98.44 167 VAL A N 1
ATOM 1316 C CA . VAL A 1 167 ? -14.979 4.143 6.296 1.00 98.44 167 VAL A CA 1
ATOM 1317 C C . VAL A 1 167 ? -13.861 4.975 5.689 1.00 98.44 167 VAL A C 1
ATOM 1319 O O . VAL A 1 167 ? -13.867 5.259 4.497 1.00 98.44 167 VAL A O 1
ATOM 1322 N N . ALA A 1 168 ? -12.934 5.416 6.534 1.00 98.44 168 ALA A N 1
ATOM 1323 C CA . ALA A 1 168 ? -11.778 6.193 6.125 1.00 98.44 168 ALA A CA 1
ATOM 1324 C C . ALA A 1 168 ? -10.724 5.315 5.440 1.00 98.44 168 ALA A C 1
ATOM 1326 O O . ALA A 1 168 ? -10.535 4.154 5.821 1.00 98.44 168 ALA A O 1
ATOM 1327 N N . GLY A 1 169 ? -10.031 5.913 4.471 1.00 98.38 169 GLY A N 1
ATOM 1328 C CA . GLY A 1 169 ? -8.882 5.334 3.790 1.00 98.38 169 GLY A CA 1
ATOM 1329 C C . GLY A 1 169 ? -7.589 6.107 4.021 1.00 98.38 169 GLY A C 1
ATOM 1330 O O . GLY A 1 169 ? -7.608 7.327 4.210 1.00 98.38 169 GLY A O 1
ATOM 1331 N N . PHE A 1 170 ? -6.475 5.378 3.989 1.00 98.69 170 PHE A N 1
ATOM 1332 C CA . PHE A 1 170 ? -5.122 5.909 4.150 1.00 98.69 170 PHE A CA 1
ATOM 1333 C C . PHE A 1 170 ? -4.212 5.342 3.063 1.00 98.69 170 PHE A C 1
ATOM 1335 O O . PHE A 1 170 ? -4.103 4.128 2.945 1.00 98.69 170 PHE A O 1
ATOM 1342 N N . ASN A 1 171 ? -3.534 6.200 2.314 1.00 98.69 171 ASN A N 1
ATOM 1343 C CA . ASN A 1 171 ? -2.525 5.778 1.351 1.00 98.69 171 ASN A CA 1
ATOM 1344 C C . ASN A 1 171 ? -1.135 6.105 1.921 1.00 98.69 171 ASN A C 1
ATOM 1346 O O . ASN A 1 171 ? -0.823 7.272 2.184 1.00 98.69 171 ASN A O 1
ATOM 1350 N N . PHE A 1 172 ? -0.358 5.064 2.213 1.00 98.69 172 PHE A N 1
ATOM 1351 C CA . PHE A 1 172 ? 0.942 5.135 2.869 1.00 98.69 172 PHE A CA 1
ATOM 1352 C C . PHE A 1 172 ? 2.085 5.136 1.856 1.00 98.69 172 PHE A C 1
ATOM 1354 O O . PHE A 1 172 ? 2.090 4.368 0.901 1.00 98.69 172 PHE A O 1
ATOM 1361 N N . GLY A 1 173 ? 3.108 5.939 2.140 1.00 98.00 173 GLY A N 1
ATOM 1362 C CA . GLY A 1 173 ? 4.358 5.960 1.395 1.00 98.00 173 GLY A CA 1
ATOM 1363 C C . GLY A 1 173 ? 4.992 4.577 1.225 1.00 98.00 173 GLY A C 1
ATOM 1364 O O . GLY A 1 173 ? 5.128 3.820 2.192 1.00 98.00 173 GLY A O 1
ATOM 1365 N N . THR A 1 174 ? 5.411 4.262 0.004 1.00 96.25 174 THR A N 1
ATOM 1366 C CA . THR A 1 174 ? 6.094 3.017 -0.380 1.00 96.25 174 THR A CA 1
ATOM 1367 C C . THR A 1 174 ? 7.594 3.172 -0.528 1.00 96.25 174 THR A C 1
ATOM 1369 O O . THR A 1 174 ? 8.304 2.169 -0.513 1.00 96.25 174 THR A O 1
ATOM 1372 N N . GLY A 1 175 ? 8.087 4.400 -0.681 1.00 96.81 175 GLY A N 1
ATOM 1373 C CA . GLY A 1 175 ? 9.491 4.690 -0.948 1.00 96.81 175 GLY A CA 1
ATOM 1374 C C . GLY A 1 175 ? 9.900 4.628 -2.422 1.00 96.81 175 GLY A C 1
ATOM 1375 O O . GLY A 1 175 ? 11.101 4.631 -2.699 1.00 96.81 175 GLY A O 1
ATOM 1376 N N . TYR A 1 176 ? 8.950 4.559 -3.369 1.00 98.06 176 TYR A N 1
ATOM 1377 C CA . TYR A 1 176 ? 9.262 4.838 -4.776 1.00 98.06 176 TYR A CA 1
ATOM 1378 C C . TYR A 1 176 ? 9.328 6.347 -5.046 1.00 98.06 176 TYR A C 1
ATOM 1380 O O . TYR A 1 176 ? 8.762 7.163 -4.319 1.00 98.06 176 TYR A O 1
ATOM 1388 N N . HIS A 1 177 ? 10.019 6.721 -6.118 1.00 97.75 177 HIS A N 1
ATOM 1389 C CA . HIS A 1 177 ? 10.268 8.091 -6.550 1.00 97.75 177 HIS A CA 1
ATOM 1390 C C . HIS A 1 177 ? 10.318 8.160 -8.075 1.00 97.75 177 HIS A C 1
ATOM 1392 O O . HIS A 1 177 ? 10.690 7.194 -8.742 1.00 97.75 177 HIS A O 1
ATOM 1398 N N . GLY A 1 178 ? 10.001 9.328 -8.640 1.00 96.75 178 GLY A N 1
ATOM 1399 C CA . GLY A 1 178 ? 10.074 9.541 -10.090 1.00 96.75 178 GLY A CA 1
ATOM 1400 C C . GLY A 1 178 ? 9.056 8.708 -10.866 1.00 96.75 178 GLY A C 1
ATOM 1401 O O . GLY A 1 178 ? 9.348 8.260 -11.976 1.00 96.75 178 GLY A O 1
ATOM 1402 N N . GLN A 1 179 ? 7.895 8.472 -10.261 1.00 95.94 179 GLN A N 1
ATOM 1403 C CA . GLN A 1 179 ? 6.800 7.737 -10.863 1.00 95.94 179 GLN A CA 1
ATOM 1404 C C . GLN A 1 179 ? 6.350 8.333 -12.199 1.00 95.94 179 GLN A C 1
ATOM 1406 O O . GLN A 1 179 ? 6.575 9.516 -12.473 1.00 95.94 179 GLN A O 1
ATOM 1411 N N . HIS A 1 180 ? 5.755 7.491 -13.044 1.00 95.25 180 HIS A N 1
ATOM 1412 C CA . HIS A 1 180 ? 5.348 7.814 -14.417 1.00 95.25 180 HIS A CA 1
ATOM 1413 C C . HIS A 1 180 ? 6.531 8.236 -15.313 1.00 95.25 180 HIS A C 1
ATOM 1415 O O . HIS A 1 180 ? 6.370 8.939 -16.314 1.00 95.25 180 HIS A O 1
ATOM 1421 N N . THR A 1 181 ? 7.750 7.810 -14.967 1.00 96.69 181 THR A N 1
ATOM 1422 C CA . THR A 1 181 ? 8.947 8.018 -15.788 1.00 96.69 181 THR A CA 1
ATOM 1423 C C . THR A 1 181 ? 9.758 6.732 -15.923 1.00 96.69 181 THR A C 1
ATOM 1425 O O . THR A 1 181 ? 9.749 5.869 -15.046 1.00 96.69 181 THR A O 1
ATOM 1428 N N . MET A 1 182 ? 10.564 6.644 -16.987 1.00 96.44 182 MET A N 1
ATOM 1429 C CA . MET A 1 182 ? 11.553 5.566 -17.162 1.00 96.44 182 MET A CA 1
ATOM 1430 C C . MET A 1 182 ? 12.632 5.533 -16.071 1.00 96.44 182 MET A C 1
ATOM 1432 O O . MET A 1 182 ? 13.338 4.535 -15.939 1.00 96.44 182 MET A O 1
ATOM 1436 N N . ALA A 1 183 ? 12.769 6.617 -15.303 1.00 96.06 183 ALA A N 1
ATOM 1437 C CA . ALA A 1 183 ? 13.721 6.751 -14.212 1.00 96.06 183 ALA A CA 1
ATOM 1438 C C . ALA A 1 183 ? 13.098 6.454 -12.837 1.00 96.06 183 ALA A C 1
ATOM 1440 O O . ALA A 1 183 ? 13.719 6.784 -11.831 1.00 96.06 183 ALA A O 1
ATOM 1441 N N . CYS A 1 184 ? 11.898 5.863 -12.774 1.00 97.94 184 CYS A N 1
ATOM 1442 C CA . CYS A 1 184 ? 11.280 5.492 -11.505 1.00 97.94 184 CYS A CA 1
ATOM 1443 C C . CYS A 1 184 ? 12.150 4.489 -10.734 1.00 97.94 184 CYS A C 1
ATOM 1445 O O . CYS A 1 184 ? 12.663 3.516 -11.300 1.00 97.94 184 CYS A O 1
ATOM 1447 N N . TRP A 1 185 ? 12.326 4.741 -9.440 1.00 97.94 185 TRP A N 1
ATOM 1448 C CA . TRP A 1 185 ? 13.163 3.941 -8.554 1.00 97.94 185 TRP A CA 1
ATOM 1449 C C . TRP A 1 185 ? 12.595 3.909 -7.142 1.00 97.94 185 TRP A C 1
ATOM 1451 O O . TRP A 1 185 ? 11.802 4.766 -6.780 1.00 97.94 185 TRP A O 1
ATOM 1461 N N . ALA A 1 186 ? 13.008 2.936 -6.339 1.00 98.31 186 ALA A N 1
ATOM 1462 C CA . ALA A 1 186 ? 12.627 2.838 -4.939 1.00 98.31 186 ALA A CA 1
ATOM 1463 C C . ALA A 1 186 ? 13.827 2.588 -4.037 1.00 98.31 186 ALA A C 1
ATOM 1465 O O . ALA A 1 186 ? 14.721 1.811 -4.389 1.00 98.31 186 ALA A O 1
ATOM 1466 N N . ASP A 1 187 ? 13.806 3.215 -2.862 1.00 97.06 187 ASP A N 1
ATOM 1467 C CA . ASP A 1 187 ? 14.648 2.844 -1.730 1.00 97.06 187 ASP A CA 1
ATOM 1468 C C . ASP A 1 187 ? 13.895 1.850 -0.846 1.00 97.06 187 ASP A C 1
ATOM 1470 O O . ASP A 1 187 ? 12.969 2.199 -0.113 1.00 97.06 187 ASP A O 1
ATOM 1474 N N . ILE A 1 188 ? 14.329 0.594 -0.856 1.00 96.56 188 ILE A N 1
ATOM 1475 C CA . ILE A 1 188 ? 13.699 -0.452 -0.050 1.00 96.56 188 ILE A CA 1
ATOM 1476 C C . ILE A 1 188 ? 13.811 -0.165 1.453 1.00 96.56 188 ILE A C 1
ATOM 1478 O O . ILE A 1 188 ? 12.987 -0.650 2.226 1.00 96.56 188 ILE A O 1
ATOM 1482 N N . ARG A 1 189 ? 14.779 0.644 1.902 1.00 94.06 189 ARG A N 1
ATOM 1483 C CA . ARG A 1 189 ? 14.857 1.054 3.313 1.00 94.06 189 ARG A CA 1
ATOM 1484 C C . ARG A 1 189 ? 13.656 1.911 3.698 1.00 94.06 189 ARG A C 1
ATOM 1486 O O . ARG A 1 189 ? 13.083 1.673 4.758 1.00 94.06 189 ARG A O 1
ATOM 1493 N N . GLU A 1 190 ? 13.235 2.836 2.835 1.00 96.12 190 GLU A N 1
ATOM 1494 C CA . GLU A 1 190 ? 12.031 3.648 3.049 1.00 96.12 190 GLU A CA 1
ATOM 1495 C C . GLU A 1 190 ? 10.788 2.754 3.129 1.00 96.12 190 GLU A C 1
ATOM 1497 O O . GLU A 1 190 ? 10.015 2.863 4.082 1.00 96.12 190 GLU A O 1
ATOM 1502 N N . THR A 1 191 ? 10.657 1.782 2.218 1.00 97.50 191 THR A N 1
ATOM 1503 C CA . THR A 1 191 ? 9.567 0.793 2.251 1.00 97.50 191 THR A CA 1
ATOM 1504 C C . THR A 1 191 ? 9.524 0.032 3.579 1.00 97.50 191 THR A C 1
ATOM 1506 O O . THR A 1 191 ? 8.463 -0.131 4.183 1.00 97.50 191 THR A O 1
ATOM 1509 N N . LEU A 1 192 ? 10.679 -0.441 4.062 1.00 94.88 192 LEU A N 1
ATOM 1510 C CA . LEU A 1 192 ? 10.776 -1.197 5.313 1.00 94.88 192 LEU A CA 1
ATOM 1511 C C . LEU A 1 192 ? 10.462 -0.326 6.538 1.00 94.88 192 LEU A C 1
ATOM 1513 O O . LEU A 1 192 ? 9.764 -0.786 7.445 1.00 94.88 192 LEU A O 1
ATOM 1517 N N . ILE A 1 193 ? 10.922 0.930 6.556 1.00 93.88 193 ILE A N 1
ATOM 1518 C CA . ILE A 1 193 ? 10.588 1.907 7.604 1.00 93.88 193 ILE A CA 1
ATOM 1519 C C . ILE A 1 193 ? 9.074 2.137 7.642 1.00 93.88 193 ILE A C 1
ATOM 1521 O O . ILE A 1 193 ? 8.466 2.066 8.715 1.00 93.88 193 ILE A O 1
ATOM 1525 N N . MET A 1 194 ? 8.451 2.359 6.483 1.00 97.75 194 MET A N 1
ATOM 1526 C CA . MET A 1 194 ? 7.010 2.591 6.383 1.00 97.75 194 MET A CA 1
ATOM 1527 C C . MET A 1 194 ? 6.200 1.364 6.801 1.00 97.75 194 MET A C 1
ATOM 1529 O O . MET A 1 194 ? 5.276 1.489 7.606 1.00 97.75 194 MET A O 1
ATOM 1533 N N . ALA A 1 195 ? 6.596 0.164 6.373 1.00 96.88 195 ALA A N 1
ATOM 1534 C CA . ALA A 1 195 ? 5.968 -1.081 6.807 1.00 96.88 195 ALA A CA 1
ATOM 1535 C C . ALA A 1 195 ? 6.087 -1.304 8.328 1.00 96.88 195 ALA A C 1
ATOM 1537 O O . ALA A 1 195 ? 5.144 -1.786 8.959 1.00 96.88 195 ALA A O 1
ATOM 1538 N N . HIS A 1 196 ? 7.212 -0.925 8.945 1.00 92.06 196 HIS A N 1
ATOM 1539 C CA . HIS A 1 196 ? 7.386 -1.015 10.396 1.00 92.06 196 HIS A CA 1
ATOM 1540 C C . HIS A 1 196 ? 6.483 -0.019 11.150 1.00 92.06 196 HIS A C 1
ATOM 1542 O O . HIS A 1 196 ? 5.782 -0.420 12.084 1.00 92.06 196 HIS A O 1
ATOM 1548 N N . LYS A 1 197 ? 6.421 1.255 10.726 1.00 94.88 197 LYS A N 1
ATOM 1549 C CA . LYS A 1 197 ? 5.463 2.230 11.290 1.00 94.88 197 LYS A CA 1
ATOM 1550 C C . LYS A 1 197 ? 4.027 1.721 11.156 1.00 94.88 197 LYS A C 1
ATOM 1552 O O . LYS A 1 197 ? 3.262 1.714 12.124 1.00 94.88 197 LYS A O 1
ATOM 1557 N N . PHE A 1 198 ? 3.690 1.215 9.972 1.00 98.31 198 PHE A N 1
ATOM 1558 C CA . PHE A 1 198 ? 2.375 0.666 9.675 1.00 98.31 198 PHE A CA 1
ATOM 1559 C C . PHE A 1 198 ? 2.039 -0.539 10.547 1.00 98.31 198 PHE A C 1
ATOM 1561 O O . PHE A 1 198 ? 0.918 -0.633 11.032 1.00 98.31 198 PHE A O 1
ATOM 1568 N N . ARG A 1 199 ? 2.995 -1.424 10.847 1.00 97.25 199 ARG A N 1
ATOM 1569 C CA . ARG A 1 199 ? 2.778 -2.557 11.759 1.00 97.25 199 ARG A CA 1
ATOM 1570 C C . ARG A 1 199 ? 2.286 -2.112 13.136 1.00 97.25 199 ARG A C 1
ATOM 1572 O O . ARG A 1 199 ? 1.361 -2.730 13.669 1.00 97.25 199 ARG A O 1
ATOM 1579 N N . ARG A 1 200 ? 2.876 -1.055 13.708 1.00 96.56 200 ARG A N 1
ATOM 1580 C CA . ARG A 1 200 ? 2.440 -0.483 14.998 1.00 96.56 200 ARG A CA 1
ATOM 1581 C C . ARG A 1 200 ? 1.014 0.057 14.886 1.00 96.56 200 ARG A C 1
ATOM 1583 O O . ARG A 1 200 ? 0.143 -0.354 15.649 1.00 96.56 200 ARG A O 1
ATOM 1590 N N . PHE A 1 201 ? 0.764 0.893 13.879 1.00 98.25 201 PHE A N 1
ATOM 1591 C CA . PHE A 1 201 ? -0.557 1.467 13.617 1.00 98.25 201 PHE A CA 1
ATOM 1592 C C . PHE A 1 201 ? -1.634 0.394 13.423 1.00 98.25 201 PHE A C 1
ATOM 1594 O O . PHE A 1 201 ? -2.665 0.408 14.094 1.00 98.25 201 PHE A O 1
ATOM 1601 N N . TYR A 1 202 ? -1.367 -0.583 12.559 1.00 98.62 202 TYR A N 1
ATOM 1602 C CA . TYR A 1 202 ? -2.255 -1.698 12.266 1.00 98.62 202 TYR A CA 1
ATOM 1603 C C . TYR A 1 202 ? -2.569 -2.508 13.527 1.00 98.62 202 TYR A C 1
ATOM 1605 O O . TYR A 1 202 ? -3.733 -2.800 13.793 1.00 98.62 202 TYR A O 1
ATOM 1613 N N . THR A 1 203 ? -1.557 -2.842 14.335 1.00 97.62 203 THR A N 1
ATOM 1614 C CA . THR A 1 203 ? -1.744 -3.624 15.570 1.00 97.62 203 THR A CA 1
ATOM 1615 C C . THR A 1 203 ? -2.734 -2.951 16.518 1.00 97.62 203 THR A C 1
ATOM 1617 O O . THR A 1 203 ? -3.636 -3.617 17.029 1.00 97.62 203 THR A O 1
ATOM 1620 N N . ASP A 1 204 ? -2.618 -1.636 16.686 1.00 98.31 204 ASP A N 1
ATOM 1621 C CA . ASP A 1 204 ? -3.441 -0.863 17.617 1.00 98.31 204 ASP A CA 1
ATOM 1622 C C . ASP A 1 204 ? -4.807 -0.456 17.044 1.00 98.31 204 ASP A C 1
ATOM 1624 O O . ASP A 1 204 ? -5.723 -0.105 17.799 1.00 98.31 204 ASP A O 1
ATOM 1628 N N . CYS A 1 205 ? -4.942 -0.424 15.715 1.00 98.56 205 CYS A N 1
ATOM 1629 C CA . CYS A 1 205 ? -6.098 0.166 15.037 1.00 98.56 205 CYS A CA 1
ATOM 1630 C C . CYS A 1 205 ? -6.919 -0.810 14.193 1.00 98.56 205 CYS A C 1
ATOM 1632 O O . CYS A 1 205 ? -8.027 -0.450 13.805 1.00 98.56 205 CYS A O 1
ATOM 1634 N N . LYS A 1 206 ? -6.468 -2.044 13.939 1.00 98.44 206 LYS A N 1
ATOM 1635 C CA . LYS A 1 206 ? -7.213 -3.025 13.118 1.00 98.44 206 LYS A CA 1
ATOM 1636 C C . LYS A 1 206 ? -8.640 -3.301 13.606 1.00 98.44 206 LYS A C 1
ATOM 1638 O O . LYS A 1 206 ? -9.509 -3.617 12.799 1.00 98.44 206 LYS A O 1
ATOM 1643 N N . ASP A 1 207 ? -8.895 -3.148 14.907 1.00 98.50 207 ASP A N 1
ATOM 1644 C CA . ASP A 1 207 ? -10.207 -3.351 15.534 1.00 98.50 207 ASP A CA 1
ATOM 1645 C C . ASP A 1 207 ? -11.007 -2.049 15.738 1.00 98.50 207 ASP A C 1
ATOM 1647 O O . ASP A 1 207 ? -12.151 -2.092 16.192 1.00 98.50 207 ASP A O 1
ATOM 1651 N N . LYS A 1 208 ? -10.436 -0.890 15.388 1.00 98.50 208 LYS A N 1
ATOM 1652 C CA . LYS A 1 208 ? -11.098 0.419 15.468 1.00 98.50 208 LYS A CA 1
ATOM 1653 C C . LYS A 1 208 ? -11.748 0.747 14.134 1.00 98.50 208 LYS A C 1
ATOM 1655 O O . LYS A 1 208 ? -11.095 0.658 13.104 1.00 98.50 208 LYS A O 1
ATOM 1660 N N . ARG A 1 209 ? -13.005 1.190 14.148 1.00 98.50 209 ARG A N 1
ATOM 1661 C CA . ARG A 1 209 ? -13.686 1.678 12.944 1.00 98.50 209 ARG A CA 1
ATOM 1662 C C . ARG A 1 209 ? -13.450 3.175 12.769 1.00 98.50 209 ARG A C 1
ATOM 1664 O O . ARG A 1 209 ? -13.858 3.960 13.625 1.00 98.50 209 ARG A O 1
ATOM 1671 N N . PHE A 1 210 ? -12.867 3.575 11.647 1.00 98.44 210 PHE A N 1
ATOM 1672 C CA . PHE A 1 210 ? -12.741 4.979 11.265 1.00 98.44 210 PHE A CA 1
ATOM 1673 C C . PHE A 1 210 ? -13.846 5.301 10.271 1.00 98.44 210 PHE A C 1
ATOM 1675 O O . PHE A 1 210 ? -13.805 4.869 9.129 1.00 98.44 210 PHE A O 1
ATOM 1682 N N . THR A 1 211 ? -14.883 6.002 10.724 1.00 97.75 211 THR A N 1
ATOM 1683 C CA . THR A 1 211 ? -16.063 6.269 9.890 1.00 97.75 211 THR A CA 1
ATOM 1684 C C . THR A 1 211 ? -15.785 7.415 8.928 1.00 97.75 211 THR A C 1
ATOM 1686 O O . THR A 1 211 ? -15.275 8.456 9.341 1.00 97.75 211 THR A O 1
ATOM 1689 N N . TYR A 1 212 ? -16.185 7.251 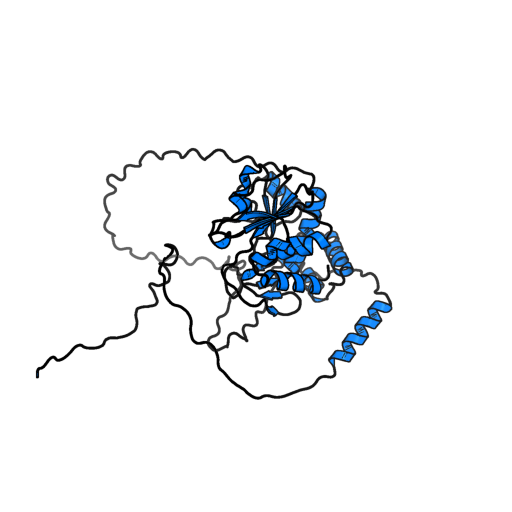7.670 1.00 96.38 212 TYR A N 1
ATOM 1690 C CA . TYR A 1 212 ? -16.228 8.341 6.708 1.00 96.38 212 TYR A CA 1
ATOM 1691 C C . TYR A 1 212 ? -17.654 8.861 6.567 1.00 96.38 212 TYR A C 1
ATOM 1693 O O . TYR A 1 212 ? -18.587 8.109 6.286 1.00 96.38 212 TYR A O 1
ATOM 1701 N N . VAL A 1 213 ? -17.815 10.171 6.737 1.00 90.62 213 VAL A N 1
ATOM 1702 C CA . VAL A 1 213 ? -19.067 10.865 6.443 1.00 90.62 213 VAL A CA 1
ATOM 1703 C C . VAL A 1 213 ? -18.796 11.821 5.298 1.00 90.62 213 VAL A C 1
ATOM 1705 O O . VAL A 1 213 ? -18.075 12.806 5.461 1.00 90.62 213 VAL A O 1
ATOM 1708 N N . LYS A 1 214 ? -19.391 11.530 4.139 1.00 89.12 214 LYS A N 1
ATOM 1709 C CA . LYS A 1 214 ? -19.270 12.378 2.954 1.00 89.12 214 LYS A CA 1
ATOM 1710 C C . LYS A 1 214 ? -19.678 13.810 3.312 1.00 89.12 214 LYS A C 1
ATOM 1712 O O . LYS A 1 214 ? -20.808 14.013 3.773 1.00 89.12 214 LYS A O 1
ATOM 1717 N N . PRO A 1 215 ? -18.797 14.809 3.122 1.00 85.00 215 PRO A N 1
ATOM 1718 C CA . PRO A 1 215 ? -19.147 16.179 3.441 1.00 85.00 215 PRO A CA 1
ATOM 1719 C C . PRO A 1 215 ? -20.332 16.612 2.569 1.00 85.00 215 PRO A C 1
ATOM 1721 O O . PRO A 1 215 ? -20.453 16.179 1.414 1.00 85.00 215 PRO A O 1
ATOM 1724 N N . PRO A 1 216 ? -21.233 17.462 3.091 1.00 84.38 216 PRO A N 1
ATOM 1725 C CA . PRO A 1 216 ? -22.330 17.980 2.293 1.00 84.38 216 PRO A CA 1
ATOM 1726 C C . PRO A 1 216 ? -21.755 18.674 1.059 1.00 84.38 216 PRO A C 1
ATOM 1728 O O . PRO A 1 216 ? -20.798 19.444 1.170 1.00 84.38 216 PRO A O 1
ATOM 1731 N N . LYS A 1 217 ? -22.348 18.415 -0.117 1.00 81.12 217 LYS A N 1
ATOM 1732 C CA . LYS A 1 217 ? -21.933 19.081 -1.358 1.00 81.12 217 LYS A CA 1
ATOM 1733 C C . LYS A 1 217 ? -21.874 20.587 -1.088 1.00 81.12 217 LYS A C 1
ATOM 1735 O O . LYS A 1 217 ? -22.876 21.129 -0.597 1.00 81.12 217 LYS A O 1
ATOM 1740 N N . PRO A 1 218 ? -20.743 21.262 -1.369 1.00 78.19 218 PRO A N 1
ATOM 1741 C CA . PRO A 1 218 ? -20.659 22.693 -1.160 1.00 78.19 218 PRO A CA 1
ATOM 1742 C C . PRO A 1 218 ? -21.818 23.320 -1.922 1.00 78.19 218 PRO A C 1
ATOM 1744 O O . PRO A 1 218 ? -22.020 23.062 -3.112 1.00 78.19 218 PRO A O 1
ATOM 1747 N N . LYS A 1 219 ? -22.642 24.096 -1.214 1.00 80.06 219 LYS A N 1
ATOM 1748 C CA . LYS A 1 219 ? -23.669 24.887 -1.878 1.00 80.06 219 LYS A CA 1
ATOM 1749 C C . LYS A 1 219 ? -22.898 25.839 -2.772 1.00 80.06 219 LYS A C 1
ATOM 1751 O O . LYS A 1 219 ? -22.267 26.758 -2.258 1.00 80.06 219 LYS A O 1
ATOM 1756 N N . PHE A 1 220 ? -22.908 25.592 -4.082 1.00 74.81 220 PHE A N 1
ATOM 1757 C CA . PHE A 1 220 ? -22.395 26.548 -5.048 1.00 74.81 220 PHE A CA 1
ATOM 1758 C C . PHE A 1 220 ? -23.142 27.849 -4.790 1.00 74.81 220 PHE A C 1
ATOM 1760 O O . PHE A 1 220 ? -24.318 27.988 -5.140 1.00 74.81 220 PHE A O 1
ATOM 1767 N N . VAL A 1 221 ? -22.479 28.784 -4.110 1.00 73.00 221 VAL A N 1
ATOM 1768 C CA . VAL A 1 221 ? -22.965 30.147 -4.018 1.00 73.00 221 VAL A CA 1
ATOM 1769 C C . VAL A 1 221 ? -22.917 30.611 -5.457 1.00 73.00 221 VAL A C 1
ATOM 1771 O O . VAL A 1 221 ? -21.841 30.807 -6.017 1.00 73.00 221 VAL A O 1
ATOM 1774 N N . ARG A 1 222 ? -24.089 30.684 -6.097 1.00 67.38 222 ARG A N 1
ATOM 1775 C CA . ARG A 1 222 ? -24.219 31.370 -7.375 1.00 67.38 222 ARG A CA 1
ATOM 1776 C C . ARG A 1 222 ? -23.719 32.775 -7.102 1.00 67.38 222 ARG A C 1
ATOM 1778 O O . ARG A 1 222 ? -24.446 33.569 -6.507 1.00 67.38 222 ARG A O 1
ATOM 1785 N N . TYR A 1 223 ? -22.473 33.054 -7.474 1.00 69.00 223 TYR A N 1
ATOM 1786 C CA . TYR A 1 223 ? -21.986 34.417 -7.484 1.00 69.00 223 TYR A CA 1
ATOM 1787 C C . TYR A 1 223 ? -23.015 35.197 -8.304 1.00 69.00 223 TYR A C 1
ATOM 1789 O O . TYR A 1 223 ? -23.347 34.753 -9.414 1.00 69.00 223 TYR A O 1
ATOM 1797 N N . PRO A 1 224 ? -23.617 36.269 -7.751 1.00 65.81 224 PRO A N 1
ATOM 1798 C CA . PRO A 1 224 ? -24.501 37.108 -8.541 1.00 65.81 224 PRO A CA 1
ATOM 1799 C C . PRO A 1 224 ? -23.718 37.440 -9.801 1.00 65.81 224 PRO A C 1
ATOM 1801 O O . PRO A 1 224 ? -22.551 37.810 -9.679 1.00 65.81 224 PRO A O 1
ATOM 1804 N N . LYS A 1 225 ? -24.307 37.189 -10.982 1.00 60.50 225 LYS A N 1
ATOM 1805 C CA . LYS A 1 225 ? -23.672 37.456 -12.276 1.00 60.50 225 LYS A CA 1
ATOM 1806 C C . LYS A 1 225 ? -23.061 38.852 -12.183 1.00 60.50 225 LYS A C 1
ATOM 1808 O O . LYS A 1 225 ? -23.801 39.830 -12.268 1.00 60.50 225 LYS A O 1
ATOM 1813 N N . MET A 1 226 ? -21.751 38.951 -11.946 1.00 55.53 226 MET A N 1
ATOM 1814 C CA . MET A 1 226 ? -21.070 40.226 -12.053 1.00 55.53 226 MET A CA 1
ATOM 1815 C C . MET A 1 226 ? -21.227 40.557 -13.519 1.00 55.53 226 MET A C 1
ATOM 1817 O O . MET A 1 226 ? -20.737 39.824 -14.378 1.00 55.53 226 MET A O 1
ATOM 1821 N N . GLY A 1 227 ? -22.065 41.552 -13.801 1.00 56.44 227 GLY A N 1
ATOM 1822 C CA . GLY A 1 227 ? -22.310 41.979 -15.157 1.00 56.44 227 GLY A CA 1
ATOM 1823 C C . GLY A 1 227 ? -20.962 42.335 -15.755 1.00 56.44 227 GLY A C 1
ATOM 1824 O O . GLY A 1 227 ? -20.412 43.380 -15.435 1.00 56.44 227 GLY A O 1
ATOM 1825 N N . PHE A 1 228 ? -20.452 41.490 -16.647 1.00 55.59 228 PHE A N 1
ATOM 1826 C CA . PHE A 1 228 ? -19.359 41.814 -17.562 1.00 55.59 228 PHE A CA 1
ATOM 1827 C C . PHE A 1 228 ? -19.820 42.843 -18.613 1.00 55.59 228 PHE A C 1
ATOM 1829 O O . PHE A 1 228 ? -19.381 42.830 -19.758 1.00 55.59 228 PHE A O 1
ATOM 1836 N N . ASN A 1 229 ? -20.719 43.751 -18.233 1.00 55.72 229 ASN A N 1
ATOM 1837 C CA . ASN A 1 229 ? -21.058 44.909 -19.025 1.00 55.72 229 ASN A CA 1
ATOM 1838 C C . ASN A 1 229 ? -20.114 46.033 -18.599 1.00 55.72 229 ASN A C 1
ATOM 1840 O O . ASN A 1 229 ? -20.186 46.552 -17.488 1.00 55.72 229 ASN A O 1
ATOM 1844 N N . THR A 1 230 ? -19.231 46.375 -19.537 1.00 52.84 230 THR A N 1
ATOM 1845 C CA . THR A 1 230 ? -18.473 47.627 -19.622 1.00 52.84 230 THR A CA 1
ATOM 1846 C C . THR A 1 230 ? -17.424 47.869 -18.535 1.00 52.84 230 THR A C 1
ATOM 1848 O O . THR A 1 230 ? -17.501 48.843 -17.791 1.00 52.84 230 THR A O 1
ATOM 1851 N N . LEU A 1 231 ? -16.358 47.067 -18.518 1.00 48.75 231 LEU A N 1
ATOM 1852 C CA . LEU A 1 231 ? -15.049 47.659 -18.236 1.00 48.75 231 LEU A CA 1
ATOM 1853 C C . LEU A 1 231 ? -14.533 48.24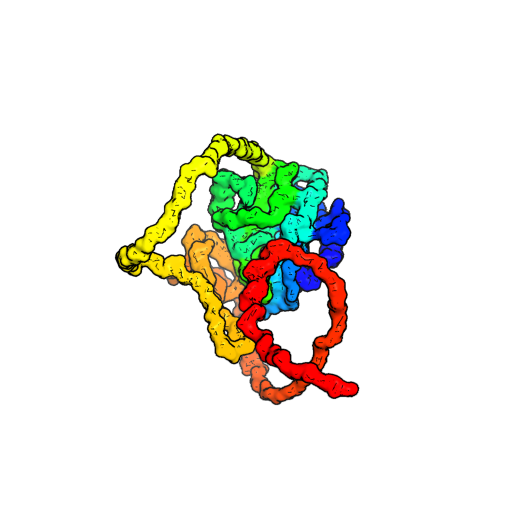3 -19.561 1.00 48.75 231 LEU A C 1
ATOM 1855 O O . LEU A 1 231 ? -14.431 47.495 -20.536 1.00 48.75 231 LEU A O 1
ATOM 1859 N N . PRO A 1 232 ? -14.271 49.559 -19.660 1.00 48.53 232 PRO A N 1
ATOM 1860 C CA . PRO A 1 232 ? -13.703 50.129 -20.871 1.00 48.53 232 PRO A CA 1
ATOM 1861 C C . PRO A 1 232 ? -12.353 49.465 -21.131 1.00 48.53 232 PRO A C 1
ATOM 1863 O O . PRO A 1 232 ? -11.495 49.412 -20.248 1.00 48.53 232 PRO A O 1
ATOM 1866 N N . TYR A 1 233 ? -12.186 48.959 -22.349 1.00 45.84 233 TYR A N 1
ATOM 1867 C CA . TYR A 1 233 ? -10.926 48.447 -22.866 1.00 45.84 233 TYR A CA 1
ATOM 1868 C C . TYR A 1 233 ? -9.893 49.583 -22.796 1.00 45.84 233 TYR A C 1
ATOM 1870 O O . TYR A 1 233 ? -9.841 50.450 -23.668 1.00 45.84 233 TYR A O 1
ATOM 1878 N N . ARG A 1 234 ? -9.114 49.657 -21.708 1.00 47.09 234 ARG A N 1
ATOM 1879 C CA . ARG A 1 234 ? -7.961 50.556 -21.634 1.00 47.09 234 ARG A CA 1
ATOM 1880 C C . ARG A 1 234 ? -6.897 49.970 -22.551 1.00 47.09 234 ARG A C 1
ATOM 1882 O O . ARG A 1 234 ? -6.287 48.956 -22.228 1.00 47.09 234 ARG A O 1
ATOM 1889 N N . THR A 1 235 ? -6.686 50.621 -23.689 1.00 51.09 235 THR A N 1
ATOM 1890 C CA . THR A 1 235 ? -5.489 50.434 -24.512 1.00 51.09 235 THR A CA 1
ATOM 1891 C C . THR A 1 235 ? -4.238 50.529 -23.631 1.00 51.09 235 THR A C 1
ATOM 1893 O O . THR A 1 235 ? -4.191 51.419 -22.773 1.00 51.09 235 THR A O 1
ATOM 1896 N N . PRO A 1 236 ? -3.229 49.657 -23.812 1.00 47.19 236 PRO A N 1
ATOM 1897 C CA . PRO A 1 236 ? -2.031 49.668 -22.984 1.00 47.19 236 PRO A CA 1
ATOM 1898 C C . PRO A 1 236 ? -1.289 50.994 -23.172 1.00 47.19 236 PRO A C 1
ATOM 1900 O O . PRO A 1 236 ? -0.706 51.249 -24.224 1.00 47.19 236 PRO A O 1
ATOM 1903 N N . ALA A 1 237 ? -1.319 51.858 -22.159 1.00 45.09 237 ALA A N 1
ATOM 1904 C CA . ALA A 1 237 ? -0.343 52.929 -22.056 1.00 45.09 237 ALA A CA 1
ATOM 1905 C C . ALA A 1 237 ? 1.006 52.282 -21.720 1.00 45.09 237 ALA A C 1
ATOM 1907 O O . ALA A 1 237 ? 1.093 51.448 -20.819 1.00 45.09 237 ALA A O 1
ATOM 1908 N N . SER A 1 238 ? 2.027 52.652 -22.489 1.00 45.09 238 SER A N 1
ATOM 1909 C CA . SER A 1 238 ? 3.423 52.235 -22.370 1.00 45.09 238 SER A CA 1
ATOM 1910 C C . SER A 1 238 ? 3.872 52.065 -20.915 1.00 45.09 238 SER A C 1
ATOM 1912 O O . SER A 1 238 ? 3.965 53.043 -20.170 1.00 45.09 238 SER A O 1
ATOM 1914 N N . TYR A 1 239 ? 4.192 50.830 -20.532 1.00 40.38 239 TYR A N 1
ATOM 1915 C CA . TYR A 1 239 ? 4.913 50.545 -19.298 1.00 40.38 239 TYR A CA 1
ATOM 1916 C C . TYR A 1 239 ? 6.326 51.124 -19.419 1.00 40.38 239 TYR A C 1
ATOM 1918 O O . TYR A 1 239 ? 7.182 50.567 -20.102 1.00 40.38 239 TYR A O 1
ATOM 1926 N N . THR A 1 240 ? 6.583 52.247 -18.754 1.00 44.62 240 THR A N 1
ATOM 1927 C CA . THR A 1 240 ? 7.946 52.619 -18.385 1.00 44.62 240 THR A CA 1
ATOM 1928 C C . THR A 1 240 ? 8.350 51.746 -17.202 1.00 44.62 240 THR A C 1
ATOM 1930 O O . THR A 1 240 ? 7.698 51.722 -16.159 1.00 44.62 240 THR A O 1
ATOM 1933 N N . SER A 1 241 ? 9.405 50.961 -17.397 1.00 40.75 241 SER A N 1
ATOM 1934 C CA . SER A 1 241 ? 9.971 50.061 -16.399 1.00 40.75 241 SER A CA 1
ATOM 1935 C C . SER A 1 241 ? 10.473 50.850 -15.189 1.00 40.75 241 SER A C 1
ATOM 1937 O O . SER A 1 241 ? 11.518 51.502 -15.252 1.00 40.75 241 SER A O 1
ATOM 1939 N N . THR A 1 242 ? 9.763 50.780 -14.068 1.00 40.75 242 THR A N 1
ATOM 1940 C CA . THR A 1 242 ? 10.337 51.119 -12.766 1.00 40.75 242 THR A CA 1
ATOM 1941 C C . THR A 1 242 ? 11.319 50.014 -12.363 1.00 40.75 242 THR A C 1
ATOM 1943 O O . THR A 1 242 ? 10.957 48.836 -12.397 1.00 40.75 242 THR A O 1
ATOM 1946 N N . PRO A 1 243 ? 12.568 50.348 -11.992 1.00 43.34 243 PRO A N 1
ATOM 1947 C CA . PRO A 1 243 ? 13.550 49.348 -11.601 1.00 43.34 243 PRO A CA 1
ATOM 1948 C C . PRO A 1 243 ? 13.112 48.669 -10.300 1.00 43.34 243 PRO A C 1
ATOM 1950 O O . PRO A 1 243 ? 12.938 49.312 -9.260 1.00 43.34 243 PRO A O 1
ATOM 1953 N N . VAL A 1 244 ? 12.928 47.352 -10.376 1.00 46.47 244 VAL A N 1
ATOM 1954 C CA . VAL A 1 244 ? 12.669 46.480 -9.229 1.00 46.47 244 VAL A CA 1
ATOM 1955 C C . VAL A 1 244 ? 13.883 46.549 -8.300 1.00 46.47 244 VAL A C 1
ATOM 1957 O O . VAL A 1 244 ? 15.013 46.296 -8.716 1.00 46.47 244 VAL A O 1
ATOM 1960 N N . LYS A 1 245 ? 13.665 46.930 -7.036 1.00 40.56 245 LYS A N 1
ATOM 1961 C CA . LYS A 1 245 ? 14.726 46.924 -6.020 1.00 40.56 245 LYS A CA 1
ATOM 1962 C C . LYS A 1 245 ? 15.206 45.481 -5.798 1.00 40.56 245 LYS A C 1
ATOM 1964 O O . LYS A 1 245 ? 14.357 44.600 -5.665 1.00 40.56 245 LYS A O 1
ATOM 1969 N N . PRO A 1 246 ? 16.525 45.231 -5.712 1.00 41.31 246 PRO A N 1
ATOM 1970 C CA . PRO A 1 246 ? 17.050 43.890 -5.497 1.00 41.31 246 PRO A CA 1
ATOM 1971 C C . PRO A 1 246 ? 16.563 43.343 -4.153 1.00 41.31 246 PRO A C 1
ATOM 1973 O O . PRO A 1 246 ? 16.735 43.970 -3.102 1.00 41.31 246 PRO A O 1
ATOM 1976 N N . VAL A 1 247 ? 15.940 42.168 -4.205 1.00 39.06 247 VAL A N 1
ATOM 1977 C CA . VAL A 1 247 ? 15.577 41.381 -3.026 1.00 39.06 247 VAL A CA 1
ATOM 1978 C C . VAL A 1 247 ? 16.872 40.964 -2.325 1.00 39.06 247 VAL A C 1
ATOM 1980 O O . VAL A 1 247 ? 17.831 40.527 -2.961 1.00 39.06 247 VAL A O 1
ATOM 1983 N N . LYS A 1 248 ? 16.936 41.165 -1.006 1.00 35.69 248 LYS A N 1
ATOM 1984 C CA . LYS A 1 248 ? 18.099 40.796 -0.191 1.00 35.69 248 LYS A CA 1
ATOM 1985 C C . LYS A 1 248 ? 18.259 39.268 -0.195 1.00 35.69 248 LYS A C 1
ATOM 1987 O O . LYS A 1 248 ? 17.322 38.562 0.158 1.00 35.69 248 LYS A O 1
ATOM 1992 N N . LYS A 1 249 ? 19.460 38.788 -0.543 1.00 40.09 249 LYS A N 1
ATOM 1993 C CA . LYS A 1 249 ? 19.912 37.385 -0.469 1.00 40.09 249 LYS A CA 1
ATOM 1994 C C . LYS A 1 249 ? 19.880 36.840 0.970 1.00 40.09 249 LYS A C 1
ATOM 1996 O O . LYS A 1 249 ? 20.924 36.811 1.621 1.00 40.09 249 LYS A O 1
ATOM 2001 N N . LYS A 1 250 ? 18.721 36.452 1.507 1.00 35.69 250 LYS A N 1
ATOM 2002 C CA . LYS A 1 250 ? 18.696 35.765 2.811 1.00 35.69 250 LYS A CA 1
ATOM 2003 C C . LYS A 1 250 ? 17.844 34.500 2.913 1.00 35.69 250 LYS A C 1
ATOM 2005 O O . LYS A 1 250 ? 17.962 33.840 3.930 1.00 35.69 250 LYS A O 1
ATOM 2010 N N . ASP A 1 251 ? 17.130 34.095 1.866 1.00 38.34 251 ASP A N 1
ATOM 2011 C CA . ASP A 1 251 ? 16.283 32.890 1.909 1.00 38.34 251 ASP A CA 1
ATOM 2012 C C . ASP A 1 251 ? 16.589 31.910 0.757 1.00 38.34 251 ASP A C 1
ATOM 2014 O O . ASP A 1 251 ? 15.694 31.447 0.061 1.00 38.34 251 ASP A O 1
ATOM 2018 N N . GLU A 1 252 ? 17.871 31.598 0.532 1.00 37.53 252 GLU A N 1
ATOM 2019 C CA . GLU A 1 252 ? 18.300 30.522 -0.391 1.00 37.53 252 GLU A CA 1
ATOM 2020 C C . GLU A 1 252 ? 18.672 29.211 0.339 1.00 37.53 252 GLU A C 1
ATOM 2022 O O . GLU A 1 252 ? 19.073 28.249 -0.306 1.00 37.53 252 GLU A O 1
ATOM 2027 N N . SER A 1 253 ? 18.525 29.118 1.670 1.00 36.78 253 SER A N 1
ATOM 2028 C CA . SER A 1 253 ? 19.022 27.957 2.433 1.00 36.78 253 SER A CA 1
ATOM 2029 C C . SER A 1 253 ? 18.105 26.729 2.470 1.00 36.78 253 SER A C 1
ATOM 2031 O O . SER A 1 253 ? 18.539 25.703 2.974 1.00 36.78 253 SER A O 1
ATOM 2033 N N . ASN A 1 254 ? 16.879 26.786 1.936 1.00 33.25 254 ASN A N 1
ATOM 2034 C CA . ASN A 1 254 ? 15.918 25.667 2.019 1.00 33.25 254 ASN A CA 1
ATOM 2035 C C . ASN A 1 254 ? 15.537 25.084 0.644 1.00 33.25 254 ASN A C 1
ATOM 2037 O O . ASN A 1 254 ? 14.484 24.475 0.485 1.00 33.25 254 ASN A O 1
ATOM 2041 N N . LEU A 1 255 ? 16.381 25.287 -0.371 1.00 32.62 255 LEU A N 1
ATOM 2042 C CA . LEU A 1 255 ? 16.159 24.807 -1.740 1.00 32.62 255 LEU A CA 1
ATOM 2043 C C . LEU A 1 255 ? 17.366 24.012 -2.264 1.00 32.62 255 LEU A C 1
ATOM 2045 O O . LEU A 1 255 ? 17.782 24.163 -3.410 1.00 32.62 255 LEU A O 1
ATOM 2049 N N . ALA A 1 256 ? 17.910 23.120 -1.435 1.00 30.83 256 ALA A N 1
ATOM 2050 C CA . ALA A 1 256 ? 18.700 21.991 -1.919 1.00 30.83 256 ALA A CA 1
ATOM 2051 C C . ALA A 1 256 ? 17.730 20.925 -2.460 1.00 30.83 256 ALA A C 1
ATOM 2053 O O . ALA A 1 256 ? 17.397 19.954 -1.795 1.00 30.83 256 ALA A O 1
ATOM 2054 N N . ARG A 1 257 ? 17.185 21.172 -3.656 1.00 36.41 257 ARG A N 1
ATOM 2055 C CA . ARG A 1 257 ? 16.401 20.191 -4.416 1.00 36.41 257 ARG A CA 1
ATOM 2056 C C . ARG A 1 257 ? 17.333 19.481 -5.387 1.00 36.41 257 ARG A C 1
ATOM 2058 O O . ARG A 1 257 ? 18.095 20.152 -6.084 1.00 36.41 257 ARG A O 1
ATOM 2065 N N . ALA A 1 258 ? 17.242 18.152 -5.423 1.00 31.31 258 ALA A N 1
ATOM 2066 C CA . ALA A 1 258 ? 17.943 17.271 -6.349 1.00 31.31 258 ALA A CA 1
ATOM 2067 C C . ALA A 1 258 ? 18.075 17.905 -7.745 1.00 31.31 258 ALA A C 1
ATOM 2069 O O . ALA A 1 258 ? 17.083 18.211 -8.410 1.00 31.31 258 ALA A O 1
ATOM 2070 N N . ARG A 1 259 ? 19.314 18.142 -8.184 1.00 30.08 259 ARG A N 1
ATOM 2071 C CA . ARG A 1 259 ? 19.614 18.544 -9.559 1.00 30.08 259 ARG A CA 1
ATOM 2072 C C . ARG A 1 259 ? 20.033 17.302 -10.326 1.00 30.08 259 ARG A C 1
ATOM 2074 O O . ARG A 1 259 ? 21.139 16.812 -10.134 1.00 30.08 259 ARG A O 1
ATOM 2081 N N . ALA A 1 260 ? 19.192 16.853 -11.252 1.00 33.16 260 ALA A N 1
ATOM 2082 C CA . ALA A 1 260 ? 19.677 16.065 -12.374 1.00 33.16 260 ALA A CA 1
ATOM 2083 C C . ALA A 1 260 ? 20.606 16.970 -13.201 1.00 33.16 260 ALA A C 1
ATOM 2085 O O . ALA A 1 260 ? 20.153 17.904 -13.866 1.00 33.16 260 ALA A O 1
ATOM 2086 N N . VAL A 1 261 ? 21.919 16.760 -13.108 1.00 30.83 261 VAL A N 1
ATOM 2087 C CA . VAL A 1 261 ? 22.876 17.433 -13.989 1.00 30.83 261 VAL A CA 1
ATOM 2088 C C . VAL A 1 261 ? 22.956 16.612 -15.269 1.00 30.83 261 VAL A C 1
ATOM 2090 O O . VAL A 1 261 ? 23.626 15.586 -15.321 1.00 30.83 261 VAL A O 1
ATOM 2093 N N . TYR A 1 262 ? 22.260 17.060 -16.313 1.00 34.06 262 TYR A N 1
ATOM 2094 C CA . TYR A 1 262 ? 22.482 16.552 -17.663 1.00 34.06 262 TYR A CA 1
ATOM 2095 C C . TYR A 1 262 ? 23.886 16.972 -18.116 1.00 34.06 262 TYR A C 1
ATOM 2097 O O . TYR A 1 262 ? 24.152 18.162 -18.298 1.00 34.06 262 TYR A O 1
ATOM 2105 N N . ILE A 1 263 ? 24.788 16.001 -18.272 1.00 36.91 263 ILE A N 1
ATOM 2106 C CA . ILE A 1 263 ? 26.121 16.207 -18.847 1.00 36.91 263 ILE A CA 1
ATOM 2107 C C . ILE A 1 263 ? 26.067 15.717 -20.301 1.00 36.91 263 ILE A C 1
ATOM 2109 O O . ILE A 1 263 ? 25.991 14.507 -20.523 1.00 36.91 263 ILE A O 1
ATOM 2113 N N . PRO A 1 264 ? 26.103 16.614 -21.305 1.00 27.52 264 PRO A N 1
ATOM 2114 C CA . PRO A 1 264 ? 26.092 16.206 -22.705 1.00 27.52 264 PRO A CA 1
ATOM 2115 C C . PRO A 1 264 ? 27.297 15.308 -23.021 1.00 27.52 264 PRO A C 1
ATOM 2117 O O . PRO A 1 264 ? 28.439 15.707 -22.790 1.00 27.52 264 PRO A O 1
ATOM 2120 N N . GLY A 1 265 ? 27.045 14.116 -23.571 1.00 31.95 265 GLY A N 1
ATOM 2121 C CA . GLY A 1 265 ? 28.084 13.211 -24.083 1.00 31.95 265 GLY A CA 1
ATOM 2122 C C . GLY A 1 265 ? 28.345 11.938 -23.272 1.00 31.95 265 GLY A C 1
ATOM 2123 O O . GLY A 1 265 ? 29.218 11.172 -23.670 1.00 31.95 265 GLY A O 1
ATOM 2124 N N . ARG A 1 266 ? 27.610 11.677 -22.182 1.00 38.19 266 ARG A N 1
ATOM 2125 C CA . ARG A 1 266 ? 27.650 10.373 -21.496 1.00 38.19 266 ARG A CA 1
ATOM 2126 C C . ARG A 1 266 ? 26.512 9.470 -21.961 1.00 38.19 266 ARG A C 1
ATOM 2128 O O . ARG A 1 266 ? 25.394 9.936 -22.154 1.00 38.19 266 ARG A O 1
ATOM 2135 N N . THR A 1 267 ? 26.811 8.191 -22.169 1.00 38.47 267 THR A N 1
ATOM 2136 C CA . THR A 1 267 ? 25.807 7.174 -22.522 1.00 38.47 267 THR A CA 1
ATOM 2137 C C . THR A 1 267 ? 24.931 6.841 -21.313 1.00 38.47 267 THR A C 1
ATOM 2139 O O . THR A 1 267 ? 25.410 6.927 -20.182 1.00 38.47 267 THR A O 1
ATOM 2142 N N . ASP A 1 268 ? 23.690 6.399 -21.539 1.00 41.16 268 ASP A N 1
ATOM 2143 C CA . ASP A 1 268 ? 22.681 6.098 -20.501 1.00 41.16 268 ASP A CA 1
ATOM 2144 C C . ASP A 1 268 ? 23.148 5.119 -19.399 1.00 41.16 268 ASP A C 1
ATOM 2146 O O . ASP A 1 268 ? 22.530 5.026 -18.342 1.00 41.16 268 ASP A O 1
ATOM 2150 N N . ALA A 1 269 ? 24.257 4.405 -19.611 1.00 34.94 269 ALA A N 1
ATOM 2151 C CA . ALA A 1 269 ? 24.862 3.495 -18.642 1.00 34.94 269 ALA A CA 1
ATOM 2152 C C . ALA A 1 269 ? 25.684 4.182 -17.523 1.00 34.94 269 ALA A C 1
ATOM 2154 O O . ALA A 1 269 ? 26.061 3.510 -16.568 1.00 34.94 269 ALA A O 1
ATOM 2155 N N . GLU A 1 270 ? 25.969 5.490 -17.608 1.00 33.34 270 GLU A N 1
ATOM 2156 C CA . GLU A 1 270 ? 26.900 6.192 -16.696 1.00 33.34 270 GLU A CA 1
ATOM 2157 C C . GLU A 1 270 ? 26.258 7.275 -15.807 1.00 33.34 270 GLU A C 1
ATOM 2159 O O . GLU A 1 270 ? 26.973 8.031 -15.139 1.00 33.34 270 GLU A O 1
ATOM 2164 N N . LEU A 1 271 ? 24.924 7.363 -15.759 1.00 36.88 271 LEU A N 1
ATOM 2165 C CA . LEU A 1 271 ? 24.197 8.184 -14.779 1.00 36.88 271 LEU A CA 1
ATOM 2166 C C . LEU A 1 271 ? 24.270 7.525 -13.388 1.00 36.88 271 LEU A C 1
ATOM 2168 O O . LEU A 1 271 ? 23.308 6.960 -12.877 1.00 36.88 271 LEU A O 1
ATOM 2172 N N . MET A 1 272 ? 25.457 7.572 -12.783 1.00 30.81 272 MET A N 1
ATOM 2173 C CA . MET A 1 272 ? 25.665 7.286 -11.366 1.00 30.81 272 MET A CA 1
ATOM 2174 C C . MET A 1 272 ? 25.167 8.493 -10.572 1.00 30.81 272 MET A C 1
ATOM 2176 O O . MET A 1 272 ? 25.776 9.562 -10.594 1.00 30.81 272 MET A O 1
ATOM 2180 N N . PHE A 1 273 ? 24.025 8.332 -9.914 1.00 39.59 273 PHE A N 1
ATOM 2181 C CA . PHE A 1 273 ? 23.484 9.314 -8.985 1.00 39.59 273 PHE A CA 1
ATOM 2182 C C . PHE A 1 273 ? 24.152 9.129 -7.615 1.00 39.59 273 PHE A C 1
ATOM 2184 O O . PHE A 1 273 ? 24.063 8.058 -7.017 1.00 39.59 273 PHE A O 1
ATOM 2191 N N . GLU A 1 274 ? 24.817 10.169 -7.115 1.00 27.97 274 GLU A N 1
ATOM 2192 C CA . GLU A 1 274 ? 25.131 10.287 -5.689 1.00 27.97 274 GLU A CA 1
ATOM 2193 C C . GLU A 1 274 ? 23.856 10.765 -4.980 1.00 27.97 274 GLU A C 1
ATOM 2195 O O . GLU A 1 274 ? 23.337 11.839 -5.287 1.00 27.97 274 GLU A O 1
ATOM 2200 N N . PHE A 1 275 ? 23.310 9.940 -4.085 1.00 41.28 275 PHE A N 1
ATOM 2201 C CA . PHE A 1 275 ? 22.088 10.242 -3.339 1.00 41.28 275 PHE A CA 1
ATOM 2202 C C . PHE A 1 275 ? 22.423 10.561 -1.879 1.00 41.28 275 PHE A C 1
ATOM 2204 O O . PHE A 1 275 ? 23.003 9.732 -1.180 1.00 41.28 275 PHE A O 1
ATOM 2211 N N . GLU A 1 276 ? 22.002 11.735 -1.407 1.00 33.91 276 GLU A N 1
ATOM 2212 C CA . GLU A 1 276 ? 21.879 12.042 0.020 1.00 33.91 276 GLU A CA 1
ATOM 2213 C C . GLU A 1 276 ? 20.426 11.769 0.437 1.00 33.91 276 GLU A C 1
ATOM 2215 O O . GLU A 1 276 ? 19.496 12.329 -0.144 1.00 33.91 276 GLU A O 1
ATOM 2220 N N . ALA A 1 277 ? 20.223 10.879 1.412 1.00 37.59 277 ALA A N 1
ATOM 2221 C CA . ALA A 1 277 ? 18.915 10.672 2.033 1.00 37.59 277 ALA A CA 1
ATOM 2222 C C . ALA A 1 277 ? 18.459 11.958 2.740 1.00 37.59 277 ALA A C 1
ATOM 2224 O O . ALA A 1 277 ? 19.301 12.656 3.303 1.00 37.59 277 ALA A O 1
ATOM 2225 N N . ASP A 1 278 ? 17.154 12.255 2.753 1.00 42.97 278 ASP A N 1
ATOM 2226 C CA . ASP A 1 278 ? 16.606 13.393 3.500 1.00 42.97 278 ASP A CA 1
ATOM 2227 C C . ASP A 1 278 ? 16.708 13.122 5.016 1.00 42.97 278 ASP A C 1
ATOM 2229 O O . ASP A 1 278 ? 15.961 12.290 5.548 1.00 42.97 278 ASP A O 1
ATOM 2233 N N . PRO A 1 279 ? 17.618 13.798 5.743 1.00 44.47 279 PRO A N 1
ATOM 2234 C CA . PRO A 1 279 ? 17.836 13.528 7.155 1.00 44.47 279 PRO A CA 1
ATOM 2235 C C . PRO A 1 279 ? 16.671 14.003 8.0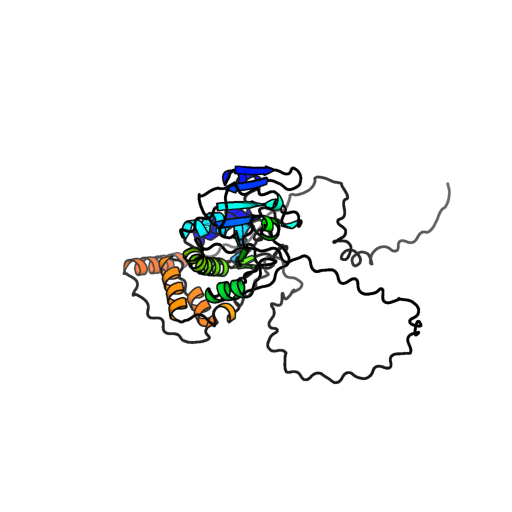34 1.00 44.47 279 PRO A C 1
ATOM 2237 O O . PRO A 1 279 ? 16.647 13.651 9.211 1.00 44.47 279 PRO A O 1
ATOM 2240 N N . ASP A 1 280 ? 15.718 14.797 7.522 1.00 47.84 280 ASP A N 1
ATOM 2241 C CA . ASP A 1 280 ? 14.631 15.375 8.323 1.00 47.84 280 ASP A CA 1
ATOM 2242 C C . ASP A 1 280 ? 13.550 14.355 8.715 1.00 47.84 280 ASP A C 1
ATOM 2244 O O . ASP A 1 280 ? 12.872 14.536 9.727 1.00 47.84 280 ASP A O 1
ATOM 2248 N N . CYS A 1 281 ? 13.420 13.236 7.997 1.00 44.28 281 CYS A N 1
ATOM 2249 C CA . CYS A 1 281 ? 12.327 12.275 8.202 1.00 44.28 281 CYS A CA 1
ATOM 2250 C C . CYS A 1 281 ? 12.404 11.446 9.507 1.00 44.28 281 CYS A C 1
ATOM 2252 O O . CYS A 1 281 ? 11.421 10.797 9.883 1.00 44.28 281 CYS A O 1
ATOM 2254 N N . ILE A 1 282 ? 13.546 11.467 10.212 1.00 49.91 282 ILE A N 1
ATOM 2255 C CA . ILE A 1 282 ? 13.788 10.700 11.454 1.00 49.91 282 ILE A CA 1
ATOM 2256 C C . ILE A 1 282 ? 14.247 11.603 12.619 1.00 49.91 282 ILE A C 1
ATOM 2258 O O . ILE A 1 282 ? 14.513 11.114 13.719 1.00 49.91 282 ILE A O 1
ATOM 2262 N N . LYS A 1 283 ? 14.328 12.931 12.432 1.00 52.94 283 LYS A N 1
ATOM 2263 C CA . LYS A 1 283 ? 14.855 13.855 13.462 1.00 52.94 283 LYS A CA 1
ATOM 2264 C C . LYS A 1 283 ? 14.078 13.829 14.777 1.00 52.94 283 LYS A C 1
ATOM 2266 O O . LYS A 1 283 ? 14.674 14.040 15.833 1.00 52.94 283 LYS A O 1
ATOM 2271 N N . ASP A 1 284 ? 12.789 13.511 14.713 1.00 57.62 284 ASP A N 1
ATOM 2272 C CA . ASP A 1 284 ? 11.887 13.540 15.866 1.00 57.62 284 ASP A CA 1
ATOM 2273 C C . ASP A 1 284 ? 11.744 12.193 16.592 1.00 57.62 284 ASP A C 1
ATOM 2275 O O . ASP A 1 284 ? 10.994 12.095 17.564 1.00 57.62 284 ASP A O 1
ATOM 2279 N N . TRP A 1 285 ? 12.448 11.141 16.161 1.00 60.78 285 TRP A N 1
ATOM 2280 C CA . TRP A 1 285 ? 12.367 9.847 16.842 1.00 60.78 285 TRP A CA 1
ATOM 2281 C C . TRP A 1 285 ? 13.139 9.876 18.160 1.00 60.78 285 TRP A C 1
ATOM 2283 O O . TRP A 1 285 ? 14.259 10.396 18.251 1.00 60.78 285 TRP A O 1
ATOM 2293 N N . SER A 1 286 ? 12.568 9.263 19.197 1.00 69.94 286 SER A N 1
ATOM 2294 C CA . SER A 1 286 ? 13.293 9.067 20.448 1.00 69.94 286 SER A CA 1
ATOM 2295 C C . SER A 1 286 ? 14.440 8.063 20.265 1.00 69.94 286 SER A C 1
ATOM 2297 O O . SER A 1 286 ? 14.400 7.180 19.406 1.00 69.94 286 SER A O 1
ATOM 2299 N N . LEU A 1 287 ? 15.472 8.159 21.113 1.00 63.78 287 LEU A N 1
ATOM 2300 C CA . LEU A 1 287 ? 16.586 7.203 21.099 1.00 63.78 287 LEU A CA 1
ATOM 2301 C C . LEU A 1 287 ? 16.091 5.759 21.287 1.00 63.78 287 LEU A C 1
ATOM 2303 O O . LEU A 1 287 ? 16.597 4.862 20.627 1.00 63.78 287 LEU A O 1
ATOM 2307 N N . ALA A 1 288 ? 15.075 5.550 22.129 1.00 66.69 288 ALA A N 1
ATOM 2308 C CA . ALA A 1 288 ? 14.484 4.236 22.366 1.00 66.69 288 ALA A CA 1
ATOM 2309 C C . ALA A 1 288 ? 13.800 3.668 21.111 1.00 66.69 288 ALA A C 1
ATOM 2311 O O . ALA A 1 288 ? 13.888 2.471 20.852 1.00 66.69 288 ALA A O 1
ATOM 2312 N N . GLU A 1 289 ? 13.152 4.508 20.306 1.00 63.38 289 GLU A N 1
ATOM 2313 C CA . GLU A 1 289 ? 12.506 4.084 19.058 1.00 63.38 289 GLU A CA 1
ATOM 2314 C C . GLU A 1 289 ? 13.522 3.759 17.975 1.00 63.38 289 GLU A C 1
ATOM 2316 O O . GLU A 1 289 ? 13.389 2.737 17.307 1.00 63.38 289 GLU A O 1
ATOM 2321 N N . MET A 1 290 ? 14.578 4.566 17.849 1.00 65.25 290 MET A N 1
ATOM 2322 C CA . MET A 1 290 ? 15.697 4.235 16.968 1.00 65.25 290 MET A CA 1
ATOM 2323 C C . MET A 1 290 ? 16.376 2.946 17.420 1.00 65.25 290 MET A C 1
ATOM 2325 O O . MET A 1 290 ? 16.604 2.075 16.597 1.00 65.25 290 MET A O 1
ATOM 2329 N N . GLN A 1 291 ? 16.653 2.778 18.714 1.00 65.56 291 GLN A N 1
ATOM 2330 C CA . GLN A 1 291 ? 17.235 1.547 19.256 1.00 65.56 291 GLN A CA 1
ATOM 2331 C C . GLN A 1 291 ? 16.328 0.339 19.027 1.00 65.56 291 GLN A C 1
ATOM 2333 O O . GLN A 1 291 ? 16.830 -0.730 18.703 1.00 65.56 291 GLN A O 1
ATOM 2338 N N . THR A 1 292 ? 15.009 0.507 19.133 1.00 67.50 292 THR A N 1
ATOM 2339 C CA . THR A 1 292 ? 14.041 -0.551 18.823 1.00 67.50 292 THR A CA 1
ATOM 2340 C C . THR A 1 292 ? 14.080 -0.896 17.339 1.00 67.50 292 THR A C 1
ATOM 2342 O O . THR A 1 292 ? 14.209 -2.066 17.005 1.00 67.50 292 THR A O 1
ATOM 2345 N N . LEU A 1 293 ? 14.059 0.098 16.444 1.00 67.31 293 LEU A N 1
ATOM 2346 C CA . LEU A 1 293 ? 14.170 -0.131 15.004 1.00 67.31 293 LEU A CA 1
ATOM 2347 C C . LEU A 1 293 ? 15.510 -0.790 14.645 1.00 67.31 293 LEU A C 1
ATOM 2349 O O . LEU A 1 293 ? 15.534 -1.762 13.903 1.00 67.31 293 LEU A O 1
ATOM 2353 N N . ILE A 1 294 ? 16.617 -0.299 15.200 1.00 69.50 294 ILE A N 1
ATOM 2354 C CA . ILE A 1 294 ? 17.964 -0.855 15.035 1.00 69.50 294 ILE A CA 1
ATOM 2355 C C . ILE A 1 294 ? 17.989 -2.305 15.510 1.00 69.50 294 ILE A C 1
ATOM 2357 O O . ILE A 1 294 ? 18.464 -3.157 14.772 1.00 69.50 294 ILE A O 1
ATOM 2361 N N . ALA A 1 295 ? 17.470 -2.598 16.704 1.00 67.50 295 ALA A N 1
ATOM 2362 C CA . ALA A 1 295 ? 17.431 -3.946 17.261 1.00 67.50 295 ALA A CA 1
ATOM 2363 C C . ALA A 1 295 ? 16.518 -4.875 16.451 1.00 67.50 295 ALA A C 1
ATOM 2365 O O . ALA A 1 295 ? 16.839 -6.042 16.253 1.00 67.50 295 ALA A O 1
ATOM 2366 N N . GLU A 1 296 ? 15.395 -4.379 15.938 1.00 63.38 296 GLU A N 1
ATOM 2367 C CA . GLU A 1 296 ? 14.521 -5.155 15.063 1.00 63.38 296 GLU A CA 1
ATOM 2368 C C . GLU A 1 296 ? 15.176 -5.441 13.711 1.00 63.38 296 GLU A C 1
ATOM 2370 O O . GLU A 1 296 ? 15.156 -6.584 13.257 1.00 63.38 296 GLU A O 1
ATOM 2375 N N . LEU A 1 297 ? 15.822 -4.448 13.099 1.00 60.66 297 LEU A N 1
ATOM 2376 C CA . LEU A 1 297 ? 16.572 -4.612 11.852 1.00 60.66 297 LEU A CA 1
ATOM 2377 C C . LEU A 1 297 ? 17.799 -5.520 12.051 1.00 60.66 297 LEU A C 1
ATOM 2379 O O . LEU A 1 297 ? 18.115 -6.324 11.171 1.00 60.66 297 LEU A O 1
ATOM 2383 N N . TYR A 1 298 ? 18.419 -5.472 13.237 1.00 63.09 298 TYR A N 1
ATOM 2384 C CA . TYR A 1 298 ? 19.454 -6.408 13.680 1.00 63.09 298 TYR A CA 1
ATOM 2385 C C . TYR A 1 298 ? 18.911 -7.837 13.735 1.00 63.09 298 TYR A C 1
ATOM 2387 O O . TYR A 1 298 ? 19.427 -8.727 13.063 1.00 63.09 298 TYR A O 1
ATOM 2395 N N . ASN A 1 299 ? 17.793 -8.043 14.434 1.00 59.09 299 ASN A N 1
ATOM 2396 C CA . ASN A 1 299 ? 17.134 -9.345 14.566 1.00 59.09 299 ASN A CA 1
ATOM 2397 C C . ASN A 1 299 ? 16.590 -9.890 13.234 1.00 59.09 299 ASN A C 1
ATOM 2399 O O . ASN A 1 299 ? 16.428 -11.100 13.071 1.00 59.09 299 ASN A O 1
ATOM 2403 N N . MET A 1 300 ? 16.310 -9.025 12.256 1.00 55.09 300 MET A N 1
ATOM 2404 C CA . MET A 1 300 ? 15.941 -9.433 10.897 1.00 55.09 300 MET A CA 1
ATOM 2405 C C . MET A 1 300 ? 17.140 -9.944 10.078 1.00 55.09 300 MET A C 1
ATOM 2407 O O . MET A 1 300 ? 16.938 -10.510 9.000 1.00 55.09 300 MET A O 1
ATOM 2411 N N . GLY A 1 301 ? 18.370 -9.804 10.585 1.00 55.06 301 GLY A N 1
ATOM 2412 C CA . GLY A 1 301 ? 19.601 -10.136 9.868 1.00 55.06 301 GLY A CA 1
ATOM 2413 C C . GLY A 1 301 ? 19.858 -9.209 8.679 1.00 55.06 301 GLY A C 1
ATOM 2414 O O . GLY A 1 301 ? 20.544 -9.601 7.737 1.00 55.06 301 GLY A O 1
ATOM 2415 N N . ASP A 1 302 ? 19.262 -8.013 8.698 1.00 55.22 302 ASP A N 1
ATOM 2416 C CA . ASP A 1 302 ? 19.399 -6.971 7.675 1.00 55.22 302 ASP A CA 1
ATOM 2417 C C . ASP A 1 302 ? 20.283 -5.808 8.157 1.00 55.22 302 ASP A C 1
ATOM 2419 O O . ASP A 1 302 ? 20.308 -4.740 7.549 1.00 55.22 302 ASP A O 1
ATOM 2423 N N . TYR A 1 303 ? 21.044 -6.044 9.227 1.00 56.50 303 TYR A N 1
ATOM 2424 C CA . TYR A 1 303 ? 21.984 -5.099 9.811 1.00 56.50 303 TYR A CA 1
ATOM 2425 C C . TYR A 1 303 ? 23.171 -4.824 8.884 1.00 56.50 303 TYR A C 1
ATOM 2427 O O . TYR A 1 303 ? 23.814 -5.758 8.406 1.00 56.50 303 TYR A O 1
ATOM 2435 N N . ASP A 1 304 ? 23.471 -3.550 8.636 1.00 60.03 304 ASP A N 1
ATOM 2436 C CA . ASP A 1 304 ? 24.708 -3.117 7.979 1.00 60.03 304 ASP A CA 1
ATOM 2437 C C . ASP A 1 304 ? 25.124 -1.731 8.493 1.00 60.03 304 ASP A C 1
ATOM 2439 O O . ASP A 1 304 ? 24.274 -0.936 8.913 1.00 60.03 304 ASP A O 1
ATOM 2443 N N . ALA A 1 305 ? 26.424 -1.442 8.437 1.00 57.41 305 ALA A N 1
ATOM 2444 C CA . ALA A 1 305 ? 27.024 -0.172 8.836 1.00 57.41 305 ALA A CA 1
ATOM 2445 C C . ALA A 1 305 ? 26.355 1.024 8.134 1.00 57.41 305 ALA A C 1
ATOM 2447 O O . ALA A 1 305 ? 26.067 2.023 8.786 1.00 57.41 305 ALA A O 1
ATOM 2448 N N . ASP A 1 306 ? 25.974 0.868 6.862 1.00 57.44 306 ASP A N 1
ATOM 2449 C CA . ASP A 1 306 ? 25.284 1.893 6.062 1.00 57.44 306 ASP A CA 1
ATOM 2450 C C . ASP A 1 306 ? 23.972 2.380 6.690 1.00 57.44 306 ASP A C 1
ATOM 2452 O O . ASP A 1 306 ? 23.548 3.521 6.510 1.00 57.44 306 ASP A O 1
ATOM 2456 N N . MET A 1 307 ? 23.292 1.503 7.421 1.00 61.69 307 MET A N 1
ATOM 2457 C CA . MET A 1 307 ? 22.000 1.803 8.017 1.00 61.69 307 MET A CA 1
ATOM 2458 C C . MET A 1 307 ? 22.162 2.484 9.383 1.00 61.69 307 MET A C 1
ATOM 2460 O O . MET A 1 307 ? 21.374 3.357 9.741 1.00 61.69 307 MET A O 1
ATOM 2464 N N . ILE A 1 308 ? 23.231 2.147 10.114 1.00 59.44 308 ILE A N 1
ATOM 2465 C CA . ILE A 1 308 ? 23.680 2.918 11.278 1.00 59.44 308 ILE A CA 1
ATOM 2466 C C . ILE A 1 308 ? 24.103 4.313 10.828 1.00 59.44 308 ILE A C 1
ATOM 2468 O O . ILE A 1 308 ? 23.748 5.286 11.482 1.00 59.44 308 ILE A O 1
ATOM 2472 N N . ASP A 1 309 ? 24.821 4.425 9.714 1.00 59.16 309 ASP A N 1
ATOM 2473 C CA . ASP A 1 309 ? 25.278 5.709 9.198 1.00 59.16 309 ASP A CA 1
ATOM 2474 C C . ASP A 1 309 ? 24.113 6.557 8.677 1.00 59.16 309 ASP A C 1
ATOM 2476 O O . ASP A 1 309 ? 24.092 7.757 8.937 1.00 59.16 309 ASP A O 1
ATOM 2480 N N . LEU A 1 310 ? 23.074 5.947 8.092 1.00 58.44 310 LEU A N 1
ATOM 2481 C CA . LEU A 1 310 ? 21.806 6.626 7.802 1.00 58.44 310 LEU A CA 1
ATOM 2482 C C . LEU A 1 310 ? 21.154 7.171 9.085 1.00 58.44 310 LEU A C 1
ATOM 2484 O O . LEU A 1 310 ? 20.775 8.341 9.150 1.00 58.44 310 LEU A O 1
ATOM 2488 N N . LEU A 1 311 ? 21.069 6.351 10.135 1.00 58.44 311 LEU A N 1
ATOM 2489 C CA . LEU A 1 311 ? 20.477 6.749 11.417 1.00 58.44 311 LEU A CA 1
ATOM 2490 C C . LEU A 1 311 ? 21.326 7.799 12.160 1.00 58.44 311 LEU A C 1
ATOM 2492 O O . LEU A 1 311 ? 20.774 8.709 12.781 1.00 58.44 311 LEU A O 1
ATOM 2496 N N . ARG A 1 312 ? 22.659 7.732 12.056 1.00 59.47 312 ARG A N 1
ATOM 2497 C CA . ARG A 1 312 ? 23.605 8.738 12.571 1.00 59.47 312 ARG A CA 1
ATOM 2498 C C . ARG A 1 312 ? 23.495 10.052 11.801 1.00 59.47 312 ARG A C 1
ATOM 2500 O O . ARG A 1 312 ? 23.427 11.110 12.428 1.00 59.47 312 ARG A O 1
ATOM 2507 N N . ALA A 1 313 ? 23.426 9.993 10.470 1.00 54.44 313 ALA A N 1
ATOM 2508 C CA . ALA A 1 313 ? 23.279 11.155 9.596 1.00 54.44 313 ALA A CA 1
ATOM 2509 C C . ALA A 1 313 ? 21.975 11.912 9.879 1.00 54.44 313 ALA A C 1
ATOM 2511 O O . ALA A 1 313 ? 21.989 13.140 9.967 1.00 54.44 313 ALA A O 1
ATOM 2512 N N . CYS A 1 314 ? 20.877 11.196 10.147 1.00 52.12 314 CYS A N 1
ATOM 2513 C CA . CYS A 1 314 ? 19.602 11.809 10.531 1.00 52.12 314 CYS A CA 1
ATOM 2514 C C . CYS A 1 314 ? 19.689 12.622 11.836 1.00 52.12 314 CYS A C 1
ATOM 2516 O O . CYS A 1 314 ? 18.933 13.574 12.023 1.00 52.12 314 CYS A O 1
ATOM 2518 N N . ARG A 1 315 ? 20.616 12.285 12.745 1.00 53.19 315 ARG A N 1
ATOM 2519 C CA . ARG A 1 315 ? 20.700 12.893 14.082 1.00 53.19 315 ARG A CA 1
ATOM 2520 C C . ARG A 1 315 ? 21.864 13.858 14.293 1.00 53.19 315 ARG A C 1
ATOM 2522 O O . ARG A 1 315 ? 21.925 14.490 15.349 1.00 53.19 315 ARG A O 1
ATOM 2529 N N . GLY A 1 316 ? 22.797 13.950 13.345 1.00 48.06 316 GLY A N 1
ATOM 2530 C CA . GLY A 1 316 ? 23.964 14.835 13.428 1.00 48.06 316 GLY A CA 1
ATOM 2531 C C . GLY A 1 316 ? 24.798 14.676 14.709 1.00 48.06 316 GLY A C 1
ATOM 2532 O O . GLY A 1 316 ? 25.368 15.659 15.178 1.00 48.06 316 GLY A O 1
ATOM 2533 N N . THR A 1 317 ? 24.825 13.486 15.329 1.00 43.47 317 THR A N 1
ATOM 2534 C CA . THR A 1 317 ? 25.474 13.259 16.636 1.00 43.47 317 THR A CA 1
ATOM 2535 C C . THR A 1 317 ? 26.232 11.930 16.719 1.00 43.47 317 THR A C 1
ATOM 2537 O O . THR A 1 317 ? 25.757 10.900 16.243 1.00 43.47 317 THR A O 1
ATOM 2540 N N . ASP A 1 318 ? 27.386 11.956 17.399 1.00 45.06 318 ASP A N 1
ATOM 2541 C CA . ASP A 1 318 ? 28.159 10.784 17.842 1.00 45.06 318 ASP A CA 1
ATOM 2542 C C . ASP A 1 318 ? 27.420 10.062 18.985 1.00 45.06 318 ASP A C 1
ATOM 2544 O O . ASP A 1 318 ? 27.695 10.266 20.169 1.00 45.06 318 ASP A O 1
ATOM 2548 N N . VAL A 1 319 ? 26.426 9.237 18.656 1.00 48.16 319 VAL A N 1
ATOM 2549 C CA . VAL A 1 319 ? 25.762 8.370 19.642 1.00 48.16 319 VAL A CA 1
ATOM 2550 C C . VAL A 1 319 ? 26.545 7.060 19.769 1.00 48.16 319 VAL A C 1
ATOM 2552 O O . VAL A 1 319 ? 26.644 6.288 18.815 1.00 48.16 319 VAL A O 1
ATOM 2555 N N . GLN A 1 320 ? 27.086 6.797 20.962 1.00 45.31 320 GLN A N 1
ATOM 2556 C CA . GLN A 1 320 ? 27.6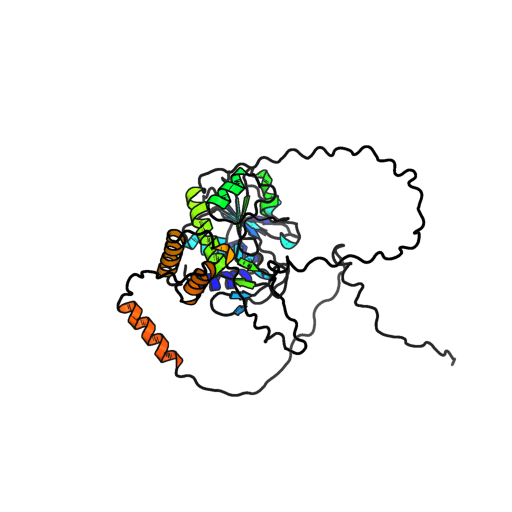21 5.486 21.343 1.00 45.31 320 GLN A CA 1
ATOM 2557 C C . GLN A 1 320 ? 26.438 4.540 21.584 1.00 45.31 320 GLN A C 1
ATOM 2559 O O . GLN A 1 320 ? 25.706 4.688 22.561 1.00 45.31 320 GLN A O 1
ATOM 2564 N N . LEU A 1 321 ? 26.208 3.616 20.654 1.00 48.66 321 LEU A N 1
ATOM 2565 C CA . LEU A 1 321 ? 25.239 2.535 20.821 1.00 48.66 321 LEU A CA 1
ATOM 2566 C C . LEU A 1 321 ? 25.918 1.398 21.595 1.00 48.66 321 LEU A C 1
ATOM 2568 O O . LEU A 1 321 ? 27.003 0.963 21.214 1.00 48.66 321 LEU A O 1
ATOM 2572 N N . GLU A 1 322 ? 25.295 0.933 22.676 1.00 43.06 322 GLU A N 1
ATOM 2573 C CA . GLU A 1 322 ? 25.688 -0.313 23.339 1.00 43.06 322 GLU A CA 1
ATOM 2574 C C . GLU A 1 322 ? 25.075 -1.481 22.559 1.00 43.06 322 GLU A C 1
ATOM 2576 O O . GLU A 1 322 ? 23.856 -1.550 22.387 1.00 43.06 322 GLU A O 1
ATOM 2581 N N . TYR A 1 323 ? 25.926 -2.366 22.042 1.00 48.03 323 TYR A N 1
ATOM 2582 C CA . TYR A 1 323 ? 25.518 -3.547 21.283 1.00 48.03 323 TYR A CA 1
ATOM 2583 C C . TYR A 1 323 ? 25.495 -4.774 22.203 1.00 48.03 323 TYR A C 1
ATOM 2585 O O . TYR A 1 323 ? 26.341 -4.869 23.096 1.00 48.03 323 TYR A O 1
ATOM 2593 N N . PRO A 1 324 ? 24.592 -5.744 21.985 1.00 43.59 324 PRO A N 1
ATOM 2594 C CA . PRO A 1 324 ? 24.838 -7.098 22.465 1.00 43.59 324 PRO A CA 1
ATOM 2595 C C . PRO A 1 324 ? 26.099 -7.634 21.769 1.00 43.59 324 PRO A C 1
ATOM 2597 O O . PRO A 1 324 ? 26.242 -7.470 20.556 1.00 43.59 324 PRO A O 1
ATOM 2600 N N . GLU A 1 325 ? 27.039 -8.214 22.523 1.00 40.47 325 GLU A N 1
ATOM 2601 C CA . GLU A 1 325 ? 28.225 -8.827 21.914 1.00 40.47 325 GLU A CA 1
ATOM 2602 C C . GLU A 1 325 ? 27.782 -9.950 20.960 1.00 40.47 325 GLU A C 1
ATOM 2604 O O . GLU A 1 325 ? 26.961 -10.779 21.367 1.00 40.47 325 GLU A O 1
ATOM 2609 N N . PRO A 1 326 ? 28.267 -9.965 19.701 1.00 41.69 326 PRO A N 1
ATOM 2610 C CA . PRO A 1 326 ? 27.963 -11.047 18.774 1.00 41.69 326 PRO A CA 1
ATOM 2611 C C . PRO A 1 326 ? 28.496 -12.363 19.341 1.00 41.69 326 PRO A C 1
ATOM 2613 O O . PRO A 1 326 ? 29.556 -12.387 19.975 1.00 41.69 326 PRO A O 1
ATOM 2616 N N . ASP A 1 327 ? 27.765 -13.453 19.125 1.00 49.00 327 ASP A N 1
ATOM 2617 C CA . ASP A 1 327 ? 28.255 -14.769 19.517 1.00 49.00 327 ASP A CA 1
ATOM 2618 C C . ASP A 1 327 ? 29.415 -15.228 18.608 1.00 49.00 327 ASP A C 1
ATOM 2620 O O . ASP A 1 327 ? 29.693 -14.655 17.548 1.00 49.00 327 ASP A O 1
ATOM 2624 N N . GLU A 1 328 ? 30.166 -16.240 19.053 1.00 40.72 328 GLU A N 1
ATOM 2625 C CA . GLU A 1 328 ? 31.326 -16.754 18.309 1.00 40.72 328 GLU A CA 1
ATOM 2626 C C . GLU A 1 328 ? 30.954 -17.297 16.915 1.00 40.72 328 GLU A C 1
ATOM 2628 O O . GLU A 1 328 ? 31.816 -17.315 16.033 1.00 40.72 328 GLU A O 1
ATOM 2633 N N . GLU A 1 329 ? 29.701 -17.709 16.678 1.00 44.28 329 GLU A N 1
ATOM 2634 C CA . GLU A 1 329 ? 29.262 -18.225 15.374 1.00 44.28 329 GLU A CA 1
ATOM 2635 C C . GLU A 1 329 ? 29.104 -17.093 14.344 1.00 44.28 329 GLU A C 1
ATOM 2637 O O . GLU A 1 329 ? 29.521 -17.249 13.189 1.00 44.28 329 GLU A O 1
ATOM 2642 N N . ASP A 1 330 ? 28.615 -15.922 14.765 1.00 40.78 330 ASP A N 1
ATOM 2643 C CA . ASP A 1 330 ? 28.507 -14.726 13.919 1.00 40.78 330 ASP A CA 1
ATOM 2644 C C . ASP A 1 330 ? 29.885 -14.182 13.493 1.00 40.78 330 ASP A C 1
ATOM 2646 O O . ASP A 1 330 ? 30.085 -13.783 12.339 1.00 40.78 330 ASP A O 1
ATOM 2650 N N . LEU A 1 331 ? 30.879 -14.232 14.388 1.00 35.97 331 LEU A N 1
ATOM 2651 C CA . LEU A 1 331 ? 32.261 -13.816 14.102 1.00 35.97 331 LEU A CA 1
ATOM 2652 C C . LEU A 1 331 ? 32.942 -14.704 13.049 1.00 35.97 331 LEU A C 1
ATOM 2654 O O . LEU A 1 331 ? 33.676 -14.198 12.194 1.00 35.97 331 LEU A O 1
ATOM 2658 N N . ILE A 1 332 ? 32.673 -16.012 13.066 1.00 37.72 332 ILE A N 1
ATOM 2659 C CA . ILE A 1 332 ? 33.236 -16.971 12.104 1.00 37.72 332 ILE A CA 1
ATOM 2660 C C . ILE A 1 332 ? 32.666 -16.731 10.698 1.00 37.72 332 ILE A C 1
ATOM 2662 O O . ILE A 1 332 ? 33.417 -16.741 9.721 1.00 37.72 332 ILE A O 1
ATOM 2666 N N . CYS A 1 333 ? 31.372 -16.412 10.579 1.00 36.28 333 CYS A N 1
ATOM 2667 C CA . CYS A 1 333 ? 30.747 -16.125 9.285 1.00 36.28 333 CYS A CA 1
ATOM 2668 C C . CYS A 1 333 ? 31.260 -14.818 8.641 1.00 36.28 333 CYS A C 1
ATOM 2670 O O . CYS A 1 333 ? 31.276 -14.698 7.413 1.00 36.28 333 CYS A O 1
ATOM 2672 N N . MET A 1 334 ? 31.690 -13.839 9.446 1.00 34.59 334 MET A N 1
ATOM 2673 C CA . MET A 1 334 ? 32.229 -12.562 8.954 1.00 34.59 334 MET A CA 1
ATOM 2674 C C . MET A 1 334 ? 33.680 -12.663 8.458 1.00 34.59 334 MET A C 1
ATOM 2676 O O . MET A 1 334 ? 34.071 -11.916 7.558 1.00 34.59 334 MET A O 1
ATOM 2680 N N . ILE A 1 335 ? 34.479 -13.578 9.017 1.00 38.72 335 ILE A N 1
ATOM 2681 C CA . ILE A 1 335 ? 35.873 -13.799 8.597 1.00 38.72 335 ILE A CA 1
ATOM 2682 C C . ILE A 1 335 ? 35.919 -14.534 7.244 1.00 38.72 335 ILE A C 1
ATOM 2684 O O . ILE A 1 335 ? 36.655 -14.119 6.348 1.00 38.72 335 ILE A O 1
ATOM 2688 N N . ASP A 1 336 ? 35.052 -15.529 7.043 1.00 36.44 336 ASP A N 1
ATOM 2689 C CA . ASP A 1 336 ? 35.013 -16.378 5.836 1.00 36.44 336 ASP A CA 1
ATOM 2690 C C . ASP A 1 336 ? 34.598 -15.607 4.556 1.00 36.44 336 ASP A C 1
ATOM 2692 O O . ASP A 1 336 ? 35.031 -15.893 3.435 1.00 36.44 336 ASP A O 1
ATOM 2696 N N . GLN A 1 337 ? 33.794 -14.546 4.711 1.00 40.00 337 GLN A N 1
ATOM 2697 C CA . GLN A 1 337 ? 33.380 -13.675 3.599 1.00 40.00 337 GLN A CA 1
ATOM 2698 C C . GLN A 1 337 ? 34.464 -12.682 3.153 1.00 40.00 337 GLN A C 1
ATOM 2700 O O . GLN A 1 337 ? 34.394 -12.157 2.041 1.00 40.00 337 GLN A O 1
ATOM 2705 N N . ARG A 1 338 ? 35.473 -12.408 3.991 1.00 35.72 338 ARG A N 1
ATOM 2706 C CA . ARG A 1 338 ? 36.580 -11.503 3.637 1.00 35.72 338 ARG A CA 1
ATOM 2707 C C . ARG A 1 338 ? 37.674 -12.197 2.835 1.00 35.72 338 ARG A C 1
ATOM 2709 O O . ARG A 1 338 ? 38.267 -11.559 1.970 1.00 35.72 338 ARG A O 1
ATOM 2716 N N . GLU A 1 339 ? 37.923 -13.480 3.086 1.00 36.75 339 GLU A N 1
ATOM 2717 C CA . GLU A 1 339 ? 38.965 -14.234 2.375 1.00 36.75 339 GLU A CA 1
ATOM 2718 C C . GLU A 1 339 ? 38.535 -14.626 0.952 1.00 36.75 339 GLU A C 1
ATOM 2720 O O . GLU A 1 339 ? 39.362 -14.680 0.045 1.00 36.75 339 GLU A O 1
ATOM 2725 N N . SER A 1 340 ? 37.231 -14.774 0.708 1.00 40.97 340 SER A N 1
ATOM 2726 C CA . SER A 1 340 ? 36.673 -15.115 -0.609 1.00 40.97 340 SER A CA 1
ATOM 2727 C C . SER A 1 340 ? 36.601 -13.940 -1.604 1.00 40.97 340 SER A C 1
ATOM 2729 O O . SER A 1 340 ? 36.396 -14.161 -2.796 1.00 40.97 340 SER A O 1
ATOM 2731 N N . ALA A 1 341 ? 36.814 -12.697 -1.157 1.00 36.81 341 ALA A N 1
ATOM 2732 C CA . ALA A 1 341 ? 36.758 -11.498 -2.004 1.00 36.81 341 ALA A CA 1
ATOM 2733 C C . ALA A 1 341 ? 38.117 -11.072 -2.604 1.00 36.81 341 ALA A C 1
ATOM 2735 O O . ALA A 1 341 ? 38.161 -10.142 -3.408 1.00 36.81 341 ALA A O 1
ATOM 2736 N N . VAL A 1 342 ? 39.225 -11.726 -2.230 1.00 36.97 342 VAL A N 1
ATOM 2737 C CA . VAL A 1 342 ? 40.588 -11.332 -2.650 1.00 36.97 342 VAL A CA 1
ATOM 2738 C C . VAL A 1 342 ? 41.076 -12.089 -3.900 1.00 36.97 342 VAL A C 1
ATOM 2740 O O . VAL A 1 342 ? 42.020 -11.646 -4.551 1.00 36.97 342 VAL A O 1
ATOM 2743 N N . GLU A 1 343 ? 40.406 -13.166 -4.322 1.00 37.97 343 GLU A N 1
ATOM 2744 C CA . GLU A 1 343 ? 40.833 -14.000 -5.459 1.00 37.97 343 GLU A CA 1
ATOM 2745 C C . GLU A 1 343 ? 39.851 -14.004 -6.644 1.00 37.97 343 GLU A C 1
ATOM 2747 O O . GLU A 1 343 ? 39.319 -15.052 -6.985 1.00 37.97 343 GLU A O 1
ATOM 2752 N N . VAL A 1 344 ? 39.643 -12.887 -7.352 1.00 35.50 344 VAL A N 1
ATOM 2753 C CA . VAL A 1 344 ? 39.333 -12.973 -8.798 1.00 35.50 344 VAL A CA 1
ATOM 2754 C C . VAL A 1 344 ? 39.856 -11.733 -9.529 1.00 35.50 344 VAL A C 1
ATOM 2756 O O . VAL A 1 344 ? 39.312 -10.638 -9.404 1.00 35.50 344 VAL A O 1
ATOM 2759 N N . GLY A 1 345 ? 40.940 -11.919 -10.283 1.00 29.11 345 GLY A N 1
ATOM 2760 C CA . GLY A 1 345 ? 41.555 -10.907 -11.139 1.00 29.11 345 GLY A CA 1
ATOM 2761 C C . GLY A 1 345 ? 40.958 -10.829 -12.551 1.00 29.11 345 GLY A C 1
ATOM 2762 O O . GLY A 1 345 ? 40.346 -11.775 -13.041 1.00 29.11 345 GLY A O 1
ATOM 2763 N N . GLU A 1 346 ? 41.174 -9.656 -13.151 1.00 31.83 346 GLU A N 1
ATOM 2764 C CA . GLU A 1 346 ? 41.261 -9.286 -14.575 1.00 31.83 346 GLU A CA 1
ATOM 2765 C C . GLU A 1 346 ? 40.821 -10.299 -15.650 1.00 31.83 346 GLU A C 1
ATOM 2767 O O . GLU A 1 346 ? 41.480 -11.317 -15.846 1.00 31.83 346 GLU A O 1
ATOM 2772 N N . ILE A 1 347 ? 39.843 -9.911 -16.489 1.00 27.80 347 ILE A N 1
ATOM 2773 C CA . ILE A 1 347 ? 39.811 -10.275 -17.919 1.00 27.80 347 ILE A CA 1
ATOM 2774 C C . ILE A 1 347 ? 39.350 -9.071 -18.758 1.00 27.80 347 ILE A C 1
ATOM 2776 O O . ILE A 1 347 ? 38.390 -8.377 -18.426 1.00 27.80 347 ILE A O 1
ATOM 2780 N N . ASP A 1 348 ? 40.092 -8.865 -19.843 1.00 27.70 348 ASP A N 1
ATOM 2781 C CA . ASP A 1 348 ? 40.051 -7.785 -20.822 1.00 27.70 348 ASP A CA 1
ATOM 2782 C C . ASP A 1 348 ? 39.017 -8.000 -21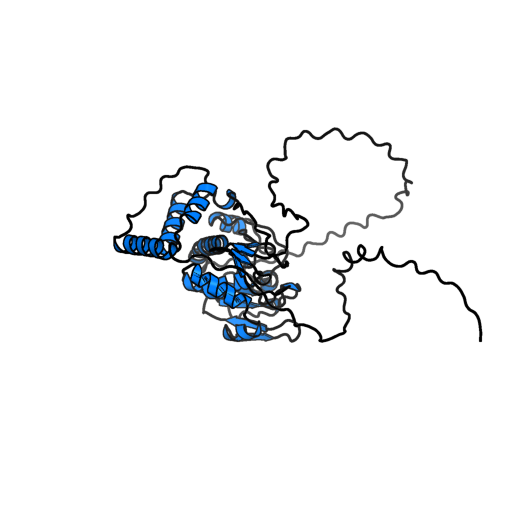.958 1.00 27.70 348 ASP A C 1
ATOM 2784 O O . ASP A 1 348 ? 38.426 -9.066 -22.121 1.00 27.70 348 ASP A O 1
ATOM 2788 N N . ASN A 1 349 ? 38.847 -6.942 -22.751 1.00 26.62 349 ASN A N 1
ATOM 2789 C CA . ASN A 1 349 ? 37.893 -6.684 -23.840 1.00 26.62 349 ASN A CA 1
ATOM 2790 C C . ASN A 1 349 ? 37.707 -7.753 -24.959 1.00 26.62 349 ASN A C 1
ATOM 2792 O O . ASN A 1 349 ? 38.637 -8.469 -25.317 1.00 26.62 349 ASN A O 1
ATOM 2796 N N . VAL A 1 350 ? 36.541 -7.686 -25.644 1.00 24.58 350 VAL A N 1
ATOM 2797 C CA . VAL A 1 350 ? 36.333 -7.523 -27.121 1.00 24.58 350 VAL A CA 1
ATOM 2798 C C . VAL A 1 350 ? 35.127 -8.318 -27.702 1.00 24.58 350 VAL A C 1
ATOM 2800 O O . VAL A 1 350 ? 35.104 -9.541 -27.694 1.00 24.58 350 VAL A O 1
ATOM 2803 N N . ALA A 1 351 ? 34.209 -7.551 -28.326 1.00 23.08 351 ALA A N 1
ATOM 2804 C CA . ALA A 1 351 ? 33.299 -7.812 -29.470 1.00 23.08 351 ALA A CA 1
ATOM 2805 C C . ALA A 1 351 ? 32.220 -8.924 -29.445 1.00 23.08 351 ALA A C 1
ATOM 2807 O O . ALA A 1 351 ? 32.535 -10.104 -29.387 1.00 23.08 351 ALA A O 1
ATOM 2808 N N . CYS A 1 352 ? 30.956 -8.550 -29.736 1.00 21.75 352 CYS A N 1
ATOM 2809 C CA . CYS A 1 352 ? 30.286 -8.805 -31.036 1.00 21.75 352 CYS A CA 1
ATOM 2810 C C . CYS A 1 352 ? 28.774 -8.460 -31.043 1.00 21.75 352 CYS A C 1
ATOM 2812 O O . CYS A 1 352 ? 28.054 -8.918 -30.169 1.00 21.75 352 CYS A O 1
ATOM 2814 N N . HIS A 1 353 ? 28.347 -7.755 -32.110 1.00 23.50 353 HIS A N 1
ATOM 2815 C CA . HIS A 1 353 ? 27.055 -7.786 -32.849 1.00 23.50 353 HIS A CA 1
ATOM 2816 C C . HIS A 1 353 ? 25.733 -7.630 -32.065 1.00 23.50 353 HIS A C 1
ATOM 2818 O O . HIS A 1 353 ? 25.410 -8.422 -31.197 1.00 23.50 353 HIS A O 1
ATOM 2824 N N . SER A 1 354 ? 24.932 -6.572 -32.245 1.00 24.47 354 SER A N 1
ATOM 2825 C CA . SER A 1 354 ? 24.157 -6.133 -33.428 1.00 24.47 354 SER A CA 1
ATOM 2826 C C . SER A 1 354 ? 23.116 -7.143 -33.948 1.00 24.47 354 SER A C 1
ATOM 2828 O O . SER A 1 354 ? 23.405 -8.320 -34.135 1.00 24.47 354 SER A O 1
ATOM 2830 N N . VAL A 1 355 ? 21.932 -6.590 -34.260 1.00 22.97 355 VAL A N 1
ATOM 2831 C CA . VAL A 1 355 ? 20.731 -7.172 -34.899 1.00 22.97 355 VAL A CA 1
ATOM 2832 C C . VAL A 1 355 ? 19.674 -7.745 -33.938 1.00 22.97 355 VAL A C 1
ATOM 2834 O O . VAL A 1 355 ? 19.812 -8.851 -33.440 1.00 22.97 355 VAL A O 1
ATOM 2837 N N . TYR A 1 356 ? 18.587 -6.994 -33.718 1.00 23.58 356 TYR A N 1
ATOM 2838 C CA . TYR A 1 356 ? 17.215 -7.307 -34.171 1.00 23.58 356 TYR A CA 1
ATOM 2839 C C . TYR A 1 356 ? 16.237 -6.273 -33.588 1.00 23.58 356 TYR A C 1
ATOM 2841 O O . TYR A 1 356 ? 16.173 -6.109 -32.377 1.00 23.58 356 TYR A O 1
ATOM 2849 N N . CYS A 1 357 ? 15.507 -5.568 -34.457 1.00 23.55 357 CYS A N 1
ATOM 2850 C CA . CYS A 1 357 ? 14.058 -5.346 -34.347 1.00 23.55 357 CYS A CA 1
ATOM 2851 C C . CYS A 1 357 ? 13.596 -4.438 -35.494 1.00 23.55 357 CYS A C 1
ATOM 2853 O O . CYS A 1 357 ? 13.789 -3.224 -35.490 1.00 23.55 357 CYS A O 1
ATOM 2855 N N . ARG A 1 358 ? 12.994 -5.080 -36.495 1.00 23.42 358 ARG A N 1
ATOM 2856 C CA . ARG A 1 358 ? 12.135 -4.480 -37.511 1.00 23.42 358 ARG A CA 1
ATOM 2857 C C . ARG A 1 358 ? 10.787 -5.197 -37.403 1.00 23.42 358 ARG A C 1
ATOM 2859 O O . ARG A 1 358 ? 10.781 -6.420 -37.323 1.00 23.42 358 ARG A O 1
ATOM 2866 N N . GLU A 1 359 ? 9.729 -4.395 -37.488 1.00 27.23 359 GLU A N 1
ATOM 2867 C CA . GLU A 1 359 ? 8.357 -4.726 -37.914 1.00 27.23 359 GLU A CA 1
ATOM 2868 C C . GLU A 1 359 ? 7.374 -5.338 -36.898 1.00 27.23 359 GLU A C 1
ATOM 2870 O O . GLU A 1 359 ? 7.536 -6.476 -36.472 1.00 27.23 359 GLU A O 1
ATOM 2875 N N . TYR A 1 360 ? 6.331 -4.540 -36.584 1.00 27.42 360 TYR A N 1
ATOM 2876 C CA . TYR A 1 360 ? 4.867 -4.809 -36.597 1.00 27.42 360 TYR A CA 1
ATOM 2877 C C . TYR A 1 360 ? 4.154 -3.937 -35.529 1.00 27.42 360 TYR A C 1
ATOM 2879 O O . TYR A 1 360 ? 4.662 -3.861 -34.420 1.00 27.42 360 TYR A O 1
ATOM 2887 N N . TYR A 1 361 ? 3.027 -3.226 -35.708 1.00 31.78 361 TYR A N 1
ATOM 2888 C CA . TYR A 1 361 ? 2.011 -2.999 -36.763 1.00 31.78 361 TYR A CA 1
ATOM 2889 C C . TYR A 1 361 ? 1.579 -1.492 -36.732 1.00 31.78 361 TYR A C 1
ATOM 2891 O O . TYR A 1 361 ? 1.925 -0.784 -35.786 1.00 31.78 361 TYR A O 1
ATOM 2899 N N . PRO A 1 362 ? 0.838 -0.990 -37.743 1.00 29.47 362 PRO A N 1
ATOM 2900 C CA . PRO A 1 362 ? 0.364 0.383 -37.909 1.00 29.47 362 PRO A CA 1
ATOM 2901 C C . PRO A 1 362 ? -1.077 0.615 -37.407 1.00 29.47 362 PRO A C 1
ATOM 2903 O O . PRO A 1 362 ? -1.885 -0.305 -37.401 1.00 29.47 362 PRO A O 1
ATOM 2906 N N . GLY A 1 363 ? -1.392 1.887 -37.138 1.00 30.66 363 GLY A N 1
ATOM 2907 C CA . GLY A 1 363 ? -2.729 2.477 -37.287 1.00 30.66 363 GLY A CA 1
ATOM 2908 C C . GLY A 1 363 ? -3.755 2.158 -36.200 1.00 30.66 363 GLY A C 1
ATOM 2909 O O . GLY A 1 363 ? -4.366 1.103 -36.227 1.00 30.66 363 GLY A O 1
ATOM 2910 N N . ASP A 1 364 ? -3.988 3.110 -35.295 1.00 30.56 364 ASP A N 1
ATOM 2911 C CA . ASP A 1 364 ? -5.266 3.831 -35.245 1.00 30.56 364 ASP A CA 1
ATOM 2912 C C . ASP A 1 364 ? -5.161 5.042 -34.304 1.00 30.56 364 ASP A C 1
ATOM 2914 O O . ASP A 1 364 ? -4.538 5.009 -33.242 1.00 30.56 364 ASP A O 1
ATOM 2918 N N . GLU A 1 365 ? -5.710 6.160 -34.773 1.00 36.47 365 GLU A N 1
ATOM 2919 C CA . GLU A 1 365 ? -5.666 7.478 -34.149 1.00 36.47 365 GLU A CA 1
ATOM 2920 C C . GLU A 1 365 ? -6.815 7.643 -33.149 1.00 36.47 365 GLU A C 1
ATOM 2922 O O . GLU A 1 365 ? -7.965 7.778 -33.553 1.00 36.47 365 GLU A O 1
ATOM 2927 N N . TYR A 1 366 ? -6.503 7.762 -31.856 1.00 34.19 366 TYR A N 1
ATOM 2928 C CA . TYR A 1 366 ? -7.341 8.496 -30.902 1.00 34.19 366 TYR A CA 1
ATOM 2929 C C . TYR A 1 366 ? -6.451 9.299 -29.951 1.00 34.19 366 TYR A C 1
ATOM 2931 O O . TYR A 1 366 ? -5.860 8.788 -29.004 1.00 34.19 366 TYR A O 1
ATOM 2939 N N . THR A 1 367 ? -6.320 10.596 -30.230 1.00 34.06 367 THR A N 1
ATOM 2940 C CA . THR A 1 367 ? -5.596 11.542 -29.377 1.00 34.06 367 THR A CA 1
ATOM 2941 C C . THR A 1 367 ? -6.459 11.978 -28.195 1.00 34.06 367 THR A C 1
ATOM 2943 O O . THR A 1 367 ? -7.468 12.664 -28.376 1.00 34.06 367 THR A O 1
ATOM 2946 N N . CYS A 1 368 ? -6.015 11.644 -26.982 1.00 29.31 368 CYS A N 1
ATOM 2947 C CA . CYS A 1 368 ? -6.488 12.237 -25.733 1.00 29.31 368 CYS A CA 1
ATOM 2948 C C . CYS A 1 368 ? -6.213 13.765 -25.717 1.00 29.31 368 CYS A C 1
ATOM 2950 O O . CYS A 1 368 ? -5.100 14.182 -26.065 1.00 29.31 368 CYS A O 1
ATOM 2952 N N . PRO A 1 369 ? -7.160 14.627 -25.282 1.00 31.34 369 PRO A N 1
ATOM 2953 C CA . PRO A 1 369 ? -7.006 16.089 -25.314 1.00 31.34 369 PRO A CA 1
ATOM 2954 C C . PRO A 1 369 ? -5.920 16.666 -24.391 1.00 31.34 369 PRO A C 1
ATOM 2956 O O . PRO A 1 369 ? -5.701 17.877 -24.408 1.00 31.34 369 PRO A O 1
ATOM 2959 N N . HIS A 1 370 ? -5.232 15.844 -23.594 1.00 35.09 370 HIS A N 1
ATOM 2960 C CA . HIS A 1 370 ? -4.240 16.314 -22.626 1.00 35.09 370 HIS A CA 1
ATOM 2961 C C . HIS A 1 370 ? -2.784 16.320 -23.138 1.00 35.09 370 HIS A C 1
ATOM 2963 O O . HIS A 1 370 ? -1.938 16.971 -22.527 1.00 35.09 370 HIS A O 1
ATOM 2969 N N . CYS A 1 371 ? -2.493 15.707 -24.296 1.00 35.38 371 CYS A N 1
ATOM 2970 C CA . CYS A 1 371 ? -1.133 15.616 -24.864 1.00 35.38 371 CYS A CA 1
ATOM 2971 C C . CYS A 1 371 ? -0.818 16.635 -25.983 1.00 35.38 371 CYS A C 1
ATOM 2973 O O . CYS A 1 371 ? 0.258 16.596 -26.579 1.00 35.38 371 CYS A O 1
ATOM 2975 N N . PHE A 1 372 ? -1.718 17.577 -26.287 1.00 35.66 372 PHE A N 1
ATOM 2976 C CA . PHE A 1 372 ? -1.540 18.511 -27.415 1.00 35.66 372 PHE A CA 1
ATOM 2977 C C . PHE A 1 372 ? -0.628 19.719 -27.106 1.00 35.66 372 PHE A C 1
ATOM 2979 O O . PHE A 1 372 ? -0.234 20.450 -28.013 1.00 35.66 372 PHE A O 1
ATOM 2986 N N . ALA A 1 373 ? -0.255 19.941 -25.842 1.00 33.41 373 ALA A N 1
ATOM 2987 C CA . ALA A 1 373 ? 0.524 21.118 -25.446 1.00 33.41 373 ALA A CA 1
ATOM 2988 C C . ALA A 1 373 ? 2.051 20.967 -25.618 1.00 33.41 373 ALA A C 1
ATOM 2990 O O . ALA A 1 373 ? 2.752 21.977 -25.638 1.00 33.41 373 ALA A O 1
ATOM 2991 N N . GLU A 1 374 ? 2.578 19.750 -25.796 1.00 35.47 374 GLU A N 1
ATOM 2992 C CA . GLU A 1 374 ? 4.034 19.524 -25.871 1.00 35.47 374 GLU A CA 1
ATOM 2993 C C . GLU A 1 374 ? 4.582 19.314 -27.294 1.00 35.47 374 GLU A C 1
ATOM 2995 O O . GLU A 1 374 ? 5.779 19.484 -27.523 1.00 35.47 374 GLU A O 1
ATOM 3000 N N . ASN A 1 375 ? 3.730 19.058 -28.295 1.00 35.66 375 ASN A N 1
ATOM 3001 C CA . ASN A 1 375 ? 4.183 18.772 -29.668 1.00 35.66 375 ASN A CA 1
ATOM 3002 C C . ASN A 1 375 ? 4.298 19.991 -30.605 1.00 35.66 375 ASN A C 1
ATOM 3004 O O . ASN A 1 375 ? 4.738 19.854 -31.745 1.00 35.66 375 ASN A O 1
ATOM 3008 N N . LEU A 1 376 ? 3.995 21.206 -30.135 1.00 33.97 376 LEU A N 1
ATOM 3009 C CA . LEU A 1 376 ? 4.079 22.429 -30.952 1.00 33.97 376 LEU A CA 1
ATOM 3010 C C . LEU A 1 376 ? 5.489 23.046 -31.058 1.00 33.97 376 LEU A C 1
ATOM 3012 O O . LEU A 1 376 ? 5.684 23.963 -31.849 1.00 33.97 376 LEU A O 1
ATOM 3016 N N . ASN A 1 377 ? 6.491 22.522 -30.341 1.00 35.97 377 ASN A N 1
ATOM 3017 C CA . ASN A 1 377 ? 7.871 23.040 -30.377 1.00 35.97 377 ASN A CA 1
ATOM 3018 C C . ASN A 1 377 ? 8.866 22.187 -31.189 1.00 35.97 377 ASN A C 1
ATOM 3020 O O . ASN A 1 377 ? 10.059 22.484 -31.183 1.00 35.97 377 ASN A O 1
ATOM 3024 N N . ARG A 1 378 ? 8.413 21.141 -31.899 1.00 35.03 378 ARG A N 1
ATOM 3025 C CA . ARG A 1 378 ? 9.303 20.231 -32.654 1.00 35.03 378 ARG A CA 1
ATOM 3026 C C . ARG A 1 378 ? 9.201 20.288 -34.181 1.00 35.03 378 ARG A C 1
ATOM 3028 O O . ARG A 1 378 ? 9.990 19.630 -34.846 1.00 35.03 378 ARG A O 1
ATOM 3035 N N . PHE A 1 379 ? 8.331 21.126 -34.744 1.00 32.88 379 PHE A N 1
ATOM 3036 C CA . PHE A 1 379 ? 8.239 21.350 -36.193 1.00 32.88 379 PHE A CA 1
ATOM 3037 C C . PHE A 1 379 ? 8.467 22.825 -36.549 1.00 32.88 379 PHE A C 1
ATOM 3039 O O . PHE A 1 379 ? 7.566 23.535 -36.982 1.00 32.88 379 PHE A O 1
ATOM 3046 N N . SER A 1 380 ? 9.696 23.306 -36.363 1.00 33.78 380 SER A N 1
ATOM 3047 C CA . SER A 1 380 ? 10.147 24.582 -36.937 1.00 33.78 380 SER A CA 1
ATOM 3048 C C . SER A 1 380 ? 11.604 24.527 -37.400 1.00 33.78 380 SER A C 1
ATOM 3050 O O . SER A 1 380 ? 12.359 25.479 -37.251 1.00 33.78 380 SER A O 1
ATOM 3052 N N . SER A 1 381 ? 12.021 23.418 -38.009 1.00 41.88 381 SER A N 1
ATOM 3053 C CA . SER A 1 381 ? 13.204 23.420 -38.873 1.00 41.88 381 SER A CA 1
ATOM 3054 C C . SER A 1 381 ? 13.233 22.156 -39.716 1.00 41.88 381 SER A C 1
ATOM 3056 O O . SER A 1 381 ? 13.653 21.121 -39.213 1.00 41.88 381 SER A O 1
ATOM 3058 N N . LEU A 1 382 ? 12.777 22.239 -40.969 1.00 33.28 382 LEU A N 1
ATOM 3059 C CA . LEU A 1 382 ? 13.368 21.565 -42.134 1.00 33.28 382 LEU A CA 1
ATOM 3060 C C . LEU A 1 382 ? 12.501 21.780 -43.386 1.00 33.28 382 LEU A C 1
ATOM 3062 O O . LEU A 1 382 ? 11.292 21.579 -43.358 1.00 33.28 382 LEU A O 1
ATOM 3066 N N . HIS A 1 383 ? 13.195 22.142 -44.468 1.00 35.28 383 HIS A N 1
ATOM 3067 C CA . HIS A 1 383 ? 12.783 22.207 -45.876 1.00 35.28 383 HIS A CA 1
ATOM 3068 C C . HIS A 1 383 ? 12.068 23.470 -46.380 1.00 35.28 383 HIS A C 1
ATOM 3070 O O . HIS A 1 383 ? 10.861 23.514 -46.583 1.00 35.28 383 HIS A O 1
ATOM 3076 N N . SER A 1 384 ? 12.895 24.459 -46.733 1.00 39.09 384 SER A N 1
ATOM 3077 C CA . SER A 1 384 ? 12.778 25.145 -48.022 1.00 39.09 384 SER A CA 1
ATOM 3078 C C . SER A 1 384 ? 13.194 24.175 -49.137 1.00 39.09 384 SER A C 1
ATOM 3080 O O . SER A 1 384 ? 14.341 23.718 -49.152 1.00 39.09 384 SER A O 1
ATOM 3082 N N . VAL A 1 385 ? 12.287 23.862 -50.054 1.00 35.94 385 VAL A N 1
ATOM 3083 C CA . VAL A 1 385 ? 12.637 23.369 -51.390 1.00 35.94 385 VAL A CA 1
ATOM 3084 C C . VAL A 1 385 ? 11.884 24.260 -52.363 1.00 35.94 385 VAL A C 1
ATOM 3086 O O . VAL A 1 385 ? 10.669 24.402 -52.254 1.00 35.94 385 VAL A O 1
ATOM 3089 N N . ASP A 1 386 ? 12.649 24.924 -53.220 1.00 38.25 386 ASP A N 1
ATOM 3090 C CA . ASP A 1 386 ? 12.167 25.831 -54.249 1.00 38.25 386 ASP A CA 1
ATOM 3091 C C . ASP A 1 386 ? 11.415 25.055 -55.339 1.00 38.25 386 ASP A C 1
ATOM 3093 O O . ASP A 1 386 ? 11.925 24.076 -55.887 1.00 38.25 386 ASP A O 1
ATOM 3097 N N . ASP A 1 387 ? 10.215 25.535 -55.661 1.00 37.78 387 ASP A N 1
ATOM 3098 C CA . ASP A 1 387 ? 9.520 25.257 -56.913 1.00 37.78 387 ASP A CA 1
ATOM 3099 C C . ASP A 1 387 ? 10.162 26.088 -58.032 1.00 37.78 387 ASP A C 1
ATOM 3101 O O . ASP A 1 387 ? 10.171 27.320 -57.960 1.00 37.78 387 ASP A O 1
ATOM 3105 N N . ALA A 1 388 ? 10.630 25.434 -59.096 1.00 38.31 388 ALA A N 1
ATOM 3106 C CA . ALA A 1 388 ? 10.722 26.050 -60.415 1.00 38.31 388 ALA A CA 1
ATOM 3107 C C . ALA A 1 388 ? 10.713 24.999 -61.538 1.00 38.31 388 ALA A C 1
ATOM 3109 O O . ALA A 1 388 ? 11.465 24.027 -61.517 1.00 38.31 388 ALA A O 1
ATOM 3110 N N . ASP A 1 389 ? 9.880 25.312 -62.528 1.00 40.50 389 ASP A N 1
ATOM 3111 C CA . ASP A 1 389 ? 9.935 24.932 -63.940 1.00 40.50 389 ASP A CA 1
ATOM 3112 C C . ASP A 1 389 ? 9.236 23.641 -64.409 1.00 40.50 389 ASP A C 1
ATOM 3114 O O . ASP A 1 389 ? 9.791 22.556 -64.577 1.00 40.50 389 ASP A O 1
ATOM 3118 N N . LEU A 1 390 ? 7.955 23.869 -64.720 1.00 43.81 390 LEU A N 1
ATOM 3119 C CA . LEU A 1 390 ? 7.262 23.412 -65.925 1.00 43.81 390 LEU A CA 1
ATOM 3120 C C . LEU A 1 390 ? 8.140 23.572 -67.183 1.00 43.81 390 LEU A C 1
ATOM 3122 O O . LEU A 1 390 ? 8.635 24.667 -67.415 1.00 43.81 390 LEU A O 1
ATOM 3126 N N . GLU A 1 391 ? 8.198 22.554 -68.047 1.00 43.28 391 GLU A N 1
ATOM 3127 C CA . GLU A 1 391 ? 7.890 22.682 -69.483 1.00 43.28 391 GLU A CA 1
ATOM 3128 C C . GLU A 1 391 ? 7.825 21.300 -70.177 1.00 43.28 391 GLU A C 1
ATOM 3130 O O . GLU A 1 391 ? 8.693 20.447 -70.026 1.00 43.28 391 GLU A O 1
ATOM 3135 N N . THR A 1 392 ? 6.707 21.111 -70.884 1.00 49.97 392 THR A N 1
ATOM 3136 C CA . THR A 1 392 ? 6.427 20.292 -72.085 1.00 49.97 392 THR A CA 1
ATOM 3137 C C . THR A 1 392 ? 7.563 19.474 -72.721 1.00 49.97 392 THR A C 1
ATOM 3139 O O . THR A 1 392 ? 8.563 20.044 -73.143 1.00 49.97 392 THR A O 1
ATOM 3142 N N . GLU A 1 393 ? 7.358 18.170 -72.946 1.00 44.66 393 GLU A N 1
ATOM 3143 C CA . GLU A 1 393 ? 6.753 17.502 -74.126 1.00 44.66 393 GLU A CA 1
ATOM 3144 C C . GLU A 1 393 ? 6.499 16.015 -73.830 1.00 44.66 393 GLU A C 1
ATOM 3146 O O . GLU A 1 393 ? 7.314 15.411 -73.092 1.00 44.66 393 GLU A O 1
#

pLDDT: mean 72.67, std 27.7, range [21.75, 98.88]

Secondary structure (DSSP, 8-state):
--HHHHHHHHHHHHH--GGGGGGTSEEEEEETTTEEEEEE--S-SEEEEEE---SS----EEETTTEEE-TTHHHHHHHHIIIIIHHHTT---EEEEE--GGGT--GGGG---SS--SEEEEEEESTTEEE-GGG--HHHHHHHHHTTPEE---S--GGGG-GGG-B-EEEEE-SEESTTSTT-EEEHHHHHHHHHHHHHHHHHHTTS--B--PPPPP-----------------------PPPPPPPS---TT---------TT--GGG--------GGGGTT--HHHHHHHHHHHHHTT---HHHHHHHHHHHTS---PPPPPPPHHHHHHHHHHHHTTS--------------------------TTSTTSGGGS-SS------------

Sequence (393 aa):
MKAKKFMACVKKRCRMEIDDFRSVGEVVHEDAEHGPLIFKDNGAKVLAVGHLDWVMNSEPKQTGRWYVGCPQLDDRLGVAVILDLLPSLGIHADILLTDSEELGCSTAEHFVAPKEYNWIFEFDRAGMDTVMYKYHTAELASLLESYHFLVGRGSFTDICELDHLGVAGFNFGTGYHGQHTMACWADIRETLIMAHKFRRFYTDCKDKRFTYVKPPKPKFVRYPKMGFNTLPYRTPASYTSTPVKPVKKKDESNLARARAVYIPGRTDAELMFEFEADPDCIKDWSLAEMQTLIAELYNMGDYDADMIDLLRACRGTDVQLEYPEPDEEDLICMIDQRESAVEVGEIDNVACHSVYCREYYPGDEYTCPHCFAENLNRFSSLHSVDDADLETE

Radius of gyration: 27.44 Å; chains: 1; bounding box: 66×71×98 Å